Protein AF-A0A846UQ51-F1 (afdb_monomer)

Structure (mmCIF, N/CA/C/O backbone):
data_AF-A0A846UQ51-F1
#
_entry.id   AF-A0A846UQ51-F1
#
loop_
_atom_site.group_PDB
_atom_site.id
_atom_site.type_symbol
_atom_site.label_atom_id
_atom_site.label_alt_id
_atom_site.label_comp_id
_atom_site.label_asym_id
_atom_site.label_entity_id
_atom_site.label_seq_id
_atom_site.pdbx_PDB_ins_code
_atom_site.Cartn_x
_atom_site.Cartn_y
_atom_site.Cartn_z
_atom_site.occupancy
_atom_site.B_iso_or_equiv
_atom_site.auth_seq_id
_atom_site.auth_comp_id
_atom_site.auth_asym_id
_atom_site.auth_atom_id
_atom_site.pdbx_PDB_model_num
ATOM 1 N N . MET A 1 1 ? 7.535 -15.535 29.417 1.00 84.69 1 MET A N 1
ATOM 2 C CA . MET A 1 1 ? 8.795 -14.756 29.363 1.00 84.69 1 MET A CA 1
ATOM 3 C C . MET A 1 1 ? 8.425 -13.334 28.970 1.00 84.69 1 MET A C 1
ATOM 5 O O . MET A 1 1 ? 7.513 -13.199 28.168 1.00 84.69 1 MET A O 1
ATOM 9 N N . VAL A 1 2 ? 9.039 -12.304 29.561 1.00 97.31 2 VAL A N 1
ATOM 10 C CA . VAL A 1 2 ? 8.778 -10.903 29.178 1.00 97.31 2 VAL A CA 1
ATOM 11 C C . VAL A 1 2 ? 9.758 -10.512 28.078 1.00 97.31 2 VAL A C 1
ATOM 13 O O . VAL A 1 2 ? 10.965 -10.608 28.284 1.00 97.31 2 VAL A O 1
ATOM 16 N N . ASP A 1 3 ? 9.242 -10.081 26.935 1.00 98.12 3 ASP A N 1
ATOM 17 C CA . ASP A 1 3 ? 10.026 -9.614 25.798 1.00 98.12 3 ASP A CA 1
ATOM 18 C C . ASP A 1 3 ? 10.544 -8.185 26.066 1.00 98.12 3 ASP A C 1
ATOM 20 O O . ASP A 1 3 ? 9.739 -7.263 26.252 1.00 98.12 3 ASP A O 1
ATOM 24 N N . PRO A 1 4 ? 11.872 -7.969 26.134 1.00 97.38 4 PRO A N 1
ATOM 25 C CA . PRO A 1 4 ? 12.459 -6.656 26.375 1.00 97.38 4 PRO A CA 1
ATOM 26 C C . PRO A 1 4 ? 12.510 -5.784 25.119 1.00 97.38 4 PRO A C 1
ATOM 28 O O . PRO A 1 4 ? 12.994 -4.659 25.217 1.00 97.38 4 PRO A O 1
ATOM 31 N N . GLY A 1 5 ? 12.045 -6.289 23.973 1.00 97.44 5 GLY A N 1
ATOM 32 C CA . GLY A 1 5 ? 12.145 -5.748 22.622 1.00 97.44 5 GLY A CA 1
ATOM 33 C C . GLY A 1 5 ? 13.571 -5.494 22.137 1.00 97.44 5 GLY A C 1
ATOM 34 O O . GLY A 1 5 ? 14.524 -5.408 22.907 1.00 97.44 5 GLY A O 1
ATOM 35 N N . SER A 1 6 ? 13.706 -5.339 20.828 1.00 97.31 6 SER A N 1
ATOM 36 C CA . SER A 1 6 ? 14.970 -5.118 20.138 1.00 97.31 6 SER A CA 1
ATOM 37 C C . SER A 1 6 ? 14.917 -3.833 19.324 1.00 97.31 6 SER A C 1
ATOM 39 O O . SER A 1 6 ? 13.945 -3.574 18.624 1.00 97.31 6 SER A O 1
ATOM 41 N N . THR A 1 7 ? 15.978 -3.035 19.391 1.00 95.38 7 THR A N 1
ATOM 42 C CA . THR A 1 7 ? 16.225 -1.927 18.453 1.00 95.38 7 THR A CA 1
ATOM 43 C C . THR A 1 7 ? 17.111 -2.361 17.281 1.00 95.38 7 THR A C 1
ATOM 45 O O . THR A 1 7 ? 17.457 -1.548 16.429 1.00 95.38 7 THR A O 1
ATOM 48 N N . LEU A 1 8 ? 17.549 -3.624 17.270 1.00 93.06 8 LEU A N 1
ATOM 49 C CA . LEU A 1 8 ? 18.434 -4.164 16.251 1.00 93.06 8 LEU A CA 1
ATOM 50 C C . LEU A 1 8 ? 17.621 -4.666 15.060 1.00 93.06 8 LEU A C 1
ATOM 52 O O . LEU A 1 8 ? 16.877 -5.638 15.191 1.00 93.06 8 LEU A O 1
ATOM 56 N N . THR A 1 9 ? 17.888 -4.074 13.900 1.00 93.44 9 THR A N 1
ATOM 57 C CA . THR A 1 9 ? 17.477 -4.597 12.597 1.00 93.44 9 THR A CA 1
ATOM 58 C C . THR A 1 9 ? 18.715 -4.939 11.791 1.00 93.44 9 THR A C 1
ATOM 60 O O . THR A 1 9 ? 19.608 -4.109 11.604 1.00 93.44 9 THR A O 1
ATOM 63 N N . THR A 1 10 ? 18.799 -6.178 11.314 1.00 93.50 10 THR A N 1
ATOM 64 C CA . THR A 1 10 ? 19.887 -6.584 10.422 1.00 93.50 10 THR A CA 1
ATOM 65 C C . THR A 1 10 ? 19.568 -6.141 9.001 1.00 93.50 10 THR A C 1
ATOM 67 O O . THR A 1 10 ? 18.632 -6.657 8.389 1.00 93.50 10 THR A O 1
ATOM 70 N N . TRP A 1 11 ? 20.368 -5.211 8.490 1.00 95.06 11 TRP A N 1
ATOM 71 C CA . TRP A 1 11 ? 20.303 -4.710 7.120 1.00 95.06 11 TRP A CA 1
ATOM 72 C C . TRP A 1 11 ? 21.407 -5.312 6.250 1.00 95.06 11 TRP A C 1
ATOM 74 O O . TRP A 1 11 ? 22.452 -5.720 6.763 1.00 95.06 11 TRP A O 1
ATOM 84 N N . ALA A 1 12 ? 21.228 -5.284 4.932 1.00 93.44 12 ALA A N 1
ATOM 85 C CA . ALA A 1 12 ? 22.276 -5.642 3.989 1.00 93.44 12 ALA A CA 1
ATOM 86 C C . ALA A 1 12 ? 23.502 -4.730 4.150 1.00 93.44 12 ALA A C 1
ATOM 88 O O . ALA A 1 12 ? 23.389 -3.519 4.389 1.00 93.44 12 ALA A O 1
ATOM 89 N N . ALA A 1 13 ? 24.691 -5.312 3.996 1.00 88.81 13 ALA A N 1
ATOM 90 C CA . ALA A 1 13 ? 25.921 -4.539 3.906 1.00 88.81 13 ALA A CA 1
ATOM 91 C C . ALA A 1 13 ? 25.934 -3.716 2.598 1.00 88.81 13 ALA A C 1
ATOM 93 O O . ALA A 1 13 ? 25.452 -4.203 1.569 1.00 88.81 13 ALA A O 1
ATOM 94 N N . PRO A 1 14 ? 26.485 -2.488 2.602 1.00 80.75 14 PRO A N 1
ATOM 95 C CA . PRO A 1 14 ? 26.701 -1.733 1.370 1.00 80.75 14 PRO A CA 1
ATOM 96 C C . PRO A 1 14 ? 27.515 -2.546 0.354 1.00 80.75 14 PRO A C 1
ATOM 98 O O . PRO A 1 14 ? 28.453 -3.244 0.733 1.00 80.75 14 PRO A O 1
ATOM 101 N N . GLY A 1 15 ? 27.156 -2.469 -0.930 1.00 77.31 15 GLY A N 1
ATOM 102 C CA . GLY A 1 15 ? 27.883 -3.160 -2.004 1.00 77.31 15 GLY A CA 1
ATOM 103 C C . GLY A 1 15 ? 27.768 -4.691 -1.995 1.00 77.31 15 GLY A C 1
ATOM 104 O O . GLY A 1 15 ? 28.526 -5.357 -2.692 1.00 77.31 15 GLY A O 1
ATOM 105 N N . ALA A 1 16 ? 26.831 -5.273 -1.235 1.00 77.38 16 ALA A N 1
ATOM 106 C CA . ALA A 1 16 ? 26.664 -6.728 -1.157 1.00 77.38 16 ALA A CA 1
ATOM 107 C C . ALA A 1 16 ? 26.180 -7.382 -2.468 1.00 77.38 16 ALA A C 1
ATOM 109 O O . ALA A 1 16 ? 26.281 -8.598 -2.615 1.00 77.38 16 ALA A O 1
ATOM 110 N N . THR A 1 17 ? 25.638 -6.606 -3.413 1.00 84.06 17 THR A N 1
ATOM 111 C CA . THR A 1 17 ? 25.234 -7.106 -4.735 1.00 84.06 17 THR A CA 1
ATOM 112 C C . THR A 1 17 ? 26.343 -6.823 -5.755 1.00 84.06 17 THR A C 1
ATOM 114 O O . THR A 1 17 ? 26.602 -5.653 -6.037 1.00 84.06 17 THR A O 1
ATOM 117 N N . PRO A 1 18 ? 27.000 -7.853 -6.321 1.00 86.25 18 PRO A N 1
ATOM 118 C CA . PRO A 1 18 ? 27.978 -7.647 -7.379 1.00 86.25 18 PRO A CA 1
ATOM 119 C C . PRO A 1 18 ? 27.285 -7.210 -8.673 1.00 86.25 18 PRO A C 1
ATOM 121 O O . PRO A 1 18 ? 26.188 -7.675 -8.988 1.00 86.25 18 PRO A O 1
ATOM 124 N N . LYS A 1 19 ? 27.958 -6.357 -9.452 1.00 88.50 19 LYS A N 1
ATOM 125 C CA . LYS A 1 19 ? 27.499 -6.002 -10.796 1.00 88.50 19 LYS A CA 1
ATOM 126 C C . LYS A 1 19 ? 27.454 -7.264 -11.679 1.00 88.50 19 LYS A C 1
ATOM 128 O O . LYS A 1 19 ? 28.434 -8.016 -11.684 1.00 88.50 19 LYS A O 1
ATOM 133 N N . PRO A 1 20 ? 26.370 -7.497 -12.443 1.00 90.38 20 PRO A N 1
ATOM 134 C CA . PRO A 1 20 ? 26.319 -8.573 -13.426 1.00 90.38 20 PRO A CA 1
ATOM 135 C C . PRO A 1 20 ? 27.477 -8.485 -14.428 1.00 90.38 20 PRO A C 1
ATOM 137 O O . PRO A 1 20 ? 27.858 -7.396 -14.861 1.00 90.38 20 PRO A O 1
ATOM 140 N N . ALA A 1 21 ? 28.041 -9.636 -14.798 1.00 92.56 21 ALA A N 1
ATOM 141 C CA . ALA A 1 21 ? 29.045 -9.698 -15.854 1.00 92.56 21 ALA A CA 1
ATOM 142 C C . ALA A 1 21 ? 28.414 -9.293 -17.190 1.00 92.56 21 ALA A C 1
ATOM 144 O O . ALA A 1 21 ? 27.289 -9.687 -17.481 1.00 92.56 21 ALA A O 1
ATOM 145 N N . VAL A 1 22 ? 29.148 -8.532 -17.998 1.00 93.94 22 VAL A N 1
ATOM 146 C CA . VAL A 1 22 ? 28.679 -8.024 -19.288 1.00 93.94 22 VAL A CA 1
ATOM 147 C C . VAL A 1 22 ? 29.649 -8.463 -20.374 1.00 93.94 22 VAL A C 1
ATOM 149 O O . VAL A 1 22 ? 30.853 -8.230 -20.265 1.00 93.94 22 VAL A O 1
ATOM 152 N N . THR A 1 23 ? 29.124 -9.066 -21.435 1.00 95.88 23 THR A N 1
ATOM 153 C CA . THR A 1 23 ? 29.837 -9.299 -22.688 1.00 95.88 23 THR A CA 1
ATOM 154 C C . THR A 1 23 ? 30.048 -7.954 -23.386 1.00 95.88 23 THR A C 1
ATOM 156 O O . THR A 1 23 ? 29.062 -7.286 -23.723 1.00 95.88 23 THR A O 1
ATOM 159 N N . PRO A 1 24 ? 31.308 -7.528 -23.605 1.00 93.38 24 PRO A N 1
ATOM 160 C CA . PRO A 1 24 ? 31.589 -6.334 -24.387 1.00 93.38 24 PRO A CA 1
ATOM 161 C C . PRO A 1 24 ? 30.988 -6.466 -25.785 1.00 93.38 24 PRO A C 1
ATOM 163 O O . PRO A 1 24 ? 31.064 -7.527 -26.408 1.00 93.38 24 PRO A O 1
ATOM 166 N N . GLY A 1 25 ? 30.396 -5.387 -26.278 1.00 92.44 25 GLY A N 1
ATOM 167 C CA . GLY A 1 25 ? 29.662 -5.408 -27.530 1.00 92.44 25 GLY A CA 1
ATOM 168 C C . GLY A 1 25 ? 29.443 -4.021 -28.105 1.00 92.44 25 GLY A C 1
ATOM 169 O O . GLY A 1 25 ? 29.755 -3.011 -27.475 1.00 92.44 25 GLY A O 1
ATOM 170 N N . THR A 1 26 ? 28.906 -3.985 -29.317 1.00 95.44 26 THR A N 1
ATOM 171 C CA . THR A 1 26 ? 28.543 -2.754 -30.013 1.00 95.44 26 THR A CA 1
ATOM 172 C C . THR A 1 26 ? 27.036 -2.565 -29.949 1.00 95.44 26 THR A C 1
ATOM 174 O O . THR A 1 26 ? 26.271 -3.483 -30.236 1.00 95.44 26 THR A O 1
ATOM 177 N N . TRP A 1 27 ? 26.620 -1.354 -29.588 1.00 97.19 27 TRP A N 1
ATOM 178 C CA . TRP A 1 27 ? 25.230 -0.930 -29.642 1.00 97.19 27 TRP A CA 1
ATOM 179 C C . TRP A 1 27 ? 24.940 -0.290 -30.991 1.00 97.19 27 TRP A C 1
ATOM 181 O O . TRP A 1 27 ? 25.613 0.665 -31.383 1.00 97.19 27 TRP A O 1
ATOM 191 N N . ARG A 1 28 ? 23.915 -0.779 -31.685 1.00 96.56 28 ARG A N 1
ATOM 192 C CA . ARG A 1 28 ? 23.434 -0.200 -32.942 1.00 96.56 28 ARG A CA 1
ATOM 193 C C . ARG A 1 28 ? 21.975 0.218 -32.842 1.00 96.56 28 ARG A C 1
ATOM 195 O O . ARG A 1 28 ? 21.175 -0.417 -32.153 1.00 96.56 28 ARG A O 1
ATOM 202 N N . ALA A 1 29 ? 21.630 1.272 -33.568 1.00 96.69 29 ALA A N 1
ATOM 203 C CA . ALA A 1 29 ? 20.253 1.665 -33.814 1.00 96.69 29 ALA A CA 1
ATOM 204 C C . ALA A 1 29 ? 19.473 0.512 -34.487 1.00 96.69 29 ALA A C 1
ATOM 206 O O . ALA A 1 29 ? 19.900 -0.026 -35.511 1.00 96.69 29 ALA A O 1
ATOM 207 N N . GLY A 1 30 ? 18.345 0.111 -33.889 1.00 92.56 30 GLY A N 1
ATOM 208 C CA . GLY A 1 30 ? 17.469 -0.956 -34.400 1.00 92.56 30 GLY A CA 1
ATOM 209 C C . GLY A 1 30 ? 16.467 -0.514 -35.472 1.00 92.56 30 GLY A C 1
ATOM 210 O O . GLY A 1 30 ? 15.832 -1.368 -36.085 1.00 92.56 30 GLY A O 1
ATOM 211 N N . GLY A 1 31 ? 16.356 0.795 -35.719 1.00 93.94 31 GLY A N 1
ATOM 212 C CA . GLY A 1 31 ? 15.249 1.408 -36.454 1.00 93.94 31 GLY A CA 1
ATOM 213 C C . GLY A 1 31 ? 14.047 1.718 -35.550 1.00 93.94 31 GLY A C 1
ATOM 214 O O . GLY A 1 31 ? 14.022 1.276 -34.397 1.00 93.94 31 GLY A O 1
ATOM 215 N N . PRO A 1 32 ? 13.070 2.496 -36.050 1.00 94.62 32 PRO A N 1
ATOM 216 C CA . PRO A 1 32 ? 11.803 2.679 -35.357 1.00 94.62 32 PRO A CA 1
ATOM 217 C C . PRO A 1 32 ? 10.983 1.382 -35.375 1.00 94.62 32 PRO A C 1
ATOM 219 O O . PRO A 1 32 ? 11.230 0.476 -36.181 1.00 94.62 32 PRO A O 1
ATOM 222 N N . ASN A 1 33 ? 9.977 1.289 -34.509 1.00 93.19 33 ASN A N 1
ATOM 223 C CA . ASN A 1 33 ? 9.013 0.198 -34.566 1.00 93.19 33 ASN A CA 1
ATOM 224 C C . ASN A 1 33 ? 8.247 0.203 -35.913 1.00 93.19 33 ASN A C 1
ATOM 226 O O . ASN A 1 33 ? 8.083 1.253 -36.541 1.00 93.19 33 ASN A O 1
ATOM 230 N N . PRO A 1 34 ? 7.751 -0.962 -36.380 1.00 91.88 34 PRO A N 1
ATOM 231 C CA . PRO A 1 34 ? 7.143 -1.084 -37.708 1.00 91.88 34 PRO A CA 1
ATOM 232 C C . PRO A 1 34 ? 5.950 -0.152 -37.962 1.00 91.88 34 PRO A C 1
ATOM 234 O O . PRO A 1 34 ? 5.782 0.324 -39.084 1.00 91.88 34 PRO A O 1
ATOM 237 N N . ASP A 1 35 ? 5.160 0.148 -36.928 1.00 92.00 35 ASP A N 1
ATOM 238 C CA . ASP A 1 35 ? 3.996 1.040 -37.027 1.00 92.00 35 ASP A CA 1
ATOM 239 C C . ASP A 1 35 ? 4.388 2.515 -37.228 1.00 92.00 35 ASP A C 1
ATOM 241 O O . ASP A 1 35 ? 3.543 3.340 -37.575 1.00 92.00 35 ASP A O 1
ATOM 245 N N . GLN A 1 36 ? 5.662 2.858 -37.018 1.00 95.19 36 GLN A N 1
ATOM 246 C CA . GLN A 1 36 ? 6.242 4.175 -37.275 1.00 95.19 36 GLN A CA 1
ATOM 247 C C . GLN A 1 36 ? 7.430 4.085 -38.242 1.00 95.19 36 GLN A C 1
ATOM 249 O O . GLN A 1 36 ? 8.440 4.774 -38.102 1.00 95.19 36 GLN A O 1
ATOM 254 N N . ALA A 1 37 ? 7.310 3.248 -39.276 1.00 93.62 37 ALA A N 1
ATOM 255 C CA . ALA A 1 37 ? 8.355 3.061 -40.285 1.00 93.62 37 ALA A CA 1
ATOM 256 C C . ALA A 1 37 ? 8.770 4.352 -41.029 1.00 93.62 37 ALA A C 1
ATOM 258 O O . ALA A 1 37 ? 9.834 4.383 -41.647 1.00 93.62 37 ALA A O 1
ATOM 259 N N . ASN A 1 38 ? 7.948 5.407 -40.997 1.00 95.69 38 ASN A N 1
ATOM 260 C CA . ASN A 1 38 ? 8.254 6.720 -41.571 1.00 95.69 38 ASN A CA 1
ATOM 261 C C . ASN A 1 38 ? 9.136 7.602 -40.667 1.00 95.69 38 ASN A C 1
ATOM 263 O O . ASN A 1 38 ? 9.636 8.625 -41.138 1.00 95.69 38 ASN A O 1
ATOM 267 N N . PHE A 1 39 ? 9.327 7.242 -39.394 1.00 98.25 39 PHE A N 1
ATOM 268 C CA . PHE A 1 39 ? 10.147 8.023 -38.473 1.00 98.25 39 PHE A CA 1
ATOM 269 C C . PHE A 1 39 ? 11.625 7.910 -38.856 1.00 98.25 39 PHE A C 1
ATOM 271 O O . PHE A 1 39 ? 12.118 6.855 -39.259 1.00 98.25 39 PHE A O 1
ATOM 278 N N . ARG A 1 40 ? 12.366 9.006 -38.692 1.00 97.81 40 ARG A N 1
ATOM 279 C CA . ARG A 1 40 ? 13.809 9.068 -38.962 1.00 97.81 40 ARG A CA 1
ATOM 280 C C . ARG A 1 40 ? 14.593 9.228 -37.670 1.00 97.81 40 ARG A C 1
ATOM 282 O O . ARG A 1 40 ? 14.095 9.809 -36.712 1.00 97.81 40 ARG A O 1
ATOM 289 N N . LEU A 1 41 ? 15.836 8.749 -37.665 1.00 98.44 41 LEU A N 1
ATOM 290 C CA . LEU A 1 41 ? 16.769 8.977 -36.563 1.00 98.44 41 LEU A CA 1
ATOM 291 C C . LEU A 1 41 ? 17.055 10.484 -36.441 1.00 98.44 41 LEU A C 1
ATOM 293 O O . LEU A 1 41 ? 17.514 11.103 -37.402 1.00 98.44 41 LEU A O 1
ATOM 297 N N . VAL A 1 42 ? 16.779 11.062 -35.273 1.00 98.44 42 VAL A N 1
ATOM 298 C CA . VAL A 1 42 ? 16.978 12.494 -34.979 1.00 98.44 42 VAL A CA 1
ATOM 299 C C . VAL A 1 42 ? 18.057 12.749 -33.923 1.00 98.44 42 VAL A C 1
ATOM 301 O O . VAL A 1 42 ? 18.632 13.834 -33.897 1.00 98.44 42 VAL A O 1
ATOM 304 N N . LYS A 1 43 ? 18.374 11.760 -33.076 1.00 98.44 43 LYS A N 1
ATOM 305 C CA . LYS A 1 43 ? 19.463 11.808 -32.083 1.00 98.44 43 LYS A CA 1
ATOM 306 C C . LYS A 1 43 ? 19.922 10.392 -31.741 1.00 98.44 43 LYS A C 1
ATOM 308 O O . LYS A 1 43 ? 19.142 9.447 -31.831 1.00 98.44 43 LYS A O 1
ATOM 313 N N . GLU A 1 44 ? 21.166 10.242 -31.308 1.00 98.00 44 GLU A N 1
ATOM 314 C CA . GLU A 1 44 ? 21.712 8.969 -30.838 1.00 98.00 44 GLU A CA 1
ATOM 315 C C . GLU A 1 44 ? 22.727 9.221 -29.707 1.00 98.00 44 GLU A C 1
ATOM 317 O O . GLU A 1 44 ? 23.495 10.181 -29.775 1.00 98.00 44 GLU A O 1
ATOM 322 N N . SER A 1 45 ? 22.720 8.378 -28.670 1.00 98.06 45 SER A N 1
ATOM 323 C CA . SER A 1 45 ? 23.736 8.324 -27.602 1.00 98.06 45 SER A CA 1
ATOM 324 C C . SER A 1 45 ? 24.508 6.998 -27.672 1.00 98.06 45 SER A C 1
ATOM 326 O O . SER A 1 45 ? 24.366 6.245 -28.639 1.00 98.06 45 SER A O 1
ATOM 328 N N . ALA A 1 46 ? 25.334 6.670 -26.670 1.00 97.12 46 ALA A N 1
ATOM 329 C CA . ALA A 1 46 ? 26.002 5.369 -26.630 1.00 97.12 46 ALA A CA 1
ATOM 330 C C . ALA A 1 46 ? 24.989 4.213 -26.568 1.00 97.12 46 ALA A C 1
ATOM 332 O O . ALA A 1 46 ? 25.136 3.249 -27.322 1.00 97.12 46 ALA A O 1
ATOM 333 N N . HIS A 1 47 ? 23.939 4.344 -25.751 1.00 98.00 47 HIS A N 1
ATOM 334 C CA . HIS A 1 47 ? 22.945 3.289 -25.551 1.00 98.00 47 HIS A CA 1
ATOM 335 C C . HIS A 1 47 ? 21.588 3.555 -26.205 1.00 98.00 47 HIS A C 1
ATOM 337 O O . HIS A 1 47 ? 20.887 2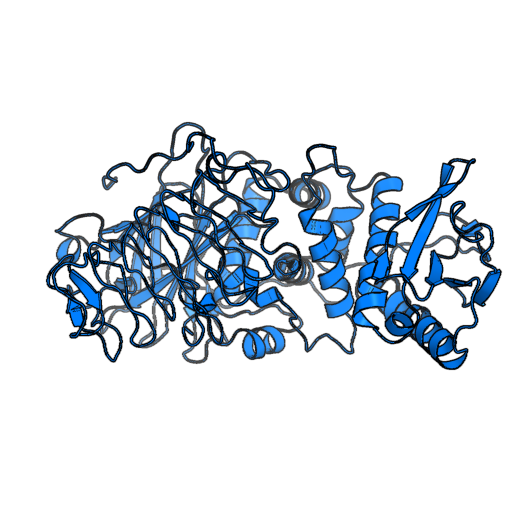.588 -26.458 1.00 98.00 47 HIS A O 1
ATOM 343 N N . PHE A 1 48 ? 21.213 4.794 -26.537 1.00 98.62 48 PHE A N 1
ATOM 344 C CA . PHE A 1 48 ? 19.846 5.140 -26.963 1.00 98.62 48 PHE A CA 1
ATOM 345 C C . PHE A 1 48 ? 19.782 5.693 -28.392 1.00 98.62 48 PHE A C 1
ATOM 347 O O . PHE A 1 48 ? 20.727 6.324 -28.868 1.00 98.62 48 PHE A O 1
ATOM 354 N N . ALA A 1 49 ? 18.654 5.481 -29.073 1.00 98.62 49 ALA A N 1
ATOM 355 C CA . ALA A 1 49 ? 18.373 6.038 -30.398 1.00 98.62 49 ALA A CA 1
ATOM 356 C C . ALA A 1 49 ? 16.996 6.716 -30.412 1.00 98.62 49 ALA A C 1
ATOM 358 O O . ALA A 1 49 ? 16.017 6.128 -29.964 1.00 98.62 49 ALA A O 1
ATOM 359 N N . PHE A 1 50 ? 16.912 7.939 -30.933 1.00 98.75 50 PHE A N 1
ATOM 360 C CA . PHE A 1 50 ? 15.693 8.749 -30.931 1.00 98.75 50 PHE A CA 1
ATOM 361 C C . PHE A 1 50 ? 15.157 8.902 -32.349 1.00 98.75 50 PHE A C 1
ATOM 363 O O . PHE A 1 50 ? 15.904 9.281 -33.254 1.00 98.75 50 PHE A O 1
ATOM 370 N N . TYR A 1 51 ? 13.863 8.663 -32.530 1.00 98.75 51 TYR A N 1
ATOM 371 C CA . TYR A 1 51 ? 13.187 8.683 -33.818 1.00 98.75 51 TYR A CA 1
ATOM 372 C C . TYR A 1 51 ? 11.982 9.615 -33.793 1.00 98.75 51 TYR A C 1
ATOM 374 O O . TYR A 1 51 ? 11.217 9.627 -32.833 1.00 98.75 51 TYR A O 1
ATOM 382 N N . SER A 1 52 ? 11.797 10.375 -34.867 1.00 98.44 52 SER A N 1
ATOM 383 C CA . SER A 1 52 ? 10.628 11.234 -35.058 1.00 98.44 52 SER A CA 1
ATOM 384 C C . SER A 1 52 ? 10.405 11.491 -36.546 1.00 98.44 52 SER A C 1
ATOM 386 O O . SER A 1 52 ? 11.355 11.453 -37.333 1.00 98.44 52 SER A O 1
ATOM 388 N N . ASP A 1 53 ? 9.169 11.744 -36.951 1.00 97.69 53 ASP A N 1
ATOM 389 C CA . ASP A 1 53 ? 8.808 12.263 -38.274 1.00 97.69 53 ASP A CA 1
ATOM 390 C C . ASP A 1 53 ? 8.553 13.783 -38.275 1.00 97.69 53 ASP A C 1
ATOM 392 O O . ASP A 1 53 ? 8.440 14.389 -39.343 1.00 97.69 53 ASP A O 1
ATOM 396 N N . GLU A 1 54 ? 8.572 14.421 -37.105 1.00 97.69 54 GLU A N 1
ATOM 397 C CA . GLU A 1 54 ? 8.433 15.864 -36.931 1.00 97.69 54 GLU A CA 1
ATOM 398 C C . GLU A 1 54 ? 9.760 16.541 -36.537 1.00 97.69 54 GLU A C 1
ATOM 400 O O . GLU A 1 54 ? 10.821 15.921 -36.393 1.00 97.69 54 GLU A O 1
ATOM 405 N N . ALA A 1 55 ? 9.735 17.873 -36.454 1.00 96.94 55 ALA A N 1
ATOM 406 C CA . ALA A 1 55 ? 10.865 18.643 -35.953 1.00 96.94 55 ALA A CA 1
ATOM 407 C C . ALA A 1 55 ? 10.828 18.664 -34.421 1.00 96.94 55 ALA A C 1
ATOM 409 O O . ALA A 1 55 ? 9.882 19.173 -33.826 1.00 96.94 55 ALA A O 1
ATOM 410 N N . VAL A 1 56 ? 11.892 18.167 -33.793 1.00 97.62 56 VAL A N 1
ATOM 411 C CA . VAL A 1 56 ? 12.052 18.143 -32.336 1.00 97.62 56 VAL A CA 1
ATOM 412 C C . VAL A 1 56 ? 13.225 19.043 -31.948 1.00 97.62 56 VAL A C 1
ATOM 414 O O . VAL A 1 56 ? 14.223 19.122 -32.664 1.00 97.62 56 VAL A O 1
ATOM 417 N N . SER A 1 57 ? 13.105 19.748 -30.823 1.00 97.94 57 SER A N 1
ATOM 418 C CA . SER A 1 57 ? 14.168 20.605 -30.287 1.00 97.94 57 SER A CA 1
ATOM 419 C C . SER A 1 57 ? 15.447 19.800 -30.026 1.00 97.94 57 SER A C 1
ATOM 421 O O . SER A 1 57 ? 15.437 18.872 -29.219 1.00 97.94 57 SER A O 1
ATOM 423 N N . ASP A 1 58 ? 16.569 20.176 -30.653 1.00 98.19 58 ASP A N 1
ATOM 424 C CA . ASP A 1 58 ? 17.867 19.527 -30.397 1.00 98.19 58 ASP A CA 1
ATOM 425 C C . ASP A 1 58 ? 18.335 19.723 -28.946 1.00 98.19 58 ASP A C 1
ATOM 427 O O . ASP A 1 58 ? 18.986 18.845 -28.382 1.00 98.19 58 ASP A O 1
ATOM 431 N N . ALA A 1 59 ? 17.950 20.830 -28.304 1.00 98.44 59 ALA A N 1
ATOM 432 C CA . ALA A 1 59 ? 18.234 21.051 -26.889 1.00 98.44 59 ALA A CA 1
ATOM 433 C C . ALA A 1 59 ? 17.485 20.045 -25.999 1.00 98.44 59 ALA A C 1
ATOM 435 O O . ALA A 1 59 ? 18.093 19.455 -25.109 1.00 98.44 59 ALA A O 1
ATOM 436 N N . ASP A 1 60 ? 16.200 19.794 -26.280 1.00 98.50 60 ASP A N 1
ATOM 437 C CA . ASP A 1 60 ? 15.402 18.814 -25.528 1.00 98.50 60 ASP A CA 1
ATOM 438 C C . ASP A 1 60 ? 15.884 17.377 -25.812 1.00 98.50 60 ASP A C 1
ATOM 440 O O . ASP A 1 60 ? 15.986 16.568 -24.894 1.00 98.50 60 ASP A O 1
ATOM 444 N N . LEU A 1 61 ? 16.256 17.063 -27.062 1.00 98.69 61 LEU A N 1
ATOM 445 C CA . LEU A 1 61 ? 16.861 15.773 -27.429 1.00 98.69 61 LEU A CA 1
ATOM 446 C C . LEU A 1 61 ? 18.206 15.541 -26.732 1.00 98.69 61 LEU A C 1
ATOM 448 O O . LEU A 1 61 ? 18.485 14.431 -26.286 1.00 98.69 61 LEU A O 1
ATOM 452 N N . THR A 1 62 ? 19.051 16.572 -26.656 1.00 98.62 62 THR A N 1
ATOM 453 C CA . THR A 1 62 ? 20.346 16.503 -25.962 1.00 98.62 62 THR A CA 1
ATOM 454 C C . THR A 1 62 ? 20.140 16.273 -24.473 1.00 98.62 62 THR A C 1
ATOM 456 O O . THR A 1 62 ? 20.745 15.359 -23.925 1.00 98.62 62 THR A O 1
ATOM 459 N N . LEU A 1 63 ? 19.228 17.022 -23.849 1.00 98.44 63 LEU A N 1
ATOM 460 C CA . LEU A 1 63 ? 18.880 16.835 -22.444 1.00 98.44 63 LEU A CA 1
ATOM 461 C C . LEU A 1 63 ? 18.391 15.408 -22.167 1.00 98.44 63 LEU A C 1
ATOM 463 O O . LEU A 1 63 ? 18.921 14.750 -21.279 1.00 98.44 63 LEU A O 1
ATOM 467 N N . ALA A 1 64 ? 17.432 14.901 -22.946 1.00 98.50 64 ALA A N 1
ATOM 468 C CA . ALA A 1 64 ? 16.905 13.551 -22.757 1.00 98.50 64 ALA A CA 1
ATOM 469 C C . ALA A 1 64 ? 17.982 12.470 -22.946 1.00 98.50 64 ALA A C 1
ATOM 471 O O . ALA A 1 64 ? 18.047 11.521 -22.164 1.00 98.50 64 ALA A O 1
ATOM 472 N N . ALA A 1 65 ? 18.839 12.613 -23.965 1.00 98.62 65 ALA A N 1
ATOM 473 C CA . ALA A 1 65 ? 19.953 11.699 -24.207 1.00 98.62 65 ALA A CA 1
ATOM 474 C C . ALA A 1 65 ? 20.952 11.707 -23.043 1.00 98.62 65 ALA A C 1
ATOM 476 O O . ALA A 1 65 ? 21.345 10.638 -22.576 1.00 98.62 65 ALA A O 1
ATOM 477 N N . ASP A 1 66 ? 21.313 12.887 -22.538 1.00 98.38 66 ASP A N 1
ATOM 478 C CA . ASP A 1 66 ? 22.224 13.026 -21.404 1.00 98.38 66 ASP A CA 1
ATOM 479 C C . ASP A 1 66 ? 21.620 12.457 -20.116 1.00 98.38 66 ASP A C 1
ATOM 481 O O . ASP A 1 66 ? 22.309 11.745 -19.384 1.00 98.38 66 ASP A O 1
ATOM 485 N N . THR A 1 67 ? 20.334 12.701 -19.852 1.00 98.06 67 THR A N 1
ATOM 486 C CA . THR A 1 67 ? 19.619 12.136 -18.700 1.00 98.06 67 THR A CA 1
ATOM 487 C C . THR A 1 67 ? 19.592 10.610 -18.768 1.00 98.06 67 THR A C 1
ATOM 489 O O . THR A 1 67 ? 19.989 9.939 -17.809 1.00 98.06 67 THR A O 1
ATOM 492 N N . LEU A 1 68 ? 19.187 10.039 -19.906 1.00 98.44 68 LEU A N 1
ATOM 493 C CA . LEU A 1 68 ? 19.116 8.589 -20.084 1.00 98.44 68 LEU A CA 1
ATOM 494 C C . LEU A 1 68 ? 20.497 7.920 -19.973 1.00 98.44 68 LEU A C 1
ATOM 496 O O . LEU A 1 68 ? 20.631 6.887 -19.319 1.00 98.44 68 LEU A O 1
ATOM 500 N N . GLU A 1 69 ? 21.537 8.516 -20.555 1.00 97.81 69 GLU A N 1
ATOM 501 C CA . GLU A 1 69 ? 22.890 7.950 -20.611 1.00 97.81 69 GLU A CA 1
ATOM 502 C C . GLU A 1 69 ? 23.674 8.128 -19.302 1.00 97.81 69 GLU A C 1
ATOM 504 O O . GLU A 1 69 ? 24.275 7.190 -18.770 1.00 97.81 69 GLU A O 1
ATOM 509 N N . ASN A 1 70 ? 23.684 9.347 -18.768 1.00 97.38 70 ASN A N 1
ATOM 510 C CA . ASN A 1 70 ? 24.606 9.726 -17.702 1.00 97.38 70 ASN A CA 1
ATOM 511 C C . ASN A 1 70 ? 23.973 9.642 -16.312 1.00 97.38 70 ASN A C 1
ATOM 513 O O . ASN A 1 70 ? 24.697 9.620 -15.320 1.00 97.38 70 ASN A O 1
ATOM 517 N N . THR A 1 71 ? 22.642 9.571 -16.223 1.00 97.25 71 THR A N 1
ATOM 518 C CA . THR A 1 71 ? 21.921 9.460 -14.947 1.00 97.25 71 THR A CA 1
ATOM 519 C C . THR A 1 71 ? 21.171 8.138 -14.851 1.00 97.25 71 THR A C 1
ATOM 521 O O . THR A 1 71 ? 21.488 7.323 -13.982 1.00 97.25 71 THR A O 1
ATOM 524 N N . VAL A 1 72 ? 20.239 7.869 -15.769 1.00 97.94 72 VAL A N 1
ATOM 525 C CA . VAL A 1 72 ? 19.383 6.675 -15.703 1.00 97.94 72 VAL A CA 1
ATOM 526 C C . VAL A 1 72 ? 20.196 5.397 -15.888 1.00 97.94 72 VAL A C 1
ATOM 528 O O . VAL A 1 72 ? 20.207 4.547 -14.999 1.00 97.94 72 VAL A O 1
ATOM 531 N N . TRP A 1 73 ? 20.938 5.267 -16.990 1.00 97.88 73 TRP A N 1
ATOM 532 C CA . TRP A 1 73 ? 21.743 4.076 -17.271 1.00 97.88 73 TRP A CA 1
ATOM 533 C C . TRP A 1 73 ? 22.763 3.795 -16.160 1.00 97.88 73 TRP A C 1
ATOM 535 O O . TRP A 1 73 ? 22.906 2.657 -15.703 1.00 97.88 73 TRP A O 1
ATOM 545 N N . GLN A 1 74 ? 23.433 4.842 -15.667 1.00 96.50 74 GLN A N 1
ATOM 546 C CA . GLN A 1 74 ? 24.403 4.723 -14.577 1.00 96.50 74 GLN A CA 1
ATOM 547 C C . GLN A 1 74 ? 23.753 4.220 -13.284 1.00 96.50 74 GLN A C 1
ATOM 549 O O . GLN A 1 74 ? 24.240 3.259 -12.685 1.00 96.50 74 GLN A O 1
ATOM 554 N N . ASN A 1 75 ? 22.634 4.823 -12.875 1.00 95.62 75 ASN A N 1
ATOM 555 C CA . ASN A 1 75 ? 21.927 4.444 -11.657 1.00 95.62 75 ASN A CA 1
ATOM 556 C C . ASN A 1 75 ? 21.384 3.009 -11.732 1.00 95.62 75 ASN A C 1
ATOM 558 O O . ASN A 1 75 ? 21.556 2.224 -10.797 1.00 95.62 75 ASN A O 1
ATOM 562 N N . LEU A 1 76 ? 20.755 2.658 -12.854 1.00 96.62 76 LEU A N 1
ATOM 563 C CA . LEU A 1 76 ? 20.079 1.377 -13.015 1.00 96.62 76 LEU A CA 1
ATOM 564 C C . LEU A 1 76 ? 21.056 0.205 -13.168 1.00 96.62 76 LEU A C 1
ATOM 566 O O . LEU A 1 76 ? 20.835 -0.841 -12.561 1.00 96.62 76 LEU A O 1
ATOM 570 N N . PHE A 1 77 ? 22.149 0.366 -13.918 1.00 96.19 77 PHE A N 1
ATOM 571 C CA . PHE A 1 77 ? 23.001 -0.768 -14.308 1.00 96.19 77 PHE A CA 1
ATOM 572 C C . PHE A 1 77 ? 24.416 -0.740 -13.719 1.00 96.19 77 PHE A C 1
ATOM 574 O O . PHE A 1 77 ? 25.047 -1.792 -13.599 1.00 96.19 77 PHE A O 1
ATOM 581 N N . ASN A 1 78 ? 24.939 0.430 -13.332 1.00 92.31 78 ASN A N 1
ATOM 582 C CA . ASN A 1 78 ? 26.349 0.560 -12.952 1.00 92.31 78 ASN A CA 1
ATOM 583 C C . ASN A 1 78 ? 26.579 0.742 -11.454 1.00 92.31 78 ASN A C 1
ATOM 585 O O . ASN A 1 78 ? 27.455 0.070 -10.911 1.00 92.31 78 ASN A O 1
ATOM 589 N N . THR A 1 79 ? 25.851 1.646 -10.796 1.00 89.56 79 THR A N 1
ATOM 590 C CA . THR A 1 79 ? 26.261 2.137 -9.468 1.00 89.56 79 THR A CA 1
ATOM 591 C C . THR A 1 79 ? 25.278 1.846 -8.341 1.00 89.56 79 THR A C 1
ATOM 593 O O . THR A 1 79 ? 25.734 1.536 -7.242 1.00 89.56 79 THR A O 1
ATOM 596 N N . ASN A 1 80 ? 23.964 1.929 -8.576 1.00 91.69 80 ASN A N 1
ATOM 597 C CA . ASN A 1 80 ? 22.970 1.850 -7.501 1.00 91.69 80 ASN A CA 1
ATOM 598 C C . ASN A 1 80 ? 22.183 0.534 -7.521 1.00 91.69 80 ASN A C 1
ATOM 600 O O . ASN A 1 80 ? 22.371 -0.313 -6.649 1.00 91.69 80 ASN A O 1
ATOM 604 N N . LEU A 1 81 ? 21.336 0.325 -8.535 1.00 94.00 81 LEU A N 1
ATOM 605 C CA . LEU A 1 81 ? 20.498 -0.877 -8.606 1.00 94.00 81 LEU A CA 1
ATOM 606 C C . LEU A 1 81 ? 21.208 -2.090 -9.203 1.00 94.00 81 LEU A C 1
ATOM 608 O O . LEU A 1 81 ? 20.773 -3.218 -8.967 1.00 94.00 81 LEU A O 1
ATOM 612 N N . VAL A 1 82 ? 22.297 -1.866 -9.948 1.00 93.44 82 VAL A N 1
ATOM 613 C CA . VAL A 1 82 ? 23.130 -2.915 -10.564 1.00 93.44 82 VAL A CA 1
ATOM 614 C C . VAL A 1 82 ? 22.302 -4.009 -11.255 1.00 93.44 82 VAL A C 1
ATOM 616 O O . VAL A 1 82 ? 22.614 -5.199 -11.186 1.00 93.44 82 VAL A O 1
ATOM 619 N N . MET A 1 83 ? 21.211 -3.608 -11.911 1.00 95.69 83 MET A N 1
ATOM 620 C CA . MET A 1 83 ? 20.401 -4.505 -12.727 1.00 95.69 83 MET A CA 1
ATOM 621 C C . MET A 1 83 ? 21.252 -5.014 -13.907 1.00 95.69 83 MET A C 1
ATOM 623 O O . MET A 1 83 ? 22.192 -4.333 -14.326 1.00 95.69 83 MET A O 1
ATOM 627 N N . PRO A 1 84 ? 20.966 -6.197 -14.477 1.00 95.19 84 PRO A N 1
ATOM 628 C CA . PRO A 1 84 ? 21.587 -6.597 -15.731 1.00 95.19 84 PRO A CA 1
ATOM 629 C C . PRO A 1 84 ? 21.162 -5.623 -16.827 1.00 95.19 84 PRO A C 1
ATOM 631 O O . PRO A 1 84 ? 19.967 -5.405 -17.037 1.00 95.19 84 PRO A O 1
ATOM 634 N N . GLU A 1 85 ? 22.133 -5.043 -17.526 1.00 95.38 85 GLU A N 1
ATOM 635 C CA . GLU A 1 85 ? 21.835 -4.240 -18.709 1.00 95.38 85 GLU A CA 1
ATOM 636 C C . GLU A 1 85 ? 21.127 -5.097 -19.779 1.00 95.38 85 GLU A C 1
ATOM 638 O O . GLU A 1 85 ? 21.389 -6.305 -19.883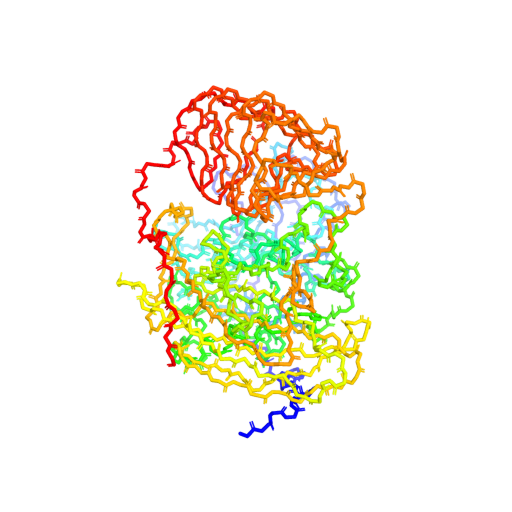 1.00 95.38 85 GLU A O 1
ATOM 643 N N . PRO A 1 86 ? 20.231 -4.512 -20.594 1.00 94.44 86 PRO A N 1
ATOM 644 C CA . PRO A 1 86 ? 19.641 -5.227 -21.715 1.00 94.44 86 PRO A CA 1
ATOM 645 C C . PRO A 1 86 ? 20.730 -5.810 -22.617 1.00 94.44 86 PRO A C 1
ATOM 647 O O . PRO A 1 86 ? 21.722 -5.152 -22.928 1.00 94.44 86 PRO A O 1
ATOM 650 N N . PHE A 1 87 ? 20.547 -7.060 -23.043 1.00 94.50 87 PHE A N 1
ATOM 651 C CA . PHE A 1 87 ? 21.508 -7.767 -23.898 1.00 94.50 87 PHE A CA 1
ATOM 652 C C . PHE A 1 87 ? 22.917 -7.884 -23.279 1.00 94.50 87 PHE A C 1
ATOM 654 O O . PHE A 1 87 ? 23.915 -7.893 -24.005 1.00 94.50 87 PHE A O 1
ATOM 661 N N . PHE A 1 88 ? 23.030 -7.958 -21.943 1.00 94.06 88 PHE A N 1
ATOM 662 C CA . PHE A 1 88 ? 24.322 -8.092 -21.252 1.00 94.06 88 PHE A CA 1
ATOM 663 C C . PHE A 1 88 ? 25.159 -9.283 -21.741 1.00 94.06 88 PHE A C 1
ATOM 665 O O . PHE A 1 88 ? 26.378 -9.231 -21.645 1.00 94.06 88 PHE A O 1
ATOM 672 N N . ASP A 1 89 ? 24.530 -10.330 -22.273 1.00 93.12 89 ASP A N 1
ATOM 673 C CA . ASP A 1 89 ? 25.134 -11.585 -22.723 1.00 93.12 89 ASP A CA 1
ATOM 674 C C . ASP A 1 89 ? 25.441 -11.630 -24.233 1.00 93.12 89 ASP A C 1
ATOM 676 O O . ASP A 1 89 ? 25.858 -12.666 -24.756 1.00 93.12 89 ASP A O 1
ATOM 680 N N . LYS A 1 90 ? 25.251 -10.517 -24.955 1.00 94.06 90 LYS A N 1
ATOM 681 C CA . LYS A 1 90 ? 25.444 -10.434 -26.412 1.00 94.06 90 LYS A CA 1
ATOM 682 C C . LYS A 1 90 ? 26.542 -9.446 -26.791 1.00 94.06 90 LYS A C 1
ATOM 684 O O . LYS A 1 90 ? 26.761 -8.454 -26.110 1.00 94.06 90 LYS A O 1
ATOM 689 N N . ALA A 1 91 ? 27.203 -9.696 -27.920 1.00 95.44 91 ALA A N 1
ATOM 690 C CA . ALA A 1 91 ? 28.147 -8.746 -28.515 1.00 95.44 91 ALA A CA 1
ATOM 691 C C . ALA A 1 91 ? 27.472 -7.764 -29.498 1.00 95.44 91 ALA A C 1
ATOM 693 O O . ALA A 1 91 ? 27.943 -6.641 -29.645 1.00 95.44 91 ALA A O 1
ATOM 694 N N . ASP A 1 92 ? 26.373 -8.163 -30.151 1.00 94.19 92 ASP A N 1
ATOM 695 C CA . ASP A 1 92 ? 25.518 -7.269 -30.950 1.00 94.19 92 ASP A CA 1
ATOM 696 C C . ASP A 1 92 ? 24.314 -6.851 -30.102 1.00 94.19 92 ASP A C 1
ATOM 698 O O . ASP A 1 92 ? 23.512 -7.701 -29.696 1.00 94.19 92 ASP A O 1
ATOM 702 N N . LYS A 1 93 ? 24.221 -5.556 -29.794 1.00 95.50 93 LYS A N 1
ATOM 703 C CA . LYS A 1 93 ? 23.207 -4.990 -28.901 1.00 95.50 93 LYS A CA 1
ATOM 704 C C . LYS A 1 93 ? 22.372 -3.957 -29.642 1.00 95.50 93 LYS A C 1
ATOM 706 O O . LYS A 1 93 ? 22.876 -3.203 -30.474 1.00 95.50 93 LYS A O 1
ATOM 711 N N . ILE A 1 94 ? 21.085 -3.905 -29.321 1.00 96.25 94 ILE A N 1
ATOM 712 C CA . ILE A 1 94 ? 20.136 -3.002 -29.971 1.00 96.25 94 ILE A CA 1
ATOM 713 C C . ILE A 1 94 ? 19.807 -1.869 -29.013 1.00 96.25 94 ILE A C 1
ATOM 715 O O . ILE A 1 94 ? 19.321 -2.119 -27.912 1.00 96.25 94 ILE A O 1
ATOM 719 N N . LYS A 1 95 ? 20.060 -0.630 -29.439 1.00 98.06 95 LYS A N 1
ATOM 720 C CA . LYS A 1 95 ? 19.735 0.569 -28.656 1.00 98.06 95 LYS A CA 1
ATOM 721 C C . LYS A 1 95 ? 18.232 0.627 -28.374 1.00 98.06 95 LYS A C 1
ATOM 723 O O . LYS A 1 95 ? 17.469 0.486 -29.334 1.00 98.06 95 LYS A O 1
ATOM 728 N N . PRO A 1 96 ? 17.784 0.862 -27.125 1.00 97.88 96 PRO A N 1
ATOM 729 C CA . PRO A 1 96 ? 16.396 1.207 -26.865 1.00 97.88 96 PRO A CA 1
ATOM 730 C C . PRO A 1 96 ? 15.991 2.416 -27.715 1.00 97.88 96 PRO A C 1
ATOM 732 O O . PRO A 1 96 ? 16.736 3.399 -27.810 1.00 97.88 96 PRO A O 1
ATOM 735 N N . ALA A 1 97 ? 14.834 2.312 -28.365 1.00 98.06 97 ALA A N 1
ATOM 736 C CA . ALA A 1 97 ? 14.335 3.332 -29.273 1.00 98.06 97 ALA A CA 1
ATOM 737 C C . ALA A 1 97 ? 13.346 4.262 -28.575 1.00 98.06 97 ALA A C 1
ATOM 739 O O . ALA A 1 97 ? 12.373 3.817 -27.968 1.00 98.06 97 ALA A O 1
ATOM 740 N N . ILE A 1 98 ? 13.568 5.562 -28.713 1.00 98.44 98 ILE A N 1
ATOM 741 C CA . ILE A 1 98 ? 12.695 6.609 -28.193 1.00 98.44 98 ILE A CA 1
ATOM 742 C C . ILE A 1 98 ? 11.952 7.222 -29.378 1.00 98.44 98 ILE A C 1
ATOM 744 O O . ILE A 1 98 ? 12.551 7.932 -30.182 1.00 98.44 98 ILE A O 1
ATOM 748 N N . HIS A 1 99 ? 10.665 6.929 -29.513 1.00 98.56 99 HIS A N 1
ATOM 749 C CA . HIS A 1 99 ? 9.809 7.458 -30.571 1.00 98.56 99 HIS A CA 1
ATOM 750 C C . HIS A 1 99 ? 9.114 8.722 -30.073 1.00 98.56 99 HIS A C 1
ATOM 752 O O . HIS A 1 99 ? 8.541 8.719 -28.983 1.00 98.56 99 HIS A O 1
ATOM 758 N N . ILE A 1 100 ? 9.163 9.792 -30.866 1.00 98.56 100 ILE A N 1
ATOM 759 C CA . ILE A 1 100 ? 8.686 11.117 -30.465 1.00 98.56 100 ILE A CA 1
ATOM 760 C C . ILE A 1 100 ? 7.656 11.632 -31.464 1.00 98.56 100 ILE A C 1
ATOM 762 O O . ILE A 1 100 ? 7.973 11.764 -32.649 1.00 98.56 100 ILE A O 1
ATOM 766 N N . HIS A 1 101 ? 6.463 11.962 -30.967 1.00 98.06 101 HIS A N 1
ATOM 767 C CA . HIS A 1 101 ? 5.389 12.572 -31.750 1.00 98.06 101 HIS A CA 1
ATOM 768 C C . HIS A 1 101 ? 4.479 13.439 -30.868 1.00 98.06 101 HIS A C 1
ATOM 770 O O . HIS A 1 101 ? 4.153 13.065 -29.740 1.00 98.06 101 HIS A O 1
ATOM 776 N N . SER A 1 102 ? 4.045 14.591 -31.376 1.00 97.00 102 SER A N 1
ATOM 777 C CA . SER A 1 102 ? 3.289 15.602 -30.626 1.00 97.00 102 SER A CA 1
ATOM 778 C C . SER A 1 102 ? 1.903 15.159 -30.137 1.00 97.00 102 SER A C 1
ATOM 780 O O . SER A 1 102 ? 1.447 15.655 -29.108 1.00 97.00 102 SER A O 1
ATOM 782 N N . ASP A 1 103 ? 1.273 14.185 -30.800 1.00 96.12 103 ASP A N 1
ATOM 783 C CA . ASP A 1 103 ? -0.034 13.621 -30.404 1.00 96.12 103 ASP A CA 1
ATOM 784 C C . ASP A 1 103 ? 0.029 12.554 -29.293 1.00 96.12 103 ASP A C 1
ATOM 786 O O . ASP A 1 103 ? -0.993 11.961 -28.937 1.00 96.12 103 ASP A O 1
ATOM 790 N N . TRP A 1 104 ? 1.213 12.237 -28.769 1.00 96.00 104 TRP A N 1
ATOM 791 C CA . TRP A 1 104 ? 1.374 11.155 -27.796 1.00 96.00 104 TRP A CA 1
ATOM 792 C C . TRP A 1 104 ? 1.478 11.647 -26.357 1.00 96.00 104 TRP A C 1
ATOM 794 O O . TRP A 1 104 ? 1.725 12.818 -26.086 1.00 96.00 104 TRP A O 1
ATOM 804 N N . GLY A 1 105 ? 1.260 10.721 -25.423 1.00 94.06 105 GLY A N 1
ATOM 805 C CA . GLY A 1 105 ? 1.523 10.913 -24.001 1.00 94.06 105 GLY A CA 1
ATOM 806 C C . GLY A 1 105 ? 2.945 10.486 -23.647 1.00 94.06 105 GLY A C 1
ATOM 807 O O . GLY A 1 105 ? 3.912 10.913 -24.269 1.00 94.06 105 GLY A O 1
ATOM 808 N N . LEU A 1 106 ? 3.070 9.632 -22.642 1.00 95.00 106 LEU A N 1
ATOM 809 C CA . LEU A 1 106 ? 4.331 9.048 -22.208 1.00 95.00 106 LEU A CA 1
ATOM 810 C C . LEU A 1 106 ? 4.071 7.562 -21.941 1.00 95.00 106 LEU A C 1
ATOM 812 O O . LEU A 1 106 ? 3.176 7.224 -21.170 1.00 95.00 106 LEU A O 1
ATOM 816 N N . THR A 1 107 ? 4.752 6.679 -22.671 1.00 96.94 107 THR A N 1
ATOM 817 C CA . THR A 1 107 ? 4.572 5.224 -22.552 1.00 96.94 107 THR A CA 1
ATOM 818 C C . THR A 1 107 ? 5.857 4.489 -22.922 1.00 96.94 107 THR A C 1
ATOM 820 O O . THR A 1 107 ? 6.548 4.865 -23.868 1.00 96.94 107 THR A O 1
ATOM 823 N N . GLY A 1 108 ? 6.165 3.416 -22.207 1.00 96.69 108 GLY A N 1
ATOM 824 C CA . GLY A 1 108 ? 7.317 2.549 -22.400 1.00 96.69 108 GLY A CA 1
ATOM 825 C C . GLY A 1 108 ? 6.927 1.086 -22.558 1.00 96.69 108 GLY A C 1
ATOM 826 O O . GLY A 1 108 ? 5.834 0.655 -22.198 1.00 96.69 108 GLY A O 1
ATOM 827 N N . GLY A 1 109 ? 7.835 0.295 -23.119 1.00 95.94 109 GLY A N 1
ATOM 828 C CA . GLY A 1 109 ? 7.607 -1.123 -23.356 1.00 95.94 109 GLY A CA 1
ATOM 829 C C . GLY A 1 109 ? 8.589 -1.704 -24.360 1.00 95.94 109 GLY A C 1
ATOM 830 O O . GLY A 1 109 ? 9.764 -1.338 -24.403 1.00 95.94 109 GLY A O 1
ATOM 831 N N . ALA A 1 110 ? 8.118 -2.641 -25.173 1.00 95.44 110 ALA A N 1
ATOM 832 C CA . ALA A 1 110 ? 8.927 -3.284 -26.197 1.00 95.44 110 ALA A CA 1
ATOM 833 C C . ALA A 1 110 ? 8.069 -3.719 -27.386 1.00 95.44 110 ALA A C 1
ATOM 835 O O . ALA A 1 110 ? 6.853 -3.869 -27.270 1.00 95.44 110 ALA A O 1
ATOM 836 N N . TRP A 1 111 ? 8.720 -3.980 -28.514 1.00 94.81 111 TRP A N 1
ATOM 837 C CA . TRP A 1 111 ? 8.117 -4.671 -29.650 1.00 94.81 111 TRP A CA 1
ATOM 838 C C . TRP A 1 111 ? 9.038 -5.789 -30.143 1.00 94.81 111 TRP A C 1
ATOM 840 O O . TRP A 1 111 ? 10.212 -5.866 -29.772 1.00 94.81 111 TRP A O 1
ATOM 850 N N . VAL A 1 112 ? 8.497 -6.677 -30.976 1.00 91.50 112 VAL A N 1
ATOM 851 C CA . VAL A 1 112 ? 9.270 -7.715 -31.664 1.00 91.50 112 VAL A CA 1
ATOM 852 C C . VAL A 1 112 ? 9.286 -7.440 -33.159 1.00 91.50 112 VAL A C 1
ATOM 854 O O . VAL A 1 112 ? 8.264 -7.071 -33.737 1.00 91.50 112 VAL A O 1
ATOM 857 N N . ASP A 1 113 ? 10.443 -7.599 -33.791 1.00 88.38 113 ASP A N 1
ATOM 858 C CA . ASP A 1 113 ? 10.554 -7.504 -35.245 1.00 88.38 113 ASP A CA 1
ATOM 859 C C . ASP A 1 113 ? 10.113 -8.805 -35.947 1.00 88.38 113 ASP A C 1
ATOM 861 O O . ASP A 1 113 ? 9.807 -9.826 -35.322 1.00 88.38 113 ASP A O 1
ATOM 865 N N . ASN A 1 114 ? 10.113 -8.789 -37.283 1.00 85.31 114 ASN A N 1
ATOM 866 C CA . ASN A 1 114 ? 9.744 -9.945 -38.111 1.00 85.31 114 ASN A CA 1
ATOM 867 C C . ASN A 1 114 ? 10.658 -11.170 -37.909 1.00 85.31 114 ASN A C 1
ATOM 869 O O . ASN A 1 114 ? 10.290 -12.284 -38.279 1.00 85.31 114 ASN A O 1
ATOM 873 N N . GLN A 1 115 ? 11.847 -10.981 -37.333 1.00 85.00 115 GLN A N 1
ATOM 874 C CA . GLN A 1 115 ? 12.815 -12.028 -37.005 1.00 85.00 115 GLN A CA 1
ATOM 875 C C . GLN A 1 115 ? 12.690 -12.477 -35.538 1.00 85.00 115 GLN A C 1
ATOM 877 O O . GLN A 1 115 ? 13.483 -13.301 -35.080 1.00 85.00 115 GLN A O 1
ATOM 882 N N . ARG A 1 116 ? 11.672 -11.985 -34.814 1.00 82.81 116 ARG A N 1
ATOM 883 C CA . ARG A 1 116 ? 11.444 -12.190 -33.374 1.00 82.81 116 ARG A CA 1
ATOM 884 C C . ARG A 1 116 ? 12.562 -11.624 -32.493 1.00 82.81 116 ARG A C 1
ATOM 886 O O . ARG A 1 116 ? 12.732 -12.063 -31.355 1.00 82.81 116 ARG A O 1
ATOM 893 N N . GLY A 1 117 ? 13.319 -10.652 -32.998 1.00 87.62 117 GLY A N 1
ATOM 894 C CA . GLY A 1 117 ? 14.212 -9.832 -32.193 1.00 87.62 117 GLY A CA 1
ATOM 895 C C . GLY A 1 117 ? 13.397 -8.882 -31.322 1.00 87.62 117 GLY A C 1
ATOM 896 O O . GLY A 1 117 ? 12.516 -8.195 -31.829 1.00 87.62 117 GLY A O 1
ATOM 897 N N . LEU A 1 118 ? 13.663 -8.861 -30.015 1.00 92.88 118 LEU A N 1
ATOM 898 C CA . LEU A 1 118 ? 13.050 -7.906 -29.092 1.00 92.88 118 LEU A CA 1
ATOM 899 C C . LEU A 1 118 ? 13.764 -6.554 -29.184 1.00 92.88 118 LEU A C 1
ATOM 901 O O . LEU A 1 118 ? 14.991 -6.499 -29.094 1.00 92.88 118 LEU A O 1
ATOM 905 N N . HIS A 1 119 ? 12.987 -5.481 -29.257 1.00 96.06 119 HIS A N 1
ATOM 906 C CA . HIS A 1 119 ? 13.453 -4.100 -29.201 1.00 96.06 119 HIS A CA 1
ATOM 907 C C . HIS A 1 119 ? 12.773 -3.382 -28.038 1.00 96.06 119 HIS A C 1
ATOM 909 O O . HIS A 1 119 ? 11.551 -3.437 -27.902 1.00 96.06 119 HIS A O 1
ATOM 915 N N . LEU A 1 120 ? 13.558 -2.715 -27.193 1.00 97.12 120 LEU A N 1
ATOM 916 C CA . LEU A 1 120 ? 13.030 -1.877 -26.114 1.00 97.12 120 LEU A CA 1
ATOM 917 C C . LEU A 1 120 ? 12.589 -0.537 -26.705 1.00 97.12 120 LEU A C 1
ATOM 919 O O . LEU A 1 120 ? 13.289 0.013 -27.557 1.00 97.12 120 LEU A O 1
ATOM 923 N N . GLY A 1 121 ? 11.461 -0.010 -26.239 1.00 96.25 121 GLY A N 1
ATOM 924 C CA . GLY A 1 121 ? 10.823 1.160 -26.824 1.00 96.25 121 GLY A CA 1
ATOM 925 C C . GLY A 1 121 ? 10.206 2.110 -25.810 1.00 96.25 121 GLY A C 1
ATOM 926 O O . GLY A 1 121 ? 9.749 1.699 -24.744 1.00 96.25 121 GLY A O 1
ATOM 927 N N . MET A 1 122 ? 10.164 3.380 -26.190 1.00 97.94 122 MET A N 1
ATOM 928 C CA . MET A 1 122 ? 9.326 4.410 -25.588 1.00 97.94 122 MET A CA 1
ATOM 929 C C . MET A 1 122 ? 8.595 5.179 -26.692 1.00 97.94 122 MET A C 1
ATOM 931 O O . MET A 1 122 ? 9.137 5.343 -27.786 1.00 97.94 122 MET A O 1
ATOM 935 N N . TRP A 1 123 ? 7.385 5.643 -26.398 1.00 97.94 123 TRP A N 1
ATOM 936 C CA . TRP A 1 123 ? 6.514 6.441 -27.260 1.00 97.94 123 TRP A CA 1
ATOM 937 C C . TRP A 1 123 ? 6.079 7.667 -26.471 1.00 97.94 123 TRP A C 1
ATOM 939 O O . TRP A 1 123 ? 5.309 7.557 -25.515 1.00 97.94 123 TRP A O 1
ATOM 949 N N . ILE A 1 124 ? 6.653 8.819 -26.813 1.00 98.06 124 ILE A N 1
ATOM 950 C CA . ILE A 1 124 ? 6.600 10.004 -25.961 1.00 98.06 124 ILE A CA 1
ATOM 951 C C . ILE A 1 124 ? 6.253 11.275 -26.738 1.00 98.06 124 ILE A C 1
ATOM 953 O O . ILE A 1 124 ? 6.617 11.437 -27.902 1.00 98.06 124 ILE A O 1
ATOM 957 N N . ALA A 1 125 ? 5.603 12.216 -26.063 1.00 97.75 125 ALA A N 1
ATOM 958 C CA . ALA A 1 125 ? 5.454 13.586 -26.533 1.00 97.75 125 ALA A CA 1
ATOM 959 C C . ALA A 1 125 ? 6.792 14.343 -26.440 1.00 97.75 125 ALA A C 1
ATOM 961 O O . ALA A 1 125 ? 7.574 14.085 -25.518 1.00 97.75 125 ALA A O 1
ATOM 962 N N . PRO A 1 126 ? 7.026 15.384 -27.262 1.00 97.44 126 PRO A N 1
ATOM 963 C CA . PRO A 1 126 ? 8.193 16.258 -27.121 1.00 97.44 126 PRO A CA 1
ATOM 964 C C . PRO A 1 126 ? 8.350 16.864 -25.716 1.00 97.44 126 PRO A C 1
ATOM 966 O O . PRO A 1 126 ? 9.466 17.050 -25.238 1.00 97.44 126 PRO A O 1
ATOM 969 N N . ALA A 1 127 ? 7.243 17.144 -25.018 1.00 95.69 127 ALA A N 1
ATOM 970 C CA . ALA A 1 127 ? 7.281 17.680 -23.656 1.00 95.69 127 ALA A CA 1
ATOM 971 C C . ALA A 1 127 ? 7.914 16.708 -22.641 1.00 95.69 127 ALA A C 1
ATOM 973 O O . ALA A 1 127 ? 8.570 17.161 -21.702 1.00 95.69 127 ALA A O 1
ATOM 974 N N . ALA A 1 128 ? 7.773 15.396 -22.851 1.00 96.69 128 ALA A N 1
ATOM 975 C CA . ALA A 1 128 ? 8.287 14.370 -21.947 1.00 96.69 128 ALA A CA 1
ATOM 976 C C . ALA A 1 128 ? 9.814 14.200 -22.018 1.00 96.69 128 ALA A C 1
ATOM 978 O O . ALA A 1 128 ? 10.406 13.628 -21.110 1.00 96.69 128 ALA A O 1
ATOM 979 N N . LEU A 1 129 ? 10.487 14.764 -23.030 1.00 97.88 129 LEU A N 1
ATOM 980 C CA . LEU A 1 129 ? 11.957 14.794 -23.106 1.00 97.88 129 LEU A CA 1
ATOM 981 C C . LEU A 1 129 ? 12.608 15.525 -21.916 1.00 97.88 129 LEU A C 1
ATOM 983 O O . LEU A 1 129 ? 13.787 15.329 -21.639 1.00 97.88 129 LEU A O 1
ATOM 987 N N . LYS A 1 130 ? 11.840 16.364 -21.211 1.00 97.31 130 LYS A N 1
ATOM 988 C CA . LYS A 1 130 ? 12.265 17.100 -20.012 1.00 97.31 130 LYS A CA 1
ATOM 989 C C . LYS A 1 130 ? 11.836 16.435 -18.701 1.00 97.31 130 LYS A C 1
ATOM 991 O O . LYS A 1 130 ? 12.214 16.911 -17.635 1.00 97.31 130 LYS A O 1
ATOM 996 N N . ASP A 1 131 ? 11.038 15.372 -18.760 1.00 96.81 131 ASP A N 1
ATOM 997 C CA . ASP A 1 131 ? 10.520 14.684 -17.580 1.00 96.81 131 ASP A CA 1
ATOM 998 C C . ASP A 1 131 ? 11.457 13.538 -17.181 1.00 96.81 131 ASP A C 1
ATOM 1000 O O . ASP A 1 131 ? 11.327 12.416 -17.660 1.00 96.81 131 ASP A O 1
ATOM 1004 N N . HIS A 1 132 ? 12.436 13.807 -16.316 1.00 96.62 132 HIS A N 1
ATOM 1005 C CA . HIS A 1 132 ? 13.420 12.794 -15.920 1.00 96.62 132 HIS A CA 1
ATOM 1006 C C . HIS A 1 132 ? 12.795 11.611 -15.162 1.00 96.62 132 HIS A C 1
ATOM 1008 O O . HIS A 1 132 ? 13.206 10.462 -15.369 1.00 96.62 132 HIS A O 1
ATOM 1014 N N . TRP A 1 133 ? 11.790 11.870 -14.312 1.00 96.69 133 TRP A N 1
ATOM 1015 C CA . TRP A 1 133 ? 11.038 10.817 -13.623 1.00 96.69 133 TRP A CA 1
ATOM 1016 C C . TRP A 1 133 ? 10.339 9.933 -14.650 1.00 96.69 133 TRP A C 1
ATOM 1018 O O . TRP A 1 133 ? 10.536 8.718 -14.652 1.00 96.69 133 TRP A O 1
ATOM 1028 N N . GLY A 1 134 ? 9.593 10.558 -15.562 1.00 96.81 134 GLY A N 1
ATOM 1029 C CA . GLY A 1 134 ? 8.877 9.889 -16.638 1.00 96.81 134 GLY A CA 1
ATOM 1030 C C . GLY A 1 134 ? 9.786 9.087 -17.570 1.00 96.81 134 GLY A C 1
ATOM 1031 O O . GLY A 1 134 ? 9.528 7.915 -17.827 1.00 96.81 134 GLY A O 1
ATOM 1032 N N . LEU A 1 135 ? 10.908 9.661 -18.014 1.00 98.06 135 LEU A N 1
ATOM 1033 C CA . LEU A 1 135 ? 11.881 8.960 -18.859 1.00 98.06 135 LEU A CA 1
ATOM 1034 C C . LEU A 1 135 ? 12.412 7.687 -18.185 1.00 98.06 135 LEU A C 1
ATOM 1036 O O . LEU A 1 135 ? 12.527 6.640 -18.821 1.00 98.06 135 LEU A O 1
ATOM 1040 N N . THR A 1 136 ? 12.709 7.764 -16.889 1.00 98.06 136 THR A N 1
ATOM 1041 C CA . THR A 1 136 ? 13.198 6.621 -16.103 1.00 98.06 136 THR A CA 1
ATOM 1042 C C . THR A 1 136 ? 12.116 5.569 -15.895 1.00 98.06 136 THR A C 1
ATOM 1044 O O . THR A 1 136 ? 12.386 4.369 -16.018 1.00 98.06 136 THR A O 1
ATOM 1047 N N . HIS A 1 137 ? 10.899 6.019 -15.593 1.00 97.88 137 HIS A N 1
ATOM 1048 C CA . HIS A 1 137 ? 9.722 5.182 -15.409 1.00 97.88 137 HIS A CA 1
ATOM 1049 C C . HIS A 1 137 ? 9.439 4.360 -16.671 1.00 97.88 137 HIS A C 1
ATOM 1051 O O . HIS A 1 137 ? 9.475 3.130 -16.639 1.00 97.88 137 HIS A O 1
ATOM 1057 N N . GLU A 1 138 ? 9.295 5.016 -17.820 1.00 97.94 138 GLU A N 1
ATOM 1058 C CA . GLU A 1 138 ? 8.978 4.327 -19.071 1.00 97.94 138 GLU A CA 1
ATOM 1059 C C . GLU A 1 138 ? 10.131 3.462 -19.589 1.00 97.94 138 GLU A C 1
ATOM 1061 O O . GLU A 1 138 ? 9.910 2.354 -20.088 1.00 97.94 138 GLU A O 1
ATOM 1066 N N . PHE A 1 139 ? 11.386 3.897 -19.424 1.00 98.44 139 PHE A N 1
ATOM 1067 C CA . PHE A 1 139 ? 12.528 3.048 -19.768 1.00 98.44 139 PHE A CA 1
ATOM 1068 C C . PHE A 1 139 ? 12.538 1.752 -18.940 1.00 98.44 139 PHE A C 1
ATOM 1070 O O . PHE A 1 139 ? 12.896 0.680 -19.442 1.00 98.44 139 PHE A O 1
ATOM 1077 N N . THR A 1 140 ? 12.081 1.824 -17.687 1.00 98.25 140 THR A N 1
ATOM 1078 C CA . THR A 1 140 ? 11.952 0.650 -16.822 1.00 98.25 140 THR A CA 1
ATOM 1079 C C . THR A 1 140 ? 10.964 -0.366 -17.396 1.00 98.25 140 THR A C 1
ATOM 1081 O O . THR A 1 140 ? 11.260 -1.559 -17.348 1.00 98.25 140 THR A O 1
ATOM 1084 N N . HIS A 1 141 ? 9.860 0.054 -18.020 1.00 97.88 141 HIS A N 1
ATOM 1085 C CA . HIS A 1 141 ? 8.944 -0.869 -18.709 1.00 97.88 141 HIS A CA 1
ATOM 1086 C C . HIS A 1 141 ? 9.591 -1.593 -19.895 1.00 97.88 141 HIS A C 1
ATOM 1088 O O . HIS A 1 141 ? 9.350 -2.789 -20.108 1.00 97.88 141 HIS A O 1
ATOM 1094 N N . GLY A 1 142 ? 10.480 -0.918 -20.628 1.00 96.62 142 GLY A N 1
ATOM 1095 C CA . GLY A 1 142 ? 11.299 -1.569 -21.651 1.00 96.62 142 GLY A CA 1
ATOM 1096 C C . GLY A 1 142 ? 12.215 -2.639 -21.061 1.00 96.62 142 GLY A C 1
ATOM 1097 O O . GLY A 1 142 ? 12.244 -3.776 -21.542 1.00 96.62 142 GLY A O 1
ATOM 1098 N N . TRP A 1 143 ? 12.905 -2.327 -19.963 1.00 97.56 143 TRP A N 1
ATOM 1099 C CA . TRP A 1 143 ? 13.746 -3.302 -19.266 1.00 97.56 143 TRP A CA 1
ATOM 1100 C C . TRP A 1 143 ? 12.945 -4.490 -18.705 1.00 97.56 143 TRP A C 1
ATOM 1102 O O . TRP A 1 143 ? 13.366 -5.638 -18.848 1.00 97.56 143 TRP A O 1
ATOM 1112 N N . GLN A 1 144 ? 11.769 -4.243 -18.123 1.00 96.69 144 GLN A N 1
ATOM 1113 C CA . GLN A 1 144 ? 10.863 -5.286 -17.625 1.00 96.69 144 GLN A CA 1
ATOM 1114 C C . GLN A 1 144 ? 10.431 -6.236 -18.747 1.00 96.69 144 GLN A C 1
ATOM 1116 O O . GLN A 1 144 ? 10.465 -7.458 -18.580 1.00 96.69 144 GLN A O 1
ATOM 1121 N N . SER A 1 145 ? 10.092 -5.681 -19.914 1.00 95.00 145 SER A N 1
ATOM 1122 C CA . SER A 1 145 ? 9.747 -6.458 -21.109 1.00 95.00 145 SER A CA 1
ATOM 1123 C C . SER A 1 145 ? 10.916 -7.335 -21.564 1.00 95.00 145 SER A C 1
ATOM 1125 O O . SER A 1 145 ? 10.730 -8.508 -21.893 1.00 95.00 145 SER A O 1
ATOM 1127 N N . TRP A 1 146 ? 12.140 -6.799 -21.521 1.00 94.88 146 TRP A N 1
ATOM 1128 C CA . TRP A 1 146 ? 13.352 -7.565 -21.804 1.00 94.88 146 TRP A CA 1
ATOM 1129 C C . TRP A 1 146 ? 13.585 -8.696 -20.802 1.00 94.88 146 TRP A C 1
ATOM 1131 O O . TRP A 1 146 ? 13.842 -9.825 -21.222 1.00 94.88 146 TRP A O 1
ATOM 1141 N N . ALA A 1 147 ? 13.433 -8.437 -19.502 1.00 94.69 147 ALA A N 1
ATOM 1142 C CA . ALA A 1 147 ? 13.600 -9.454 -18.467 1.00 94.69 147 ALA A CA 1
ATOM 1143 C C . ALA A 1 147 ? 12.605 -10.615 -18.645 1.00 94.69 147 ALA A C 1
ATOM 1145 O O . ALA A 1 147 ? 13.006 -11.781 -18.611 1.00 94.69 147 ALA A O 1
ATOM 1146 N N . GLY A 1 148 ? 11.331 -10.309 -18.915 1.00 93.75 148 GLY A N 1
ATOM 1147 C CA . GLY A 1 148 ? 10.308 -11.318 -19.199 1.00 93.75 148 GLY A CA 1
ATOM 1148 C C . GLY A 1 148 ? 10.605 -12.126 -20.466 1.00 93.75 148 GLY A C 1
ATOM 1149 O O . GLY A 1 148 ? 10.556 -13.356 -20.446 1.00 93.75 148 GLY A O 1
ATOM 1150 N N . ASN A 1 149 ? 11.004 -11.459 -21.555 1.00 91.94 149 ASN A N 1
ATOM 1151 C CA . ASN A 1 149 ? 11.386 -12.126 -22.804 1.00 91.94 149 ASN A CA 1
ATOM 1152 C C . ASN A 1 149 ? 12.644 -13.004 -22.654 1.00 91.94 149 ASN A C 1
ATOM 1154 O O . ASN A 1 149 ? 12.823 -13.959 -23.406 1.00 91.94 149 ASN A O 1
ATOM 1158 N N . ASN A 1 150 ? 13.507 -12.709 -21.679 1.00 91.50 150 ASN A N 1
ATOM 1159 C CA . ASN A 1 150 ? 14.729 -13.463 -21.405 1.00 91.50 150 ASN A CA 1
ATOM 1160 C C . ASN A 1 150 ? 14.551 -14.544 -20.320 1.00 91.50 150 ASN A C 1
ATOM 1162 O O . ASN A 1 150 ? 15.500 -14.892 -19.618 1.00 91.50 150 ASN A O 1
ATOM 1166 N N . GLY A 1 151 ? 13.333 -15.081 -20.176 1.00 92.62 151 GLY A N 1
ATOM 1167 C CA . GLY A 1 151 ? 13.026 -16.214 -19.294 1.00 92.62 151 GLY A CA 1
ATOM 1168 C C . GLY A 1 151 ? 12.714 -15.847 -17.839 1.00 92.62 151 GLY A C 1
ATOM 1169 O O . GLY A 1 151 ? 12.594 -16.748 -17.005 1.00 92.62 151 GLY A O 1
ATOM 1170 N N . GLY A 1 152 ? 12.585 -14.553 -17.537 1.00 95.75 152 GLY A N 1
ATOM 1171 C CA . GLY A 1 152 ? 12.244 -14.028 -16.219 1.00 95.75 152 GLY A CA 1
ATOM 1172 C C . GLY A 1 152 ? 10.746 -14.067 -15.892 1.00 95.75 152 GLY A C 1
ATOM 1173 O O . GLY A 1 152 ? 10.032 -15.015 -16.230 1.00 95.75 152 GLY A O 1
ATOM 1174 N N . LEU A 1 153 ? 10.271 -13.034 -15.194 1.00 96.12 153 LEU A N 1
ATOM 1175 C CA . LEU A 1 153 ? 8.870 -12.859 -14.820 1.00 96.12 153 LEU A CA 1
ATOM 1176 C C . LEU A 1 153 ? 8.011 -12.665 -16.076 1.00 96.12 153 LEU A C 1
ATOM 1178 O O . LEU A 1 153 ? 8.147 -11.673 -16.789 1.00 96.12 153 LEU A O 1
ATOM 1182 N N . ALA A 1 154 ? 7.099 -13.601 -16.320 1.00 89.94 154 ALA A N 1
ATOM 1183 C CA . ALA A 1 154 ? 6.177 -13.584 -17.445 1.00 89.94 154 ALA A CA 1
ATOM 1184 C C . ALA A 1 154 ? 4.737 -13.471 -16.935 1.00 89.94 154 ALA A C 1
ATOM 1186 O O . ALA A 1 154 ? 4.194 -14.424 -16.368 1.00 89.94 154 ALA A O 1
ATOM 1187 N N . CYS A 1 155 ? 4.097 -12.317 -17.150 1.00 85.25 155 CYS A N 1
ATOM 1188 C CA . CYS A 1 155 ? 2.690 -12.161 -16.791 1.00 85.25 155 CYS A CA 1
ATOM 1189 C C . CYS A 1 155 ? 1.803 -13.051 -17.650 1.00 85.25 155 CYS A C 1
ATOM 1191 O O . CYS A 1 155 ? 1.755 -12.941 -18.872 1.00 85.25 155 CYS A O 1
ATOM 1193 N N . ASN A 1 156 ? 1.092 -13.949 -16.972 1.00 80.25 156 ASN A N 1
ATOM 1194 C CA . ASN A 1 156 ? 0.065 -14.780 -17.577 1.00 80.25 156 ASN A CA 1
ATOM 1195 C C . ASN A 1 156 ? -1.174 -13.941 -17.940 1.00 80.25 156 ASN A C 1
ATOM 1197 O O . ASN A 1 156 ? -1.322 -12.798 -17.509 1.00 80.25 156 ASN A O 1
ATOM 1201 N N . GLN A 1 157 ? -2.098 -14.530 -18.705 1.00 83.12 157 GLN A N 1
ATOM 1202 C CA . GLN A 1 157 ? -3.366 -13.879 -19.068 1.00 83.12 157 GLN A CA 1
ATOM 1203 C C . GLN A 1 157 ? -4.216 -13.507 -17.846 1.00 83.12 157 GLN A C 1
ATOM 1205 O O . GLN A 1 157 ? -4.914 -12.501 -17.868 1.00 83.12 157 GLN A O 1
ATOM 1210 N N . SER A 1 158 ? -4.131 -14.292 -16.769 1.00 82.81 158 SER A N 1
ATOM 1211 C CA . SER A 1 158 ? -4.774 -13.987 -15.488 1.00 82.81 158 SER A CA 1
ATOM 1212 C C . SER A 1 158 ? -4.157 -12.775 -14.777 1.00 82.81 158 SER A C 1
ATOM 1214 O O . SER A 1 158 ? -4.704 -12.322 -13.784 1.00 82.81 158 SER A O 1
ATOM 1216 N N . ASN A 1 159 ? -3.038 -12.246 -15.269 1.00 90.94 159 ASN A N 1
ATOM 1217 C CA . ASN A 1 159 ? -2.357 -11.053 -14.796 1.00 90.94 159 ASN A CA 1
ATOM 1218 C C . ASN A 1 159 ? -2.077 -11.045 -13.278 1.00 90.94 159 ASN A C 1
ATOM 1220 O O . ASN A 1 159 ? -2.591 -10.226 -12.518 1.00 90.94 159 ASN A O 1
ATOM 1224 N N . THR A 1 160 ? -1.222 -11.965 -12.831 1.00 91.31 160 THR A N 1
ATOM 1225 C CA . THR A 1 160 ? -0.764 -12.065 -11.429 1.00 91.31 160 THR A CA 1
ATOM 1226 C C . THR A 1 160 ? 0.392 -11.123 -11.072 1.00 91.31 160 THR A C 1
ATOM 1228 O O . THR A 1 160 ? 0.750 -11.004 -9.901 1.00 91.31 160 THR A O 1
ATOM 1231 N N . CYS A 1 161 ? 1.000 -10.454 -12.057 1.00 92.19 161 CYS A N 1
ATOM 1232 C CA . CYS A 1 161 ? 2.158 -9.578 -11.845 1.00 92.19 161 CYS A CA 1
ATOM 1233 C C . CYS A 1 161 ? 1.996 -8.134 -12.315 1.00 92.19 161 CYS A C 1
ATOM 1235 O O . CYS A 1 161 ? 2.889 -7.336 -12.042 1.00 92.19 161 CYS A O 1
ATOM 1237 N N . GLY A 1 162 ? 0.888 -7.763 -12.960 1.00 91.44 162 GLY A N 1
ATOM 1238 C CA . GLY A 1 162 ? 0.720 -6.421 -13.523 1.00 91.44 162 GLY A CA 1
ATOM 1239 C C . GLY A 1 162 ? 0.873 -5.303 -12.496 1.00 91.44 162 GLY A C 1
ATOM 1240 O O . GLY A 1 162 ? 1.385 -4.242 -12.828 1.00 91.44 162 GLY A O 1
ATOM 1241 N N . TRP A 1 163 ? 0.502 -5.539 -11.232 1.00 91.50 163 TRP A N 1
ATOM 1242 C CA . TRP A 1 163 ? 0.686 -4.548 -10.167 1.00 91.50 163 TRP A CA 1
ATOM 1243 C C . TRP A 1 163 ? 2.158 -4.146 -9.982 1.00 91.50 163 TRP A C 1
ATOM 1245 O O . TRP A 1 163 ? 2.445 -2.999 -9.650 1.00 91.50 163 TRP A O 1
ATOM 1255 N N . LEU A 1 164 ? 3.095 -5.075 -10.213 1.00 95.69 164 LEU A N 1
ATOM 1256 C CA . LEU A 1 164 ? 4.520 -4.835 -10.008 1.00 95.69 164 LEU A CA 1
ATOM 1257 C C . LEU A 1 164 ? 5.117 -3.966 -11.119 1.00 95.69 164 LEU A C 1
ATOM 1259 O O . LEU A 1 164 ? 6.089 -3.267 -10.854 1.00 95.69 164 LEU A O 1
ATOM 1263 N N . PHE A 1 165 ? 4.566 -3.989 -12.339 1.00 95.25 165 PHE A N 1
ATOM 1264 C CA . PHE A 1 165 ? 5.102 -3.214 -13.467 1.00 95.25 165 PHE A CA 1
ATOM 1265 C C . PHE A 1 165 ? 5.186 -1.730 -13.110 1.00 95.25 165 PHE A C 1
ATOM 1267 O O . PHE A 1 165 ? 6.276 -1.157 -13.122 1.00 95.25 165 PHE A O 1
ATOM 1274 N N . GLU A 1 166 ? 4.057 -1.163 -12.692 1.00 95.06 166 GLU A N 1
ATOM 1275 C CA . GLU A 1 166 ? 3.921 0.248 -12.316 1.00 95.06 166 GLU A CA 1
ATOM 1276 C C . GLU A 1 166 ? 4.625 0.586 -11.001 1.00 95.06 166 GLU A C 1
ATOM 1278 O O . GLU A 1 166 ? 5.229 1.652 -10.849 1.00 95.06 166 GLU A O 1
ATOM 1283 N N . SER A 1 167 ? 4.583 -0.344 -10.046 1.00 96.50 167 SER A N 1
ATOM 1284 C CA . SER A 1 167 ? 5.261 -0.195 -8.759 1.00 96.50 167 SER A CA 1
ATOM 1285 C C . SER A 1 167 ? 6.769 -0.086 -8.962 1.00 96.50 167 SER A C 1
ATOM 1287 O O . SER A 1 167 ? 7.412 0.849 -8.492 1.00 96.50 167 SER A O 1
ATOM 1289 N N . HIS A 1 168 ? 7.349 -1.008 -9.733 1.00 97.62 168 HIS A N 1
ATOM 1290 C CA . HIS A 1 168 ? 8.781 -1.037 -10.006 1.00 97.62 168 HIS A CA 1
ATOM 1291 C C . HIS A 1 168 ? 9.219 0.122 -10.907 1.00 97.62 168 HIS A C 1
ATOM 1293 O O . HIS A 1 168 ? 10.300 0.666 -10.707 1.00 97.62 168 HIS A O 1
ATOM 1299 N N . ALA A 1 169 ? 8.380 0.546 -11.852 1.00 97.12 169 ALA A N 1
ATOM 1300 C CA . ALA A 1 169 ? 8.655 1.724 -12.665 1.00 97.12 169 ALA A CA 1
ATOM 1301 C C . ALA A 1 169 ? 8.579 3.041 -11.865 1.00 97.12 169 ALA A C 1
ATOM 1303 O O . ALA A 1 169 ? 9.218 4.009 -12.252 1.00 97.12 169 ALA A O 1
ATOM 1304 N N . ASN A 1 170 ? 7.866 3.110 -10.731 1.00 96.00 170 ASN A N 1
ATOM 1305 C CA . ASN A 1 170 ? 7.972 4.237 -9.781 1.00 96.00 170 ASN A CA 1
ATOM 1306 C C . ASN A 1 170 ? 9.112 4.076 -8.771 1.00 96.00 170 ASN A C 1
ATOM 1308 O O . ASN A 1 170 ? 9.678 5.064 -8.305 1.00 96.00 170 ASN A O 1
ATOM 1312 N N . PHE A 1 171 ? 9.472 2.837 -8.446 1.00 96.56 171 PHE A N 1
ATOM 1313 C CA . PHE A 1 171 ? 10.630 2.544 -7.615 1.00 96.56 171 PHE A CA 1
ATOM 1314 C C . PHE A 1 171 ? 11.916 3.064 -8.261 1.00 96.56 171 PHE A C 1
ATOM 1316 O O . PHE A 1 171 ? 12.682 3.753 -7.599 1.00 96.56 171 PHE A O 1
ATOM 1323 N N . THR A 1 172 ? 12.161 2.765 -9.540 1.00 97.25 172 THR A N 1
ATOM 1324 C CA . THR A 1 172 ? 13.409 3.114 -10.238 1.00 97.25 172 THR A CA 1
ATOM 1325 C C . THR A 1 172 ? 13.732 4.616 -10.293 1.00 97.25 172 THR A C 1
ATOM 1327 O O . THR A 1 172 ? 14.883 4.946 -9.990 1.00 97.25 172 THR A O 1
ATOM 1330 N N . PRO A 1 173 ? 12.803 5.550 -10.595 1.00 96.12 173 PRO A N 1
ATOM 1331 C CA . PRO A 1 173 ? 13.079 6.979 -10.514 1.00 96.12 173 PRO A CA 1
ATOM 1332 C C . PRO A 1 173 ? 13.319 7.446 -9.077 1.00 96.12 173 PRO A C 1
ATOM 1334 O O . PRO A 1 173 ? 14.222 8.251 -8.882 1.00 96.12 173 PRO A O 1
ATOM 1337 N N . HIS A 1 174 ? 12.636 6.899 -8.059 1.00 95.06 174 HIS A N 1
ATOM 1338 C CA . HIS A 1 174 ? 12.941 7.214 -6.650 1.00 95.06 174 HIS A CA 1
ATOM 1339 C C . HIS A 1 174 ? 14.407 6.910 -6.282 1.00 95.06 174 HIS A C 1
ATOM 1341 O O . HIS A 1 174 ? 14.990 7.558 -5.413 1.00 95.06 174 HIS A O 1
ATOM 1347 N N . GLN A 1 175 ? 15.039 5.955 -6.972 1.00 94.75 175 GLN A N 1
ATOM 1348 C CA . GLN A 1 175 ? 16.446 5.620 -6.754 1.00 94.75 175 GLN A CA 1
ATOM 1349 C C . GLN A 1 175 ? 17.424 6.634 -7.365 1.00 94.75 175 GLN A C 1
ATOM 1351 O O . GLN A 1 175 ? 18.609 6.590 -7.026 1.00 94.75 175 GLN A O 1
ATOM 1356 N N . LEU A 1 176 ? 16.976 7.524 -8.257 1.00 95.00 176 LEU A N 1
ATOM 1357 C CA . LEU A 1 176 ? 17.839 8.545 -8.846 1.00 95.00 176 LEU A CA 1
ATOM 1358 C C . LEU A 1 176 ? 18.279 9.566 -7.792 1.00 95.00 176 LEU A C 1
ATOM 1360 O O . LEU A 1 176 ? 17.458 9.970 -6.967 1.00 95.00 176 LEU A O 1
ATOM 1364 N N . PRO A 1 177 ? 19.530 10.066 -7.845 1.00 91.62 177 PRO A N 1
ATOM 1365 C CA . PRO A 1 177 ? 20.028 11.049 -6.881 1.00 91.62 177 PRO A CA 1
ATOM 1366 C C . PRO A 1 177 ? 19.134 12.287 -6.716 1.00 91.62 177 PRO A C 1
ATOM 1368 O O . PRO A 1 177 ? 18.998 12.798 -5.609 1.00 91.62 177 PRO A O 1
ATOM 1371 N N . GLU A 1 178 ? 18.494 12.748 -7.794 1.00 93.88 178 GLU A N 1
ATOM 1372 C CA . GLU A 1 178 ? 17.603 13.917 -7.773 1.00 93.88 178 GLU A CA 1
ATOM 1373 C C . GLU A 1 178 ? 16.255 13.663 -7.065 1.00 93.88 178 GLU A C 1
ATOM 1375 O O . GLU A 1 178 ? 15.606 14.612 -6.627 1.00 93.88 178 GLU A O 1
ATOM 1380 N N . TYR A 1 179 ? 15.848 12.398 -6.899 1.00 93.88 179 TYR A N 1
ATOM 1381 C CA . TYR A 1 179 ? 14.523 12.010 -6.401 1.00 93.88 179 TYR A CA 1
ATOM 1382 C C . TYR A 1 179 ? 14.531 11.174 -5.116 1.00 93.88 179 TYR A C 1
ATOM 1384 O O . TYR A 1 179 ? 13.461 10.835 -4.610 1.00 93.88 179 TYR A O 1
ATOM 1392 N N . GLN A 1 180 ? 15.694 10.921 -4.509 1.00 88.25 180 GLN A N 1
ATOM 1393 C CA . GLN A 1 180 ? 15.783 10.232 -3.207 1.00 88.25 180 GLN A CA 1
ATOM 1394 C C . GLN A 1 180 ? 14.991 10.946 -2.091 1.00 88.25 180 GLN A C 1
ATOM 1396 O O . GLN A 1 180 ? 14.555 10.322 -1.121 1.00 88.25 180 GLN A O 1
ATOM 1401 N N . GLY A 1 181 ? 14.772 12.257 -2.235 1.00 90.88 181 GLY A N 1
ATOM 1402 C CA . GLY A 1 181 ? 13.936 13.078 -1.354 1.00 90.88 181 GLY A CA 1
ATOM 1403 C C . GLY A 1 181 ? 12.434 13.067 -1.672 1.00 90.88 181 GLY A C 1
ATOM 1404 O O . GLY A 1 181 ? 11.683 13.788 -1.023 1.00 90.88 181 GLY A O 1
ATOM 1405 N N . ASN A 1 182 ? 11.981 12.303 -2.669 1.00 92.31 182 ASN A N 1
ATOM 1406 C CA . ASN A 1 182 ? 10.603 12.314 -3.155 1.00 92.31 182 ASN A CA 1
ATOM 1407 C C . ASN A 1 182 ? 9.949 10.934 -2.992 1.00 92.31 182 ASN A C 1
ATOM 1409 O O . ASN A 1 182 ? 10.288 9.995 -3.708 1.00 92.31 182 ASN A O 1
ATOM 1413 N N . ALA A 1 183 ? 8.983 10.816 -2.077 1.00 91.94 183 ALA A N 1
ATOM 1414 C CA . ALA A 1 183 ? 8.203 9.591 -1.882 1.00 91.94 183 ALA A CA 1
ATOM 1415 C C . ALA A 1 183 ? 7.047 9.435 -2.89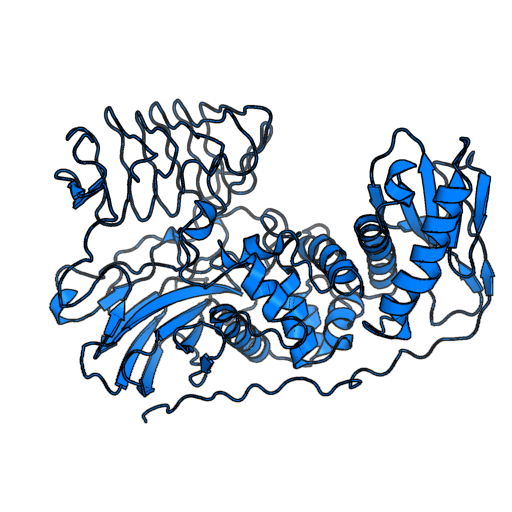3 1.00 91.94 183 ALA A C 1
ATOM 1417 O O . ALA A 1 183 ? 6.336 8.431 -2.866 1.00 91.94 183 ALA A O 1
ATOM 1418 N N . HIS A 1 184 ? 6.833 10.386 -3.804 1.00 92.69 184 HIS A N 1
ATOM 1419 C CA . HIS A 1 184 ? 5.756 10.339 -4.794 1.00 92.69 184 HIS A CA 1
ATOM 1420 C C . HIS A 1 184 ? 4.401 9.984 -4.135 1.00 92.69 184 HIS A C 1
ATOM 1422 O O . HIS A 1 184 ? 4.097 10.432 -3.029 1.00 92.69 184 HIS A O 1
ATOM 1428 N N . CYS A 1 185 ? 3.582 9.151 -4.773 1.00 93.31 185 CYS A N 1
ATOM 1429 C CA . CYS A 1 185 ? 2.300 8.702 -4.235 1.00 93.31 185 CYS A CA 1
ATOM 1430 C C . CYS A 1 185 ? 2.397 7.602 -3.161 1.00 93.31 185 CYS A C 1
ATOM 1432 O O . CYS A 1 185 ? 1.358 7.104 -2.732 1.00 93.31 185 CYS A O 1
ATOM 1434 N N . SER A 1 186 ? 3.594 7.197 -2.711 1.00 94.94 186 SER A N 1
ATOM 1435 C CA . SER A 1 186 ? 3.748 5.971 -1.905 1.00 94.94 186 SER A CA 1
ATOM 1436 C C . SER A 1 186 ? 3.077 5.978 -0.531 1.00 94.94 186 SER A C 1
ATOM 1438 O O . SER A 1 186 ? 2.879 4.921 0.071 1.00 94.94 186 SER A O 1
ATOM 1440 N N . GLU A 1 187 ? 2.601 7.142 -0.084 1.00 95.31 187 GLU A N 1
ATOM 1441 C CA . GLU A 1 187 ? 1.729 7.286 1.083 1.00 95.31 187 GLU A CA 1
ATOM 1442 C C . GLU A 1 187 ? 0.379 6.548 0.934 1.00 95.31 187 GLU A C 1
ATOM 1444 O O . GLU A 1 187 ? -0.282 6.274 1.936 1.00 95.31 187 GLU A O 1
ATOM 1449 N N . MET A 1 188 ? -0.032 6.177 -0.285 1.00 95.12 188 MET A N 1
ATOM 1450 C CA . MET A 1 188 ? -1.288 5.447 -0.504 1.00 95.12 188 MET A CA 1
ATOM 1451 C C . MET A 1 188 ? -1.356 4.103 0.214 1.00 95.12 188 MET A C 1
ATOM 1453 O O . MET A 1 188 ? -2.331 3.839 0.921 1.00 95.12 188 MET A O 1
ATOM 1457 N N . LEU A 1 189 ? -0.307 3.292 0.118 1.00 95.06 189 LEU A N 1
ATOM 1458 C CA . LEU A 1 189 ? -0.266 1.986 0.774 1.00 95.06 189 LEU A CA 1
ATOM 1459 C C . LEU A 1 189 ? -0.432 2.080 2.308 1.00 95.06 189 LEU A C 1
ATOM 1461 O O . LEU A 1 189 ? -1.320 1.416 2.841 1.00 95.06 189 LEU A O 1
ATOM 1465 N N . PRO A 1 190 ? 0.336 2.900 3.061 1.00 95.31 190 PRO A N 1
ATOM 1466 C CA . PRO A 1 190 ? 0.185 2.974 4.513 1.00 95.31 190 PRO A CA 1
ATOM 1467 C C . PRO A 1 190 ? -1.128 3.616 4.977 1.00 95.31 190 PRO A C 1
ATOM 1469 O O . PRO A 1 190 ? -1.444 3.529 6.161 1.00 95.31 190 PRO A O 1
ATOM 1472 N N . ASN A 1 191 ? -1.899 4.242 4.086 1.00 96.19 191 ASN A N 1
ATOM 1473 C CA . ASN A 1 191 ? -3.233 4.769 4.382 1.00 96.19 191 ASN A CA 1
ATOM 1474 C C . ASN A 1 191 ? -4.354 3.734 4.194 1.00 96.19 191 ASN A C 1
ATOM 1476 O O . ASN A 1 191 ? -5.406 3.861 4.820 1.00 96.19 191 ASN A O 1
ATOM 1480 N N . ALA A 1 192 ? -4.118 2.685 3.403 1.00 95.31 192 ALA A N 1
ATOM 1481 C CA . ALA A 1 192 ? -5.013 1.538 3.258 1.00 95.31 192 ALA A CA 1
ATOM 1482 C C . ALA A 1 192 ? -4.267 0.196 3.446 1.00 95.31 192 ALA A C 1
ATOM 1484 O O . ALA A 1 192 ? -4.418 -0.716 2.633 1.00 95.31 192 ALA A O 1
ATOM 1485 N N . PRO A 1 193 ? -3.488 0.014 4.533 1.00 96.19 193 PRO A N 1
ATOM 1486 C CA . PRO A 1 193 ? -2.522 -1.081 4.626 1.00 96.19 193 PRO A CA 1
ATOM 1487 C C . PRO A 1 193 ? -3.175 -2.454 4.798 1.00 96.19 193 PRO A C 1
ATOM 1489 O O . PRO A 1 193 ? -2.520 -3.477 4.630 1.00 96.19 193 PRO A O 1
ATOM 1492 N N . HIS A 1 194 ? -4.461 -2.488 5.150 1.00 97.12 194 HIS A N 1
ATOM 1493 C CA . HIS A 1 194 ? -5.235 -3.711 5.326 1.00 97.12 194 HIS A CA 1
ATOM 1494 C C . HIS A 1 194 ? -5.514 -4.425 3.996 1.00 97.12 194 HIS A C 1
ATOM 1496 O O . HIS A 1 194 ? -5.852 -5.610 4.013 1.00 97.12 194 HIS A O 1
ATOM 1502 N N . LEU A 1 195 ? -5.351 -3.739 2.863 1.00 95.75 195 LEU A N 1
ATOM 1503 C CA . LEU A 1 195 ? -5.468 -4.344 1.544 1.00 95.75 195 LEU A CA 1
ATOM 1504 C C . LEU A 1 195 ? -4.278 -5.234 1.219 1.00 95.75 195 LEU A C 1
ATOM 1506 O O . LEU A 1 195 ? -3.179 -5.058 1.745 1.00 95.75 195 LEU A O 1
ATOM 1510 N N . TYR A 1 196 ? -4.499 -6.219 0.351 1.00 95.88 196 TYR A N 1
ATOM 1511 C CA . TYR A 1 196 ? -3.428 -7.115 -0.060 1.00 95.88 196 TYR A CA 1
ATOM 1512 C C . TYR A 1 196 ? -2.299 -6.328 -0.740 1.00 95.88 196 TYR A C 1
ATOM 1514 O O . TYR A 1 196 ? -2.537 -5.494 -1.614 1.00 95.88 196 TYR A O 1
ATOM 1522 N N . LEU A 1 197 ? -1.049 -6.641 -0.387 1.00 95.31 197 LEU A N 1
ATOM 1523 C CA . LEU A 1 197 ? 0.112 -6.108 -1.101 1.00 95.31 197 LEU A CA 1
ATOM 1524 C C . LEU A 1 197 ? 0.014 -6.462 -2.592 1.00 95.31 197 LEU A C 1
ATOM 1526 O O . LEU A 1 197 ? -0.183 -7.631 -2.940 1.00 95.31 197 LEU A O 1
ATOM 1530 N N . GLY A 1 198 ? 0.189 -5.466 -3.457 1.00 90.88 198 GLY A N 1
ATOM 1531 C CA . GLY A 1 198 ? -0.003 -5.613 -4.898 1.00 90.88 198 GLY A CA 1
ATOM 1532 C C . GLY A 1 198 ? -1.431 -5.348 -5.370 1.00 90.88 198 GLY A C 1
ATOM 1533 O O . GLY A 1 198 ? -1.814 -5.812 -6.445 1.00 90.88 198 GLY A O 1
ATOM 1534 N N . SER A 1 199 ? -2.225 -4.624 -4.579 1.00 91.94 199 SER A N 1
ATOM 1535 C CA . SER A 1 199 ? -3.538 -4.147 -5.004 1.00 91.94 199 SER A CA 1
ATOM 1536 C C . SER A 1 199 ? -3.449 -3.306 -6.274 1.00 91.94 199 SER A C 1
ATOM 1538 O O . SER A 1 199 ? -2.534 -2.505 -6.466 1.00 91.94 199 SER A O 1
ATOM 1540 N N . THR A 1 200 ? -4.426 -3.460 -7.169 1.00 89.12 200 THR A N 1
ATOM 1541 C CA . THR A 1 200 ? -4.522 -2.601 -8.358 1.00 89.12 200 THR A CA 1
ATOM 1542 C C . THR A 1 200 ? -4.860 -1.156 -8.000 1.00 89.12 200 THR A C 1
ATOM 1544 O O . THR A 1 200 ? -4.670 -0.279 -8.849 1.00 89.12 200 THR A O 1
ATOM 1547 N N . ARG A 1 201 ? -5.330 -0.915 -6.766 1.00 89.81 201 ARG A N 1
ATOM 1548 C CA . ARG A 1 201 ? -5.670 0.400 -6.214 1.00 89.81 201 ARG A CA 1
ATOM 1549 C C . ARG A 1 201 ? -4.446 1.259 -5.925 1.00 89.81 201 ARG A C 1
ATOM 1551 O O . ARG A 1 201 ? -4.437 2.432 -6.264 1.00 89.81 201 ARG A O 1
ATOM 1558 N N . ASP A 1 202 ? -3.378 0.669 -5.401 1.00 91.69 202 ASP A N 1
ATOM 1559 C CA . ASP A 1 202 ? -2.159 1.393 -5.030 1.00 91.69 202 ASP A CA 1
ATOM 1560 C C . ASP A 1 202 ? -0.926 0.945 -5.825 1.00 91.69 202 ASP A C 1
ATOM 1562 O O . ASP A 1 202 ? 0.208 1.175 -5.407 1.00 91.69 202 ASP A O 1
ATOM 1566 N N . ARG A 1 203 ? -1.126 0.323 -6.993 1.00 91.00 203 ARG A N 1
ATOM 1567 C CA . ARG A 1 203 ? -0.049 -0.284 -7.795 1.00 91.00 203 ARG A CA 1
ATOM 1568 C C . ARG A 1 203 ? 1.104 0.659 -8.148 1.00 91.00 203 ARG A C 1
ATOM 1570 O O . ARG A 1 203 ? 2.228 0.199 -8.253 1.00 91.00 203 ARG A O 1
ATOM 1577 N N . TYR A 1 204 ? 0.861 1.962 -8.293 1.00 91.94 204 TYR A N 1
ATOM 1578 C CA . TYR A 1 204 ? 1.918 2.958 -8.545 1.00 91.94 204 TYR A CA 1
ATOM 1579 C C . TYR A 1 204 ? 2.699 3.337 -7.273 1.00 91.94 204 TYR A C 1
ATOM 1581 O O . TYR A 1 204 ? 3.741 3.985 -7.334 1.00 91.94 204 TYR A O 1
ATOM 1589 N N . CYS A 1 205 ? 2.179 2.965 -6.108 1.00 94.50 205 CYS A N 1
ATOM 1590 C CA . CYS A 1 205 ? 2.478 3.580 -4.823 1.00 94.50 205 CYS A CA 1
ATOM 1591 C C . CYS A 1 205 ? 2.942 2.572 -3.764 1.00 94.50 205 CYS A C 1
ATOM 1593 O O . CYS A 1 205 ? 3.327 2.980 -2.677 1.00 94.50 205 CYS A O 1
ATOM 1595 N N . ASN A 1 206 ? 2.928 1.269 -4.051 1.00 94.44 206 ASN A N 1
ATOM 1596 C CA . ASN A 1 206 ? 3.298 0.229 -3.084 1.00 94.44 206 ASN A CA 1
ATOM 1597 C C . ASN A 1 206 ? 4.781 -0.204 -3.146 1.00 94.44 206 ASN A C 1
ATOM 1599 O O . ASN A 1 206 ? 5.170 -1.258 -2.631 1.00 94.44 206 ASN A O 1
ATOM 1603 N N . TRP A 1 207 ? 5.635 0.616 -3.763 1.00 95.12 207 TRP A N 1
ATOM 1604 C CA . TRP A 1 207 ? 7.039 0.301 -4.024 1.00 95.12 207 TRP A CA 1
ATOM 1605 C C . TRP A 1 207 ? 7.956 0.331 -2.796 1.00 95.12 207 TRP A C 1
ATOM 1607 O O . TRP A 1 207 ? 9.056 -0.218 -2.845 1.00 95.12 207 TRP A O 1
ATOM 1617 N N . GLN A 1 208 ? 7.524 0.892 -1.667 1.00 94.62 208 GLN A N 1
ATOM 1618 C CA . GLN A 1 208 ? 8.267 0.846 -0.402 1.00 94.62 208 GLN A CA 1
ATOM 1619 C C . GLN A 1 208 ? 8.508 -0.591 0.085 1.00 94.62 208 GLN A C 1
ATOM 1621 O O . GLN A 1 208 ? 9.472 -0.851 0.799 1.00 94.62 208 GLN A O 1
ATOM 1626 N N . PHE A 1 209 ? 7.690 -1.558 -0.345 1.00 96.56 209 PHE A N 1
ATOM 1627 C CA . PHE A 1 209 ? 7.982 -2.973 -0.122 1.00 96.56 209 PHE A CA 1
ATOM 1628 C C . PHE A 1 209 ? 9.319 -3.392 -0.764 1.00 96.56 209 PHE A C 1
ATOM 1630 O O . PHE A 1 209 ? 10.114 -4.105 -0.148 1.00 96.56 209 PHE A O 1
ATOM 1637 N N . MET A 1 210 ? 9.604 -2.912 -1.980 1.00 96.75 210 MET A N 1
ATOM 1638 C CA . MET A 1 210 ? 10.887 -3.146 -2.651 1.00 96.75 210 MET A CA 1
ATOM 1639 C C . MET A 1 210 ? 12.025 -2.361 -1.999 1.00 96.75 210 MET A C 1
ATOM 1641 O O . MET A 1 210 ? 13.138 -2.877 -1.943 1.00 96.75 210 MET A O 1
ATOM 1645 N N . GLU A 1 211 ? 11.754 -1.175 -1.447 1.00 95.88 211 GLU A N 1
ATOM 1646 C CA . GLU A 1 211 ? 12.741 -0.435 -0.649 1.00 95.88 211 GLU A CA 1
ATOM 1647 C C . GLU A 1 211 ? 13.166 -1.252 0.583 1.00 95.88 211 GLU A C 1
ATOM 1649 O O . GLU A 1 211 ? 14.358 -1.465 0.797 1.00 95.88 211 GLU A O 1
ATOM 1654 N N . PHE A 1 212 ? 12.213 -1.844 1.315 1.00 97.12 212 PHE A N 1
ATOM 1655 C CA . PHE A 1 212 ? 12.530 -2.740 2.434 1.00 97.12 212 PHE A CA 1
ATOM 1656 C C . PHE A 1 212 ? 13.277 -4.006 1.988 1.00 97.12 212 PHE A C 1
ATOM 1658 O O . PHE A 1 212 ? 14.245 -4.422 2.628 1.00 97.12 212 PHE A O 1
ATOM 1665 N N . LEU A 1 213 ? 12.872 -4.619 0.869 1.00 97.31 213 LEU A N 1
ATOM 1666 C CA . LEU A 1 213 ? 13.561 -5.787 0.308 1.00 97.31 213 LEU A CA 1
ATOM 1667 C C . LEU A 1 213 ? 15.014 -5.460 -0.063 1.00 97.31 213 LEU A C 1
ATOM 1669 O O . LEU A 1 213 ? 15.919 -6.2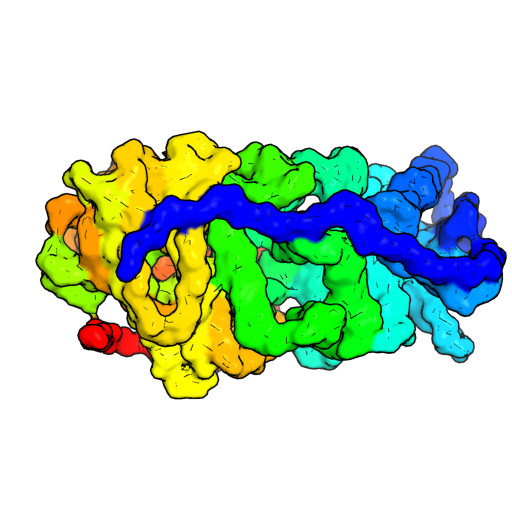33 0.270 1.00 97.31 213 LEU A O 1
ATOM 1673 N N . LYS A 1 214 ? 15.242 -4.303 -0.695 1.00 96.12 214 LYS A N 1
ATOM 1674 C CA . LYS A 1 214 ? 16.573 -3.776 -1.010 1.00 96.12 214 LYS A CA 1
ATOM 1675 C C . LYS A 1 214 ? 17.380 -3.531 0.264 1.00 96.12 214 LYS A C 1
ATOM 1677 O O . LYS A 1 214 ? 18.528 -3.959 0.341 1.00 96.12 214 LYS A O 1
ATOM 1682 N N . ASP A 1 215 ? 16.802 -2.904 1.281 1.00 95.62 215 ASP A N 1
ATOM 1683 C CA . ASP A 1 215 ? 17.511 -2.610 2.529 1.00 95.62 215 ASP A CA 1
ATOM 1684 C C . ASP A 1 215 ? 17.925 -3.876 3.287 1.00 95.62 215 ASP A C 1
ATOM 1686 O O . ASP A 1 215 ? 18.989 -3.916 3.914 1.00 95.62 215 ASP A O 1
ATOM 1690 N N . LYS A 1 216 ? 17.113 -4.937 3.214 1.00 95.81 216 LYS A N 1
ATOM 1691 C CA . LYS A 1 216 ? 17.374 -6.219 3.882 1.00 95.81 216 LYS A CA 1
ATOM 1692 C C . LYS A 1 216 ? 18.327 -7.126 3.108 1.00 95.81 216 LYS A C 1
ATOM 1694 O O . LYS A 1 216 ? 19.118 -7.829 3.737 1.00 95.81 216 LYS A O 1
ATOM 1699 N N . TYR A 1 217 ? 18.280 -7.119 1.773 1.00 95.56 217 TYR A N 1
ATOM 1700 C CA . TYR A 1 217 ? 18.978 -8.117 0.947 1.00 95.56 217 TYR A CA 1
ATOM 1701 C C . TYR A 1 217 ? 19.802 -7.552 -0.217 1.00 95.56 217 TYR A C 1
ATOM 1703 O O . TYR A 1 217 ? 20.397 -8.321 -0.973 1.00 95.56 217 TYR A O 1
ATOM 1711 N N . GLY A 1 218 ? 19.903 -6.231 -0.325 1.00 94.62 218 GLY A N 1
ATOM 1712 C CA . GLY A 1 218 ? 20.589 -5.532 -1.405 1.00 94.62 218 GLY A CA 1
ATOM 1713 C C . GLY A 1 218 ? 19.727 -5.380 -2.664 1.00 94.62 218 GLY A C 1
ATOM 1714 O O . GLY A 1 218 ? 18.704 -6.054 -2.815 1.00 94.62 218 GLY A O 1
ATOM 1715 N N . PRO A 1 219 ? 20.142 -4.512 -3.602 1.00 94.56 219 PRO A N 1
ATOM 1716 C CA . PRO A 1 219 ? 19.379 -4.218 -4.818 1.00 94.56 219 PRO A CA 1
ATOM 1717 C C . PRO A 1 219 ? 19.157 -5.446 -5.708 1.00 94.56 219 PRO A C 1
ATOM 1719 O O . PRO A 1 219 ? 18.111 -5.563 -6.346 1.00 94.56 219 PRO A O 1
ATOM 1722 N N . GLY A 1 220 ? 20.069 -6.426 -5.674 1.00 94.62 220 GLY A N 1
ATOM 1723 C CA . GLY A 1 220 ? 19.914 -7.678 -6.415 1.00 94.62 220 GLY A CA 1
ATOM 1724 C C . GLY A 1 220 ? 18.639 -8.448 -6.060 1.00 94.62 220 GLY A C 1
ATOM 1725 O O . GLY A 1 220 ? 18.090 -9.123 -6.926 1.00 94.62 220 GLY A O 1
ATOM 1726 N N . ALA A 1 221 ? 18.126 -8.315 -4.832 1.00 96.19 221 ALA A N 1
ATOM 1727 C CA . ALA A 1 221 ? 16.890 -8.976 -4.424 1.00 96.19 221 ALA A CA 1
ATOM 1728 C C . ALA A 1 221 ? 15.653 -8.425 -5.156 1.00 96.19 221 ALA A C 1
ATOM 1730 O O . ALA A 1 221 ? 14.758 -9.200 -5.486 1.00 96.19 221 ALA A O 1
ATOM 1731 N N . VAL A 1 222 ? 15.623 -7.121 -5.458 1.00 96.88 222 VAL A N 1
ATOM 1732 C CA . VAL A 1 222 ? 14.548 -6.493 -6.247 1.00 96.88 222 VAL A CA 1
ATOM 1733 C C . VAL A 1 222 ? 14.665 -6.908 -7.714 1.00 96.88 222 VAL A C 1
ATOM 1735 O O . VAL A 1 222 ? 13.696 -7.369 -8.314 1.00 96.88 222 VAL A O 1
ATOM 1738 N N . THR A 1 223 ? 15.876 -6.857 -8.272 1.00 95.69 223 THR A N 1
ATOM 1739 C CA . THR A 1 223 ? 16.158 -7.297 -9.647 1.00 95.69 223 THR A CA 1
ATOM 1740 C C . THR A 1 223 ? 15.759 -8.756 -9.882 1.00 95.69 223 THR A C 1
ATOM 1742 O O . THR A 1 223 ? 15.194 -9.102 -10.920 1.00 95.69 223 THR A O 1
ATOM 1745 N N . GLN A 1 224 ? 16.007 -9.627 -8.902 1.00 96.75 224 GLN A N 1
ATOM 1746 C CA . GLN A 1 224 ? 15.676 -11.049 -8.976 1.00 96.75 224 GLN A CA 1
ATOM 1747 C C . GLN A 1 224 ? 14.173 -11.340 -9.009 1.00 96.75 224 GLN A C 1
ATOM 1749 O O . GLN A 1 224 ? 13.799 -12.436 -9.423 1.00 96.75 224 GLN A O 1
ATOM 1754 N N . ILE A 1 225 ? 13.305 -10.391 -8.642 1.00 97.44 225 ILE A N 1
ATOM 1755 C CA . ILE A 1 225 ? 11.858 -10.536 -8.859 1.00 97.44 225 ILE A CA 1
ATOM 1756 C C . ILE A 1 225 ? 11.567 -10.698 -10.358 1.00 97.44 225 ILE A C 1
ATOM 1758 O O . ILE A 1 225 ? 10.758 -11.542 -10.744 1.00 97.44 225 ILE A O 1
ATOM 1762 N N . TRP A 1 226 ? 12.278 -9.933 -11.189 1.00 97.12 226 TRP A N 1
ATOM 1763 C CA . TRP A 1 226 ? 12.099 -9.865 -12.638 1.00 97.12 226 TRP A CA 1
ATOM 1764 C C . TRP A 1 226 ? 12.901 -10.903 -13.408 1.00 97.12 226 TRP A C 1
ATOM 1766 O O . TRP A 1 226 ? 12.425 -11.395 -14.423 1.00 97.12 226 TRP A O 1
ATOM 1776 N N . THR A 1 227 ? 14.105 -11.251 -12.955 1.00 96.00 227 THR A N 1
ATOM 1777 C CA . THR A 1 227 ? 14.975 -12.196 -13.680 1.00 96.00 227 THR A CA 1
ATOM 1778 C C . THR A 1 227 ? 14.740 -13.657 -13.303 1.00 96.00 227 THR A C 1
ATOM 1780 O O . THR A 1 227 ? 15.232 -14.558 -13.979 1.00 96.00 227 THR A O 1
ATOM 1783 N N . THR A 1 228 ? 13.969 -13.919 -12.247 1.00 97.19 228 THR A N 1
ATOM 1784 C CA . THR A 1 228 ? 13.568 -15.279 -11.873 1.00 97.19 228 THR A CA 1
ATOM 1785 C C . THR A 1 228 ? 12.377 -15.733 -12.706 1.00 97.19 228 THR A C 1
ATOM 1787 O O . THR A 1 228 ? 11.394 -15.011 -12.853 1.00 97.19 228 THR A O 1
ATOM 1790 N N . SER A 1 229 ? 12.429 -16.961 -13.219 1.00 96.25 229 SER A N 1
ATOM 1791 C CA . SER A 1 229 ? 11.335 -17.521 -14.012 1.00 96.25 229 SER A CA 1
ATOM 1792 C C . SER A 1 229 ? 10.080 -17.789 -13.170 1.00 96.25 229 SER A C 1
ATOM 1794 O O . SER A 1 229 ? 10.111 -18.524 -12.171 1.00 96.25 229 SER A O 1
ATOM 1796 N N . GLY A 1 230 ? 8.946 -17.238 -13.599 1.00 94.38 230 GLY A N 1
ATOM 1797 C CA . GLY A 1 230 ? 7.642 -17.430 -12.966 1.00 94.38 230 GLY A CA 1
ATOM 1798 C C . GLY A 1 230 ? 6.609 -16.416 -13.444 1.00 94.38 230 GLY A C 1
ATOM 1799 O O . GLY A 1 230 ? 6.907 -15.593 -14.299 1.00 94.38 230 GLY A O 1
ATOM 1800 N N . ALA A 1 231 ? 5.395 -16.486 -12.894 1.00 92.88 231 ALA A N 1
ATOM 1801 C CA . ALA A 1 231 ? 4.296 -15.577 -13.241 1.00 92.88 231 ALA A CA 1
ATOM 1802 C C . ALA A 1 231 ? 3.831 -14.692 -12.071 1.00 92.88 231 ALA A C 1
ATOM 1804 O O . ALA A 1 231 ? 3.066 -13.753 -12.275 1.00 92.88 231 ALA A O 1
ATOM 1805 N N . ASP A 1 232 ? 4.271 -14.979 -10.843 1.00 94.12 232 ASP A N 1
ATOM 1806 C CA . ASP A 1 232 ? 3.878 -14.245 -9.637 1.00 94.12 232 ASP A CA 1
ATOM 1807 C C . ASP A 1 232 ? 5.136 -13.713 -8.930 1.00 94.12 232 ASP A C 1
ATOM 1809 O O . ASP A 1 232 ? 6.036 -14.504 -8.609 1.00 94.12 232 ASP A O 1
ATOM 1813 N N . PRO A 1 233 ? 5.212 -12.397 -8.669 1.00 95.69 233 PRO A N 1
ATOM 1814 C CA . PRO A 1 233 ? 6.422 -11.766 -8.164 1.00 95.69 233 PRO A CA 1
ATOM 1815 C C . PRO A 1 233 ? 6.782 -12.218 -6.746 1.00 95.69 233 PRO A C 1
ATOM 1817 O O . PRO A 1 233 ? 7.961 -12.333 -6.419 1.00 95.69 233 PRO A O 1
ATOM 1820 N N . LEU A 1 234 ? 5.797 -12.559 -5.913 1.00 96.12 234 LEU A N 1
ATOM 1821 C CA . LEU A 1 234 ? 6.044 -13.025 -4.550 1.00 96.12 234 LEU A CA 1
ATOM 1822 C C . LEU A 1 234 ? 6.600 -14.450 -4.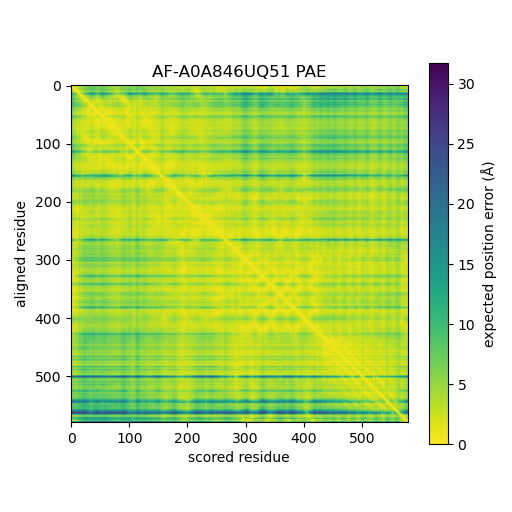557 1.00 96.12 234 LEU A C 1
ATOM 1824 O O . LEU A 1 234 ? 7.535 -14.758 -3.816 1.00 96.12 234 LEU A O 1
ATOM 1828 N N . THR A 1 235 ? 6.107 -15.305 -5.458 1.00 95.94 235 THR A N 1
ATOM 1829 C CA . THR A 1 235 ? 6.706 -16.637 -5.650 1.00 95.94 235 THR A CA 1
ATOM 1830 C C . THR A 1 235 ? 8.102 -16.559 -6.272 1.00 95.94 235 THR A C 1
ATOM 1832 O O . THR A 1 235 ? 8.952 -17.398 -5.975 1.00 95.94 235 THR A O 1
ATOM 1835 N N . ASN A 1 236 ? 8.389 -15.537 -7.084 1.00 97.56 236 ASN A N 1
ATOM 1836 C CA . ASN A 1 236 ? 9.736 -15.285 -7.593 1.00 97.56 236 ASN A CA 1
ATOM 1837 C C . ASN A 1 236 ? 10.701 -14.860 -6.483 1.00 97.56 236 ASN A C 1
ATOM 1839 O O . ASN A 1 236 ? 11.826 -15.355 -6.465 1.00 97.56 236 ASN A O 1
ATOM 1843 N N . ILE A 1 237 ? 10.260 -14.040 -5.521 1.00 98.00 237 ILE A N 1
ATOM 1844 C CA . ILE A 1 237 ? 11.033 -13.757 -4.299 1.00 98.00 237 ILE A CA 1
ATOM 1845 C C . ILE A 1 237 ? 11.313 -15.061 -3.547 1.00 98.00 237 ILE A C 1
ATOM 1847 O O . ILE A 1 237 ? 12.453 -15.319 -3.167 1.00 98.00 237 ILE A O 1
ATOM 1851 N N . GLN A 1 238 ? 10.311 -15.929 -3.374 1.00 98.31 238 GLN A N 1
ATOM 1852 C CA . GLN A 1 238 ? 10.531 -17.220 -2.717 1.00 98.31 238 GLN A CA 1
ATOM 1853 C C . GLN A 1 238 ? 11.600 -18.055 -3.425 1.00 98.31 238 GLN A C 1
ATOM 1855 O O . GLN A 1 238 ? 12.533 -18.535 -2.785 1.00 98.31 238 GLN A O 1
ATOM 1860 N N . LYS A 1 239 ? 11.497 -18.196 -4.749 1.00 98.25 239 LYS A N 1
ATOM 1861 C CA . LYS A 1 239 ? 12.456 -18.961 -5.555 1.00 98.25 239 LYS A CA 1
ATOM 1862 C C . LYS A 1 239 ? 13.864 -18.371 -5.488 1.00 98.25 239 LYS A C 1
ATOM 1864 O O . LYS A 1 239 ? 14.806 -19.106 -5.208 1.00 98.25 239 LYS A O 1
ATOM 1869 N N . SER A 1 240 ? 14.015 -17.066 -5.714 1.00 97.62 240 SER A N 1
ATOM 1870 C CA . SER A 1 240 ? 15.328 -16.411 -5.774 1.00 97.62 240 SER A CA 1
ATOM 1871 C C . SER A 1 240 ? 16.044 -16.385 -4.426 1.00 97.62 240 SER A C 1
ATOM 1873 O O . SER A 1 240 ? 17.273 -16.436 -4.365 1.00 97.62 240 SER A O 1
ATOM 1875 N N . ARG A 1 241 ? 15.280 -16.342 -3.331 1.00 96.69 241 ARG A N 1
ATOM 1876 C CA . ARG A 1 241 ? 15.806 -16.340 -1.963 1.00 96.69 241 ARG A CA 1
ATOM 1877 C C . ARG A 1 241 ? 15.888 -17.731 -1.333 1.00 96.69 241 ARG A C 1
ATOM 1879 O O . ARG A 1 241 ? 16.410 -17.853 -0.226 1.00 96.69 241 ARG A O 1
ATOM 1886 N N . GLY A 1 242 ? 15.375 -18.766 -2.001 1.00 97.94 242 GLY A N 1
ATOM 1887 C CA . GLY A 1 242 ? 15.243 -20.108 -1.428 1.00 97.94 242 GLY A CA 1
ATOM 1888 C C . GLY A 1 242 ? 14.308 -20.147 -0.214 1.00 97.94 242 GLY A C 1
ATOM 1889 O O . GLY A 1 242 ? 14.523 -20.932 0.707 1.00 97.94 242 GLY A O 1
ATOM 1890 N N . TRP A 1 243 ? 13.307 -19.267 -0.173 1.00 98.50 243 TRP A N 1
ATOM 1891 C CA . TRP A 1 243 ? 12.374 -19.163 0.942 1.00 98.50 243 TRP A CA 1
ATOM 1892 C C . TRP A 1 243 ? 11.186 -20.104 0.797 1.00 98.50 243 TRP A C 1
ATOM 1894 O O . TRP A 1 243 ? 10.495 -20.160 -0.222 1.00 98.50 243 TRP A O 1
ATOM 1904 N N . THR A 1 244 ? 10.870 -20.764 1.900 1.00 98.50 244 THR A N 1
ATOM 1905 C CA . THR A 1 244 ? 9.555 -21.354 2.140 1.00 98.50 244 THR A CA 1
ATOM 1906 C C . THR A 1 244 ? 8.498 -20.257 2.320 1.00 98.50 244 THR A C 1
ATOM 1908 O O . THR A 1 244 ? 8.822 -19.104 2.615 1.00 98.50 244 THR A O 1
ATOM 1911 N N . LEU A 1 245 ? 7.214 -20.600 2.178 1.00 98.50 245 LEU A N 1
ATOM 1912 C CA . LEU A 1 245 ? 6.128 -19.642 2.421 1.00 98.50 245 LEU A CA 1
ATOM 1913 C C . LEU A 1 245 ? 6.176 -19.042 3.842 1.00 98.50 245 LEU A C 1
ATOM 1915 O O . LEU A 1 245 ? 6.089 -17.824 3.952 1.00 98.50 245 LEU A O 1
ATOM 1919 N N . PRO A 1 246 ? 6.415 -19.812 4.925 1.00 98.69 246 PRO A N 1
ATOM 1920 C CA . PRO A 1 246 ? 6.592 -19.230 6.253 1.00 98.69 246 PRO A CA 1
ATOM 1921 C C . PRO A 1 246 ? 7.699 -18.173 6.354 1.00 98.69 246 PRO A C 1
ATOM 1923 O O . PRO A 1 246 ? 7.542 -17.239 7.133 1.00 98.69 246 PRO A O 1
ATOM 1926 N N . GLN A 1 247 ? 8.782 -18.287 5.578 1.00 98.69 247 GLN A N 1
ATOM 1927 C CA . GLN A 1 247 ? 9.862 -17.290 5.556 1.00 98.69 247 GLN A CA 1
ATOM 1928 C C . GLN A 1 247 ? 9.468 -16.025 4.785 1.00 98.69 247 GLN A C 1
ATOM 1930 O O . GLN A 1 247 ? 9.790 -14.928 5.231 1.00 98.69 247 GLN A O 1
ATOM 1935 N N . LEU A 1 248 ? 8.723 -16.156 3.679 1.00 98.75 248 LEU A N 1
ATOM 1936 C CA . LEU A 1 248 ? 8.087 -14.998 3.040 1.00 98.75 248 LEU A CA 1
ATOM 1937 C C . LEU A 1 248 ? 7.117 -14.314 4.016 1.00 98.75 248 LEU A C 1
ATOM 1939 O O . LEU A 1 248 ? 7.145 -13.097 4.159 1.00 98.75 248 LEU A O 1
ATOM 1943 N N . ASN A 1 249 ? 6.303 -15.096 4.727 1.00 98.81 249 ASN A N 1
ATOM 1944 C CA . ASN A 1 249 ? 5.366 -14.590 5.726 1.00 98.81 249 ASN A CA 1
ATOM 1945 C C . ASN A 1 249 ? 6.105 -13.825 6.835 1.00 98.81 249 ASN A C 1
ATOM 1947 O O . ASN A 1 249 ? 5.687 -12.726 7.188 1.00 98.81 249 ASN A O 1
ATOM 1951 N N . ASP A 1 250 ? 7.220 -14.363 7.345 1.00 98.81 250 ASP A N 1
ATOM 1952 C CA . ASP A 1 250 ? 8.067 -13.685 8.335 1.00 98.81 250 ASP A CA 1
ATOM 1953 C C . ASP A 1 250 ? 8.577 -12.331 7.817 1.00 98.81 250 ASP A C 1
ATOM 1955 O O . ASP A 1 250 ? 8.487 -11.337 8.535 1.00 98.81 250 ASP A O 1
ATOM 1959 N N . PHE A 1 251 ? 9.039 -12.272 6.563 1.00 98.81 251 PHE A N 1
ATOM 1960 C CA . PHE A 1 251 ? 9.482 -11.029 5.928 1.00 98.81 251 PHE A CA 1
ATOM 1961 C C . PHE A 1 251 ? 8.353 -9.992 5.810 1.00 98.81 251 PHE A C 1
ATOM 1963 O O . PHE A 1 251 ? 8.568 -8.818 6.106 1.00 98.81 251 PHE A O 1
ATOM 1970 N N . ILE A 1 252 ? 7.137 -10.418 5.443 1.00 98.75 252 ILE A N 1
ATOM 1971 C CA . ILE A 1 252 ? 5.951 -9.546 5.393 1.00 98.75 252 ILE A CA 1
ATOM 1972 C C . ILE A 1 252 ? 5.606 -8.998 6.783 1.00 98.75 252 ILE A C 1
ATOM 1974 O O . ILE A 1 252 ? 5.327 -7.809 6.924 1.00 98.75 252 ILE A O 1
ATOM 1978 N N . GLY A 1 253 ? 5.646 -9.848 7.813 1.00 98.75 253 GLY A N 1
ATOM 1979 C CA . GLY A 1 253 ? 5.395 -9.438 9.194 1.00 98.75 253 GLY A CA 1
ATOM 1980 C C . GLY A 1 253 ? 6.423 -8.430 9.709 1.00 98.75 253 GLY A C 1
ATOM 1981 O O . GLY A 1 253 ? 6.046 -7.434 10.321 1.00 98.75 253 GLY A O 1
ATOM 1982 N N . GLU A 1 254 ? 7.707 -8.662 9.424 1.00 98.56 254 GLU A N 1
ATOM 1983 C CA . GLU A 1 254 ? 8.789 -7.733 9.765 1.00 98.56 254 GLU A CA 1
ATOM 1984 C C . GLU A 1 254 ? 8.584 -6.382 9.060 1.00 98.56 254 GLU A C 1
ATOM 1986 O O . GLU A 1 254 ? 8.516 -5.349 9.724 1.00 98.56 254 GLU A O 1
ATOM 1991 N N . TRP A 1 255 ? 8.384 -6.383 7.738 1.00 98.56 255 TRP A N 1
ATOM 1992 C CA . TRP A 1 255 ? 8.118 -5.171 6.954 1.00 98.56 255 TRP A CA 1
ATOM 1993 C C . TRP A 1 255 ? 6.934 -4.360 7.504 1.00 98.56 255 TRP A C 1
ATOM 1995 O O . TRP A 1 255 ? 7.035 -3.144 7.680 1.00 98.56 255 TRP A O 1
ATOM 2005 N N . ALA A 1 256 ? 5.829 -5.028 7.843 1.00 98.75 256 ALA A N 1
ATOM 2006 C CA . ALA A 1 256 ? 4.664 -4.375 8.427 1.00 98.75 256 ALA A CA 1
ATOM 2007 C C . ALA A 1 256 ? 4.986 -3.684 9.767 1.00 98.75 256 ALA A C 1
ATOM 2009 O O . ALA A 1 256 ? 4.465 -2.601 10.034 1.00 98.75 256 ALA A O 1
ATOM 2010 N N . MET A 1 257 ? 5.851 -4.268 10.608 1.00 98.81 257 MET A N 1
ATOM 2011 C CA . MET A 1 257 ? 6.276 -3.649 11.873 1.00 98.81 257 MET A CA 1
ATOM 2012 C C . MET A 1 257 ? 7.121 -2.386 11.644 1.00 98.81 257 MET A C 1
ATOM 2014 O O . MET A 1 257 ? 6.930 -1.393 12.349 1.00 98.81 257 MET A O 1
ATOM 2018 N N . HIS A 1 258 ? 7.990 -2.386 10.631 1.00 98.25 258 HIS A N 1
ATOM 2019 C CA . HIS A 1 258 ? 8.821 -1.231 10.253 1.00 98.25 258 HIS A CA 1
ATOM 2020 C C . HIS A 1 258 ? 8.006 -0.036 9.726 1.00 98.25 258 HIS A C 1
ATOM 2022 O O . HIS A 1 258 ? 8.380 1.129 9.896 1.00 98.25 258 HIS A O 1
ATOM 2028 N N . ASN A 1 259 ? 6.806 -0.290 9.197 1.00 97.81 259 ASN A N 1
ATOM 2029 C CA . ASN A 1 259 ? 5.873 0.766 8.803 1.00 97.81 259 ASN A CA 1
ATOM 2030 C C . ASN A 1 259 ? 5.311 1.589 9.979 1.00 97.81 259 ASN A C 1
ATOM 2032 O O . ASN A 1 259 ? 4.617 2.567 9.750 1.00 97.81 259 ASN A O 1
ATOM 2036 N N . VAL A 1 260 ? 5.607 1.273 11.245 1.00 98.31 260 VAL A N 1
ATOM 2037 C CA . VAL A 1 260 ? 5.188 2.126 12.377 1.00 98.31 260 VAL A CA 1
ATOM 2038 C C . VAL A 1 260 ? 6.011 3.423 12.465 1.00 98.31 260 VAL A C 1
ATOM 2040 O O . VAL A 1 260 ? 5.490 4.447 12.908 1.00 98.31 260 VAL A O 1
ATOM 2043 N N . VAL A 1 261 ? 7.284 3.397 12.049 1.00 96.94 261 VAL A N 1
ATOM 2044 C CA . VAL A 1 261 ? 8.224 4.542 12.146 1.00 96.94 261 VAL A CA 1
ATOM 2045 C C . VAL A 1 261 ? 8.909 4.902 10.822 1.00 96.94 261 VAL A C 1
ATOM 2047 O O . VAL A 1 261 ? 9.774 5.789 10.795 1.00 96.94 261 VAL A O 1
ATOM 2050 N N . TRP A 1 262 ? 8.533 4.220 9.736 1.00 96.00 262 TRP A N 1
ATOM 2051 C CA . TRP A 1 262 ? 9.075 4.413 8.387 1.00 96.00 262 TRP A CA 1
ATOM 2052 C C . TRP A 1 262 ? 10.607 4.298 8.337 1.00 96.00 262 TRP A C 1
ATOM 2054 O O . TRP A 1 262 ? 11.272 5.051 7.629 1.00 96.00 262 TRP A O 1
ATOM 2064 N N . ASP A 1 263 ? 11.193 3.401 9.130 1.00 94.38 263 ASP A N 1
ATOM 2065 C CA . ASP A 1 263 ? 12.645 3.272 9.312 1.00 94.38 263 ASP A CA 1
ATOM 2066 C C . ASP A 1 263 ? 13.329 2.454 8.204 1.00 94.38 263 ASP A C 1
ATOM 2068 O O . ASP A 1 263 ? 14.232 1.657 8.461 1.00 94.38 263 ASP A O 1
ATOM 2072 N N . TYR A 1 264 ? 12.930 2.712 6.956 1.00 93.25 264 TYR A N 1
ATOM 2073 C CA . TYR A 1 264 ? 13.679 2.327 5.762 1.00 93.25 264 TYR A CA 1
ATOM 2074 C C . TYR A 1 264 ? 15.099 2.890 5.860 1.00 93.25 264 TYR A C 1
ATOM 2076 O O . TYR A 1 264 ? 15.290 4.052 6.215 1.00 93.25 264 TYR A O 1
ATOM 2084 N N . LYS A 1 265 ? 16.114 2.074 5.592 1.00 89.06 265 LYS A N 1
ATOM 2085 C CA . LYS A 1 265 ? 17.514 2.397 5.884 1.00 89.06 265 LYS A CA 1
ATOM 2086 C C . LYS A 1 265 ? 18.039 3.539 5.022 1.00 89.06 265 LYS A C 1
ATOM 2088 O O . LYS A 1 265 ? 18.793 4.366 5.532 1.00 89.06 265 LYS A O 1
ATOM 2093 N N . ALA A 1 266 ? 17.715 3.551 3.730 1.00 77.56 266 ALA A N 1
ATOM 2094 C CA . ALA A 1 266 ? 18.316 4.499 2.796 1.00 77.56 266 ALA A CA 1
ATOM 2095 C C . ALA A 1 266 ? 17.769 5.927 2.961 1.00 77.56 266 ALA A C 1
ATOM 2097 O O . ALA A 1 266 ? 18.542 6.882 2.929 1.00 77.56 266 ALA A O 1
ATOM 2098 N N . THR A 1 267 ? 16.454 6.077 3.147 1.00 81.38 267 THR A N 1
ATOM 2099 C CA . THR A 1 267 ? 15.757 7.376 3.066 1.00 81.38 267 THR A CA 1
ATOM 2100 C C . THR A 1 267 ? 14.646 7.549 4.125 1.00 81.38 267 THR A C 1
ATOM 2102 O O . THR A 1 267 ? 13.547 8.008 3.800 1.00 81.38 267 THR A O 1
ATOM 2105 N N . PRO A 1 268 ? 14.886 7.249 5.421 1.00 86.25 268 PRO A N 1
ATOM 2106 C CA . PRO A 1 268 ? 13.820 7.267 6.435 1.00 86.25 268 PRO A CA 1
ATOM 2107 C C . PRO A 1 268 ? 13.177 8.655 6.596 1.00 86.25 268 PRO A C 1
ATOM 2109 O O . PRO A 1 268 ? 11.971 8.778 6.816 1.00 86.25 268 PRO A O 1
ATOM 2112 N N . ASP A 1 269 ? 13.968 9.720 6.447 1.00 90.81 269 ASP A N 1
ATOM 2113 C CA . ASP A 1 269 ? 13.496 11.101 6.585 1.00 90.81 269 ASP A CA 1
ATOM 2114 C C . ASP A 1 269 ? 12.585 11.535 5.423 1.00 90.81 269 ASP A C 1
ATOM 2116 O O . ASP A 1 269 ? 11.651 12.313 5.633 1.00 90.81 269 ASP A O 1
ATOM 2120 N N . THR A 1 270 ? 12.776 10.984 4.219 1.00 91.75 270 THR A N 1
ATOM 2121 C CA . THR A 1 270 ? 11.886 11.214 3.067 1.00 91.75 270 THR A CA 1
ATOM 2122 C C . THR A 1 270 ? 10.475 10.708 3.365 1.00 91.75 270 THR A C 1
ATOM 2124 O O . THR A 1 270 ? 9.490 11.432 3.188 1.00 91.75 270 THR A O 1
ATOM 2127 N N . PHE A 1 271 ? 10.362 9.490 3.896 1.00 94.19 271 PHE A N 1
ATOM 2128 C CA . PHE A 1 271 ? 9.067 8.919 4.260 1.00 94.19 271 PHE A CA 1
ATOM 2129 C C . PHE A 1 271 ? 8.426 9.659 5.433 1.00 94.19 271 PHE A C 1
ATOM 2131 O O . PHE A 1 271 ? 7.251 10.008 5.368 1.00 94.19 271 PHE A O 1
ATOM 2138 N N . ARG A 1 272 ? 9.188 9.981 6.484 1.00 94.56 272 ARG A N 1
ATOM 2139 C CA . ARG A 1 272 ? 8.659 10.721 7.644 1.00 94.56 272 ARG A CA 1
ATOM 2140 C C . ARG A 1 272 ? 8.198 12.128 7.293 1.00 94.56 272 ARG A C 1
ATOM 2142 O O . ARG A 1 272 ? 7.161 12.551 7.791 1.00 94.56 272 ARG A O 1
ATOM 2149 N N . SER A 1 273 ? 8.936 12.851 6.454 1.00 93.25 273 SER A N 1
ATOM 2150 C CA . SER A 1 273 ? 8.540 14.202 6.036 1.00 93.25 273 SER A CA 1
ATOM 2151 C C . SER A 1 273 ? 7.287 14.193 5.159 1.00 93.25 273 SER A C 1
ATOM 2153 O O . SER A 1 273 ? 6.441 15.073 5.307 1.00 93.25 273 SER A O 1
ATOM 2155 N N . THR A 1 274 ? 7.123 13.174 4.309 1.00 93.31 274 THR A N 1
ATOM 2156 C CA . THR A 1 274 ? 5.949 13.044 3.434 1.00 93.31 274 THR A CA 1
ATOM 2157 C C . THR A 1 274 ? 4.726 12.522 4.196 1.00 93.31 274 THR A C 1
ATOM 2159 O O . THR A 1 274 ? 3.648 13.120 4.164 1.00 93.31 274 THR A O 1
ATOM 2162 N N . TYR A 1 275 ? 4.882 11.408 4.913 1.00 95.44 275 TYR A N 1
ATOM 2163 C CA . TYR A 1 275 ? 3.769 10.691 5.542 1.00 95.44 275 TYR A CA 1
ATOM 2164 C C . TYR A 1 275 ? 3.384 11.289 6.895 1.00 95.44 275 TYR A C 1
ATOM 2166 O O . TYR A 1 275 ? 2.240 11.155 7.344 1.00 95.44 275 TYR A O 1
ATOM 2174 N N . GLY A 1 276 ? 4.348 11.931 7.560 1.00 95.50 276 GLY A N 1
ATOM 2175 C CA . GLY A 1 276 ? 4.277 12.310 8.962 1.00 95.50 276 GLY A CA 1
ATOM 2176 C C . GLY A 1 276 ? 4.179 11.101 9.896 1.00 95.50 276 GLY A C 1
ATOM 2177 O O . GLY A 1 276 ? 4.412 9.953 9.511 1.00 95.50 276 GLY A O 1
ATOM 2178 N N . ASN A 1 277 ? 3.836 11.349 11.158 1.00 94.56 277 ASN A N 1
ATOM 2179 C CA . ASN A 1 277 ? 3.747 10.282 12.156 1.00 94.56 277 ASN A CA 1
ATOM 2180 C C . ASN A 1 277 ? 2.588 9.324 11.832 1.00 94.56 277 ASN A C 1
ATOM 2182 O O . ASN A 1 277 ? 1.533 9.741 11.343 1.00 94.56 277 ASN A O 1
ATOM 2186 N N . ILE A 1 278 ? 2.740 8.044 12.185 1.00 96.12 278 ILE A N 1
ATOM 2187 C CA . ILE A 1 278 ? 1.722 7.002 11.951 1.00 96.12 278 ILE A CA 1
ATOM 2188 C C . ILE A 1 278 ? 0.352 7.342 12.566 1.00 96.12 278 ILE A C 1
ATOM 2190 O O . ILE A 1 278 ? -0.677 6.870 12.099 1.00 96.12 278 ILE A O 1
ATOM 2194 N N . THR A 1 279 ? 0.314 8.194 13.594 1.00 96.12 279 THR A N 1
ATOM 2195 C CA . THR A 1 279 ? -0.919 8.588 14.289 1.00 96.12 279 THR A CA 1
ATOM 2196 C C . THR A 1 279 ? -1.600 9.830 13.712 1.00 96.12 279 THR A C 1
ATOM 2198 O O . THR A 1 279 ? -2.560 10.306 14.315 1.00 96.12 279 THR A O 1
ATOM 2201 N N . LEU A 1 280 ? -1.071 10.435 12.645 1.00 95.56 280 LEU A N 1
ATOM 2202 C CA . LEU A 1 280 ? -1.673 11.632 12.057 1.00 95.56 280 LEU A CA 1
ATOM 2203 C C . LEU A 1 280 ? -3.012 11.309 11.391 1.00 95.56 280 LEU A C 1
ATOM 2205 O O . LEU A 1 280 ? -3.131 10.339 10.652 1.00 95.56 280 LEU A O 1
ATOM 2209 N N . THR A 1 281 ? -3.995 12.173 11.633 1.00 93.56 281 THR A N 1
ATOM 2210 C CA . THR A 1 281 ? -5.373 12.086 11.118 1.00 93.56 281 THR A CA 1
ATOM 2211 C C . THR A 1 281 ? -5.831 13.438 10.555 1.00 93.56 281 THR A C 1
ATOM 2213 O O . THR A 1 281 ? -6.992 13.819 10.669 1.00 93.56 281 THR A O 1
ATOM 2216 N N . ASP A 1 282 ? -4.892 14.218 10.024 1.00 93.38 282 ASP A N 1
ATOM 2217 C CA . ASP A 1 282 ? -5.078 15.587 9.524 1.00 93.38 282 ASP A CA 1
ATOM 2218 C C . ASP A 1 282 ? -5.675 15.649 8.108 1.00 93.38 282 ASP A C 1
ATOM 2220 O O . ASP A 1 282 ? -6.148 16.702 7.682 1.00 93.38 282 ASP A O 1
ATOM 2224 N N . LYS A 1 283 ? -5.695 14.518 7.396 1.00 93.81 283 LYS A N 1
ATOM 2225 C CA . LYS A 1 283 ? -6.308 14.362 6.073 1.00 93.81 283 LYS A CA 1
ATOM 2226 C C . LYS A 1 283 ? -7.272 13.178 6.059 1.00 93.81 283 LYS A C 1
ATOM 2228 O O . LYS A 1 283 ? -7.112 12.239 6.839 1.00 93.81 283 LYS A O 1
ATOM 2233 N N . ALA A 1 284 ? -8.261 13.213 5.166 1.00 94.75 284 ALA A N 1
ATOM 2234 C CA . ALA A 1 284 ? -9.324 12.207 5.104 1.00 94.75 284 ALA A CA 1
ATOM 2235 C C . ALA A 1 284 ? -8.777 10.797 4.825 1.00 94.75 284 ALA A C 1
ATOM 2237 O O . ALA A 1 284 ? -9.182 9.832 5.464 1.00 94.75 284 ALA A O 1
ATOM 2238 N N . GLU A 1 285 ? -7.800 10.693 3.931 1.00 94.31 285 GLU A N 1
ATOM 2239 C CA . GLU A 1 285 ? -7.116 9.454 3.572 1.00 94.31 285 GLU A CA 1
ATOM 2240 C C . GLU A 1 285 ? -6.279 8.863 4.715 1.00 94.31 285 GLU A C 1
ATOM 2242 O O . GLU A 1 285 ? -5.968 7.680 4.693 1.00 94.31 285 GLU A O 1
ATOM 2247 N N . ARG A 1 286 ? -5.958 9.642 5.756 1.00 95.81 286 ARG A N 1
ATOM 2248 C CA . ARG A 1 286 ? -5.191 9.167 6.920 1.00 95.81 286 ARG A CA 1
ATOM 2249 C C . ARG A 1 286 ? -6.076 8.641 8.055 1.00 95.81 286 ARG A C 1
ATOM 2251 O O . ARG A 1 286 ? -5.562 8.071 9.013 1.00 95.81 286 ARG A O 1
ATOM 2258 N N . LEU A 1 287 ? -7.399 8.811 7.975 1.00 95.31 287 LEU A N 1
ATOM 2259 C CA . LEU A 1 287 ? -8.316 8.521 9.088 1.00 95.31 287 LEU A CA 1
ATOM 2260 C C . LEU A 1 287 ? -8.375 7.033 9.482 1.00 95.31 287 LEU A C 1
ATOM 2262 O O . LEU A 1 287 ? -8.634 6.735 10.645 1.00 95.31 287 LEU A O 1
ATOM 2266 N N . HIS A 1 288 ? -8.084 6.120 8.548 1.00 95.12 288 HIS A N 1
ATOM 2267 C CA . HIS A 1 288 ? -8.006 4.670 8.787 1.00 95.12 288 HIS A CA 1
ATOM 2268 C C . HIS A 1 288 ? -6.583 4.097 8.682 1.00 95.12 288 HIS A C 1
ATOM 2270 O O . HIS A 1 288 ? -6.407 2.880 8.631 1.00 95.12 288 HIS A O 1
ATOM 2276 N N . ARG A 1 289 ? -5.554 4.957 8.705 1.00 95.50 289 ARG A N 1
ATOM 2277 C CA . ARG A 1 289 ? -4.144 4.534 8.765 1.00 95.50 289 ARG A CA 1
ATOM 2278 C C . ARG A 1 289 ? -3.880 3.627 9.969 1.00 95.50 289 ARG A C 1
ATOM 2280 O O . ARG A 1 289 ? -3.156 2.639 9.871 1.00 95.50 289 ARG A O 1
ATOM 2287 N N . LEU A 1 290 ? -4.489 3.965 11.105 1.00 97.56 290 LEU A N 1
ATOM 2288 C CA . LEU A 1 290 ? -4.603 3.071 12.250 1.00 97.56 290 LEU A CA 1
ATOM 2289 C C . LEU A 1 290 ? -5.942 2.342 12.187 1.00 97.56 290 LEU A C 1
ATOM 2291 O O . LEU A 1 290 ? -6.977 2.960 11.939 1.00 97.56 290 LEU A O 1
ATOM 2295 N N . MET A 1 291 ? -5.918 1.040 12.463 1.00 97.12 291 MET A N 1
ATOM 2296 C CA . MET A 1 291 ? -7.124 0.231 12.544 1.00 97.12 291 MET A CA 1
ATOM 2297 C C . MET A 1 291 ? -7.663 0.257 13.980 1.00 97.12 291 MET A C 1
ATOM 2299 O O . MET A 1 291 ? -7.003 -0.275 14.881 1.00 97.12 291 MET A O 1
ATOM 2303 N N . PRO A 1 292 ? -8.838 0.859 14.235 1.00 94.06 292 PRO A N 1
ATOM 2304 C CA . PRO A 1 292 ? -9.499 0.727 15.527 1.00 94.06 292 PRO A CA 1
ATOM 2305 C C . PRO A 1 292 ? -9.977 -0.715 15.732 1.00 94.06 292 PRO A C 1
ATOM 2307 O O . PRO A 1 292 ? -10.297 -1.416 14.774 1.00 94.06 292 PRO A O 1
ATOM 2310 N N . LEU A 1 293 ? -10.045 -1.155 16.990 1.00 97.88 293 LEU A N 1
ATOM 2311 C CA . LEU A 1 293 ? -10.681 -2.425 17.343 1.00 97.88 293 LEU A CA 1
ATOM 2312 C C . LEU A 1 293 ? -12.110 -2.196 17.832 1.00 97.88 293 LEU A C 1
ATOM 2314 O O . LEU A 1 293 ? -12.453 -1.122 18.318 1.00 97.88 293 LEU A O 1
ATOM 2318 N N . GLU A 1 294 ? -12.928 -3.237 17.755 1.00 97.62 294 GLU A N 1
ATOM 2319 C CA . GLU A 1 294 ? -14.298 -3.254 18.258 1.00 97.62 294 GLU A CA 1
ATOM 2320 C C . GLU A 1 294 ? -14.367 -4.088 19.536 1.00 97.62 294 GLU A C 1
ATOM 2322 O O . GLU A 1 294 ? -13.685 -5.104 19.663 1.00 97.62 294 GLU A O 1
ATOM 2327 N N . ALA A 1 295 ? -15.187 -3.670 20.501 1.00 97.38 295 ALA A N 1
ATOM 2328 C CA . ALA A 1 295 ? -15.474 -4.479 21.679 1.00 97.38 295 ALA A CA 1
ATOM 2329 C C . ALA A 1 295 ? -16.083 -5.823 21.255 1.00 97.38 295 ALA A C 1
ATOM 2331 O O . ALA A 1 295 ? -17.048 -5.847 20.491 1.00 97.38 295 ALA A O 1
ATOM 2332 N N . LEU A 1 296 ? -15.534 -6.930 21.765 1.00 96.81 296 LEU A N 1
ATOM 2333 C CA . LEU A 1 296 ? -16.014 -8.272 21.417 1.00 96.81 296 LEU A CA 1
ATOM 2334 C C . LEU A 1 296 ? -17.414 -8.544 21.989 1.00 96.81 296 LEU A C 1
ATOM 2336 O O . LEU A 1 296 ? -18.231 -9.226 21.376 1.00 96.81 296 LEU A O 1
ATOM 2340 N N . ASP A 1 297 ? -17.675 -8.012 23.178 1.00 95.38 297 ASP A N 1
ATOM 2341 C CA . ASP A 1 297 ? -18.916 -8.166 23.925 1.00 95.38 297 ASP A CA 1
ATOM 2342 C C . ASP A 1 297 ? -19.123 -6.962 24.855 1.00 95.38 297 ASP A C 1
ATOM 2344 O O . ASP A 1 297 ? -18.267 -6.088 24.961 1.00 95.38 297 ASP A O 1
ATOM 2348 N N . THR A 1 298 ? -20.253 -6.901 25.560 1.00 94.94 298 THR A N 1
ATOM 2349 C CA . THR A 1 298 ? -20.575 -5.806 26.494 1.00 94.94 298 THR A CA 1
ATOM 2350 C C . THR A 1 298 ? -19.720 -5.795 27.766 1.00 94.94 298 THR A C 1
ATOM 2352 O O . THR A 1 298 ? -19.732 -4.805 28.495 1.00 94.94 298 THR A O 1
ATOM 2355 N N . SER A 1 299 ? -18.964 -6.862 28.037 1.00 96.44 299 SER A N 1
ATOM 2356 C CA . SER A 1 299 ? -18.052 -6.995 29.180 1.00 96.44 299 SER A CA 1
ATOM 2357 C C . SER A 1 299 ? -16.618 -6.562 28.851 1.00 96.44 299 SER A C 1
ATOM 2359 O O . SER A 1 299 ? -15.723 -6.754 29.675 1.00 96.44 299 SER A O 1
ATOM 2361 N N . TRP A 1 300 ? -16.388 -5.926 27.696 1.00 96.38 300 TRP A N 1
ATOM 2362 C CA . TRP A 1 300 ? -15.076 -5.435 27.250 1.00 96.38 300 TRP A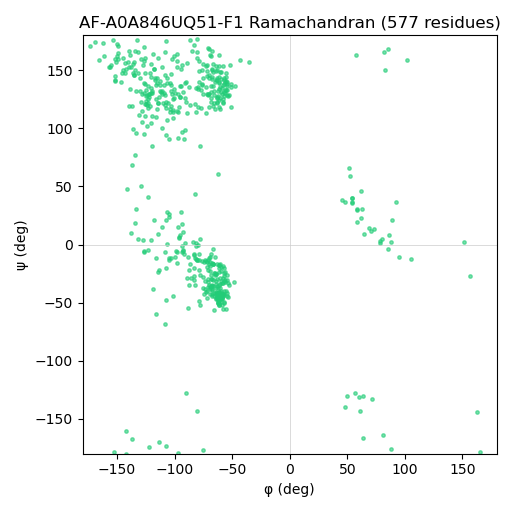 CA 1
ATOM 2363 C C . TRP A 1 300 ? -14.321 -4.619 28.315 1.00 96.38 300 TRP A C 1
ATOM 2365 O O . TRP A 1 300 ? -13.094 -4.679 28.391 1.00 96.38 300 TRP A O 1
ATOM 2375 N N . ALA A 1 301 ? -15.032 -3.888 29.182 1.00 96.50 301 ALA A N 1
ATOM 2376 C CA . ALA A 1 301 ? -14.419 -3.088 30.240 1.00 96.50 301 ALA A CA 1
ATOM 2377 C C . ALA A 1 301 ? -13.759 -3.937 31.348 1.00 96.50 301 ALA A C 1
ATOM 2379 O O . ALA A 1 301 ? -12.830 -3.473 32.010 1.00 96.50 301 ALA A O 1
ATOM 2380 N N . SER A 1 302 ? -14.214 -5.176 31.560 1.00 95.81 302 SER A N 1
ATOM 2381 C CA . SER A 1 302 ? -13.652 -6.094 32.557 1.00 95.81 302 SER A CA 1
ATOM 2382 C C . SER A 1 302 ? -12.734 -7.138 31.926 1.00 95.81 302 SER A C 1
ATOM 2384 O O . SER A 1 302 ? -11.641 -7.372 32.437 1.00 95.81 302 SER A O 1
ATOM 2386 N N . ASN A 1 303 ? -13.148 -7.737 30.806 1.00 96.69 303 ASN A N 1
ATOM 2387 C CA . ASN A 1 303 ? -12.401 -8.812 30.152 1.00 96.69 303 ASN A CA 1
ATOM 2388 C C . ASN A 1 303 ? -11.330 -8.309 29.167 1.00 96.69 303 ASN A C 1
ATOM 2390 O O . ASN A 1 303 ? -10.438 -9.077 28.827 1.00 96.69 303 ASN A O 1
ATOM 2394 N N . ARG A 1 304 ? -11.393 -7.038 28.735 1.00 97.88 304 ARG A N 1
ATOM 2395 C CA . ARG A 1 304 ? -10.479 -6.409 27.763 1.00 97.88 304 ARG A CA 1
ATOM 2396 C C . ARG A 1 304 ? -10.357 -7.179 26.446 1.00 97.88 304 ARG A C 1
ATOM 2398 O O . ARG A 1 304 ? -9.261 -7.286 25.890 1.00 97.88 304 ARG A O 1
ATOM 2405 N N . ARG A 1 305 ? -11.480 -7.708 25.957 1.00 98.38 305 ARG A N 1
ATOM 2406 C CA . ARG A 1 305 ? -11.559 -8.452 24.698 1.00 98.38 305 ARG A CA 1
ATOM 2407 C C . ARG A 1 305 ? -12.090 -7.595 23.564 1.00 98.38 305 ARG A C 1
ATOM 2409 O O . ARG A 1 305 ? -13.144 -6.968 23.673 1.00 98.38 305 ARG A O 1
ATOM 2416 N N . PHE A 1 306 ? -11.361 -7.627 22.459 1.00 98.50 306 PHE A N 1
ATOM 2417 C CA . PHE A 1 306 ? -11.634 -6.833 21.271 1.00 98.50 306 PHE A CA 1
ATOM 2418 C C . PHE A 1 306 ? -11.414 -7.658 20.005 1.00 98.50 306 PHE A C 1
ATOM 2420 O O . PHE A 1 306 ? -10.754 -8.697 20.045 1.00 98.50 306 PHE A O 1
ATOM 2427 N N . ALA A 1 307 ? -11.940 -7.190 18.879 1.00 98.25 307 ALA A N 1
ATOM 2428 C CA . ALA A 1 307 ? -11.766 -7.807 17.573 1.00 98.25 307 ALA A CA 1
ATOM 2429 C C . ALA A 1 307 ? -11.460 -6.774 16.488 1.00 98.25 307 ALA A C 1
ATOM 2431 O O . ALA A 1 307 ? -11.822 -5.603 16.606 1.00 98.25 307 ALA A O 1
ATOM 2432 N N . SER A 1 308 ? -10.803 -7.216 15.417 1.00 97.94 308 SER A N 1
ATOM 2433 C CA . SER A 1 308 ? -10.696 -6.433 14.186 1.00 97.94 308 SER A CA 1
ATOM 2434 C C . SER A 1 308 ? -12.091 -6.179 13.594 1.00 97.94 308 SER A C 1
ATOM 2436 O O . SER A 1 308 ? -12.877 -7.133 13.532 1.00 97.94 308 SER A O 1
ATOM 2438 N N . PRO A 1 309 ? -12.386 -4.977 13.070 1.00 96.44 309 PRO A N 1
ATOM 2439 C CA . PRO A 1 309 ? -13.599 -4.738 12.292 1.00 96.44 309 PRO A CA 1
ATOM 2440 C C . PRO A 1 309 ? -13.680 -5.704 11.107 1.00 96.44 309 PRO A C 1
ATOM 2442 O O . PRO A 1 309 ? -12.678 -5.942 10.436 1.00 96.44 309 PRO A O 1
ATOM 2445 N N . PHE A 1 310 ? -14.867 -6.229 10.794 1.00 95.56 310 PHE A N 1
ATOM 2446 C CA . PHE A 1 310 ? -15.035 -7.201 9.698 1.00 95.56 310 PHE A CA 1
ATOM 2447 C C . PHE A 1 310 ? -14.487 -6.689 8.353 1.00 95.56 310 PHE A C 1
ATOM 2449 O O . PHE A 1 310 ? -13.773 -7.404 7.655 1.00 95.56 310 PHE A O 1
ATOM 2456 N N . TYR A 1 311 ? -14.779 -5.429 8.020 1.00 95.00 311 TYR A N 1
ATOM 2457 C CA . TYR A 1 311 ? -14.340 -4.789 6.777 1.00 95.00 311 TYR A CA 1
ATOM 2458 C C . TYR A 1 311 ? -12.896 -4.272 6.817 1.00 95.00 311 TYR A C 1
ATOM 2460 O O . TYR A 1 311 ? -12.354 -3.955 5.767 1.00 95.00 311 TYR A O 1
ATOM 2468 N N . GLY A 1 312 ? -12.281 -4.199 8.003 1.00 95.81 312 GLY A N 1
ATOM 2469 C CA . GLY A 1 312 ? -10.889 -3.772 8.184 1.00 95.81 312 GLY A CA 1
ATOM 2470 C C . GLY A 1 312 ? -9.914 -4.890 8.527 1.00 95.81 312 GLY A C 1
ATOM 2471 O O . GLY A 1 312 ? -8.717 -4.636 8.674 1.00 95.81 312 GLY A O 1
ATOM 2472 N N . ALA A 1 313 ? -10.408 -6.125 8.626 1.00 97.62 313 ALA A N 1
ATOM 2473 C CA . ALA A 1 313 ? -9.576 -7.305 8.743 1.00 97.62 313 ALA A CA 1
ATOM 2474 C C . ALA A 1 313 ? -8.617 -7.386 7.537 1.00 97.62 313 ALA A C 1
ATOM 2476 O O . ALA A 1 313 ? -9.068 -7.248 6.396 1.00 97.62 313 ALA A O 1
ATOM 2477 N N . PRO A 1 314 ? -7.310 -7.606 7.767 1.00 98.25 314 PRO A N 1
ATOM 2478 C CA . PRO A 1 314 ? -6.323 -7.571 6.700 1.00 98.25 314 PRO A CA 1
ATOM 2479 C C . PRO A 1 314 ? -6.589 -8.675 5.674 1.00 98.25 314 PRO A C 1
ATOM 2481 O O . PRO A 1 314 ? -6.964 -9.794 6.027 1.00 98.25 314 PRO A O 1
ATOM 2484 N N . GLN A 1 315 ? -6.384 -8.361 4.402 1.00 98.00 315 GLN A N 1
ATOM 2485 C CA . GLN A 1 315 ? -6.310 -9.325 3.308 1.00 98.00 315 GLN A CA 1
ATOM 2486 C C . GLN A 1 315 ? -4.893 -9.908 3.223 1.00 98.00 315 GLN A C 1
ATOM 2488 O O . GLN A 1 315 ? -3.973 -9.436 3.887 1.00 98.00 315 GLN A O 1
ATOM 2493 N N . ARG A 1 316 ? -4.686 -10.935 2.392 1.00 97.44 316 ARG A N 1
ATOM 2494 C CA . ARG A 1 316 ? -3.383 -11.608 2.241 1.00 97.44 316 ARG A CA 1
ATOM 2495 C C . ARG A 1 316 ? -2.239 -10.611 1.991 1.00 97.44 316 ARG A C 1
ATOM 2497 O O . ARG A 1 316 ? -2.187 -9.972 0.944 1.00 97.44 316 ARG A O 1
ATOM 2504 N N . PHE A 1 317 ? -1.277 -10.579 2.910 1.00 98.25 317 PHE A N 1
ATOM 2505 C CA . PHE A 1 317 ? -0.113 -9.683 2.947 1.00 98.25 317 PHE A CA 1
ATOM 2506 C C . PHE A 1 317 ? -0.427 -8.193 3.129 1.00 98.25 317 PHE A C 1
ATOM 2508 O O . PHE A 1 317 ? 0.479 -7.369 3.044 1.00 98.25 317 PHE A O 1
ATOM 2515 N N . GLY A 1 318 ? -1.680 -7.862 3.428 1.00 98.31 318 GLY A N 1
ATOM 2516 C CA . GLY A 1 318 ? -2.044 -6.622 4.095 1.00 98.31 318 GLY A CA 1
ATOM 2517 C C . GLY A 1 318 ? -1.825 -6.726 5.603 1.00 98.31 318 GLY A C 1
ATOM 2518 O O . GLY A 1 318 ? -1.657 -7.816 6.167 1.00 98.31 318 GLY A O 1
ATOM 2519 N N . TYR A 1 319 ? -1.838 -5.580 6.273 1.00 98.81 319 TYR A N 1
ATOM 2520 C CA . TYR A 1 319 ? -1.629 -5.465 7.705 1.00 98.81 319 TYR A CA 1
ATOM 2521 C C . TYR A 1 319 ? -2.504 -4.390 8.358 1.00 98.81 319 TYR A C 1
ATOM 2523 O O . TYR A 1 319 ? -2.972 -3.434 7.746 1.00 98.81 319 TYR A O 1
ATOM 2531 N N . ASN A 1 320 ? -2.734 -4.550 9.655 1.00 98.81 320 ASN A N 1
ATOM 2532 C CA . ASN A 1 320 ? -3.311 -3.532 10.519 1.00 98.81 320 ASN A CA 1
ATOM 2533 C C . ASN A 1 320 ? -2.243 -2.990 11.464 1.00 98.81 320 ASN A C 1
ATOM 2535 O O . ASN A 1 320 ? -1.410 -3.751 11.956 1.00 98.81 320 ASN A O 1
ATOM 2539 N N . VAL A 1 321 ? -2.340 -1.701 11.786 1.00 98.81 321 VAL A N 1
ATOM 2540 C CA . VAL A 1 321 ? -1.615 -1.081 12.899 1.00 98.81 321 VAL A CA 1
ATOM 2541 C C . VAL A 1 321 ? -2.641 -0.607 13.921 1.00 98.81 321 VAL A C 1
ATOM 2543 O O . VAL A 1 321 ? -3.461 0.257 13.629 1.00 98.81 321 VAL A O 1
ATOM 2546 N N . VAL A 1 322 ? -2.601 -1.175 15.120 1.00 98.81 322 VAL A N 1
ATOM 2547 C CA . VAL A 1 322 ? -3.508 -0.860 16.227 1.00 98.81 322 VAL A CA 1
ATOM 2548 C C . VAL A 1 322 ? -2.715 -0.129 17.296 1.00 98.81 322 VAL A C 1
ATOM 2550 O O . VAL A 1 322 ? -1.748 -0.666 17.835 1.00 98.81 322 VAL A O 1
ATOM 2553 N N . ARG A 1 323 ? -3.120 1.088 17.652 1.00 98.44 323 ARG A N 1
ATOM 2554 C CA . ARG A 1 323 ? -2.491 1.798 18.770 1.00 98.44 323 ARG A CA 1
ATOM 2555 C C . ARG A 1 323 ? -2.985 1.240 20.101 1.00 98.44 323 ARG A C 1
ATOM 2557 O O . ARG A 1 323 ? -4.188 1.092 20.308 1.00 98.44 323 ARG A O 1
ATOM 2564 N N . LEU A 1 324 ? -2.048 0.975 21.006 1.00 98.56 324 LEU A N 1
ATOM 2565 C CA . LEU A 1 324 ? -2.309 0.538 22.371 1.00 98.56 324 LEU A CA 1
ATOM 2566 C C . LEU A 1 324 ? -1.887 1.631 23.360 1.00 98.56 324 LEU A C 1
ATOM 2568 O O . LEU A 1 324 ? -0.847 2.270 23.213 1.00 98.56 324 LEU A O 1
ATOM 2572 N N . TYR A 1 325 ? -2.692 1.815 24.397 1.00 97.75 325 TYR A N 1
ATOM 2573 C CA . TYR A 1 325 ? -2.462 2.738 25.498 1.00 97.75 325 TYR A CA 1
ATOM 2574 C C . TYR A 1 325 ? -2.183 1.928 26.765 1.00 97.75 325 TYR A C 1
ATOM 2576 O O . TYR A 1 325 ? -3.131 1.414 27.372 1.00 97.75 325 TYR A O 1
ATOM 2584 N N . PRO A 1 326 ? -0.907 1.769 27.169 1.00 97.38 326 PRO A N 1
ATOM 2585 C CA . PRO A 1 326 ? -0.575 1.168 28.453 1.00 97.38 326 PRO A CA 1
ATOM 2586 C C . PRO A 1 326 ? -1.295 1.892 29.597 1.00 97.38 326 PRO A C 1
ATOM 2588 O O . PRO A 1 326 ? -1.380 3.120 29.619 1.00 97.38 326 PRO A O 1
ATOM 2591 N N . THR A 1 327 ? -1.828 1.140 30.558 1.00 95.31 327 THR A N 1
ATOM 2592 C CA . THR A 1 327 ? -2.445 1.726 31.754 1.00 95.31 327 THR A CA 1
ATOM 2593 C C . THR A 1 327 ? -1.395 2.470 32.574 1.00 95.31 327 THR A C 1
ATOM 2595 O O . THR A 1 327 ? -0.232 2.070 32.597 1.00 95.31 327 THR A O 1
ATOM 2598 N N . ASN A 1 328 ? -1.795 3.526 33.286 1.00 93.31 328 ASN A N 1
ATOM 2599 C CA . ASN A 1 328 ? -0.863 4.306 34.100 1.00 93.31 328 ASN A CA 1
ATOM 2600 C C . ASN A 1 328 ? -0.057 3.407 35.062 1.00 93.31 328 ASN A C 1
ATOM 2602 O O . ASN A 1 328 ? -0.636 2.598 35.786 1.00 93.31 328 ASN A O 1
ATOM 2606 N N . GLY A 1 329 ? 1.272 3.540 35.049 1.00 94.00 329 GLY A N 1
ATO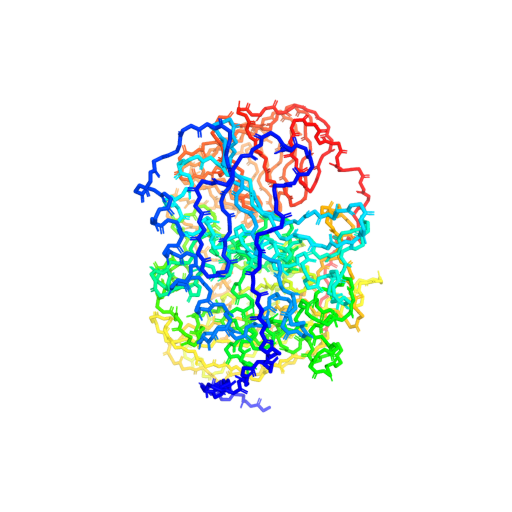M 2607 C CA . GLY A 1 329 ? 2.188 2.721 35.852 1.00 94.00 329 GLY A CA 1
ATOM 2608 C C . GLY A 1 329 ? 2.471 1.309 35.318 1.00 94.00 329 GLY A C 1
ATOM 2609 O O . GLY A 1 329 ? 3.199 0.561 35.970 1.00 94.00 329 GLY A O 1
ATOM 2610 N N . ALA A 1 330 ? 1.938 0.922 34.154 1.00 96.25 330 ALA A N 1
ATOM 2611 C CA . ALA A 1 330 ? 2.264 -0.361 33.538 1.00 96.25 330 ALA A CA 1
ATOM 2612 C C . ALA A 1 330 ? 3.760 -0.450 33.195 1.00 96.25 330 ALA A C 1
ATOM 2614 O O . ALA A 1 330 ? 4.321 0.444 32.568 1.00 96.25 330 ALA A O 1
ATOM 2615 N N . SER A 1 331 ? 4.390 -1.562 33.575 1.00 97.19 331 SER A N 1
ATOM 2616 C CA . SER A 1 331 ? 5.756 -1.936 33.173 1.00 97.19 331 SER A CA 1
ATOM 2617 C C . SER A 1 331 ? 5.777 -3.043 32.116 1.00 97.19 331 SER A C 1
ATOM 2619 O O . SER A 1 331 ? 6.814 -3.333 31.515 1.00 97.19 331 SER A O 1
ATOM 2621 N N . THR A 1 332 ? 4.626 -3.677 31.887 1.00 98.44 332 THR A N 1
ATOM 2622 C CA . THR A 1 332 ? 4.416 -4.689 30.852 1.00 98.44 332 THR A CA 1
ATOM 2623 C C . THR A 1 332 ? 3.015 -4.574 30.276 1.00 98.44 332 THR A C 1
ATOM 2625 O O . THR A 1 332 ? 2.083 -4.202 30.989 1.00 98.44 332 THR A O 1
ATOM 2628 N N . VAL A 1 333 ? 2.873 -4.946 29.009 1.00 98.69 333 VAL A N 1
ATOM 2629 C CA . VAL A 1 333 ? 1.592 -5.157 28.330 1.00 98.69 333 VAL A CA 1
ATOM 2630 C C . VAL A 1 333 ? 1.558 -6.596 27.838 1.00 98.69 333 VAL A C 1
ATOM 2632 O O . VAL A 1 333 ? 2.544 -7.068 27.275 1.00 98.69 333 VAL A O 1
ATOM 2635 N N . THR A 1 334 ? 0.438 -7.289 28.045 1.00 98.75 334 THR A N 1
ATOM 2636 C CA . THR A 1 334 ? 0.228 -8.632 27.488 1.00 98.75 334 THR A CA 1
ATOM 2637 C C . THR A 1 334 ? -0.873 -8.591 26.445 1.00 98.75 334 THR A C 1
ATOM 2639 O O . THR A 1 334 ? -1.947 -8.054 26.709 1.00 98.75 334 THR A O 1
ATOM 2642 N N . VAL A 1 335 ? -0.610 -9.197 25.292 1.00 98.75 335 VAL A N 1
ATOM 2643 C CA . VAL A 1 335 ? -1.595 -9.460 24.244 1.00 98.75 335 VAL A CA 1
ATOM 2644 C C . VAL A 1 335 ? -1.761 -10.965 24.133 1.00 98.75 335 VAL A C 1
ATOM 2646 O O . VAL A 1 335 ? -0.788 -11.666 23.860 1.00 98.75 335 VAL A O 1
ATOM 2649 N N . LYS A 1 336 ? -2.984 -11.459 24.318 1.00 98.69 336 LYS A N 1
ATOM 2650 C CA . LYS A 1 336 ? -3.374 -12.790 23.847 1.00 98.69 336 LYS A CA 1
ATOM 2651 C C . LYS A 1 336 ? -4.049 -12.620 22.503 1.00 98.69 336 LYS A C 1
ATOM 2653 O O . LYS A 1 336 ? -5.063 -11.933 22.420 1.00 98.69 336 LYS A O 1
ATOM 2658 N N . PHE A 1 337 ? -3.486 -13.211 21.466 1.00 98.75 337 PHE A N 1
ATOM 2659 C CA . PHE A 1 337 ? -3.969 -13.104 20.098 1.00 98.75 337 PHE A CA 1
ATOM 2660 C C . PHE A 1 337 ? -4.716 -14.371 19.700 1.00 98.75 337 PHE A C 1
ATOM 2662 O O . PHE A 1 337 ? -4.260 -15.475 20.007 1.00 98.75 337 PHE A O 1
ATOM 2669 N N . ARG A 1 338 ? -5.853 -14.205 19.019 1.00 98.50 338 ARG A N 1
ATOM 2670 C CA . ARG A 1 338 ? -6.687 -15.293 18.497 1.00 98.50 338 ARG A CA 1
ATOM 2671 C C . ARG A 1 338 ? -7.134 -14.952 17.073 1.00 98.50 338 ARG A C 1
ATOM 2673 O O . ARG A 1 338 ? -8.091 -14.210 16.874 1.00 98.50 338 ARG A O 1
ATOM 2680 N N . GLY A 1 339 ? -6.461 -15.505 16.074 1.00 97.81 339 GLY A N 1
ATOM 2681 C CA . GLY A 1 339 ? -6.871 -15.457 14.674 1.00 97.81 339 GLY A CA 1
ATOM 2682 C C . GLY A 1 339 ? -8.144 -16.270 14.422 1.00 97.81 339 GLY A C 1
ATOM 2683 O O . GLY A 1 339 ? -8.408 -17.272 15.100 1.00 97.81 339 GLY A O 1
ATOM 2684 N N . ILE A 1 340 ? -8.937 -15.843 13.439 1.00 96.31 340 ILE A N 1
ATOM 2685 C CA . ILE A 1 340 ? -10.148 -16.541 12.999 1.00 96.31 340 ILE A CA 1
ATOM 2686 C C . ILE A 1 340 ? -9.846 -17.314 11.718 1.00 96.31 340 ILE A C 1
ATOM 2688 O O . ILE A 1 340 ? -9.559 -16.733 10.671 1.00 96.31 340 ILE A O 1
ATOM 2692 N N . ASN A 1 341 ? -9.945 -18.640 11.798 1.00 94.00 341 ASN A N 1
ATOM 2693 C CA . ASN A 1 341 ? -9.795 -19.508 10.639 1.00 94.00 341 ASN A CA 1
ATOM 2694 C C . ASN A 1 341 ? -11.163 -19.799 10.016 1.00 94.00 341 ASN A C 1
ATOM 2696 O O . ASN A 1 341 ? -11.902 -20.665 10.485 1.00 94.00 341 ASN A O 1
ATOM 2700 N N . GLN A 1 342 ? -11.504 -19.041 8.977 1.00 93.75 342 GLN A N 1
ATOM 2701 C CA . GLN A 1 342 ? -12.665 -19.321 8.136 1.00 93.75 342 GLN A CA 1
ATOM 2702 C C . GLN A 1 342 ? -12.372 -20.555 7.268 1.00 93.75 342 GLN A C 1
ATOM 2704 O O . GLN A 1 342 ? -11.241 -20.764 6.829 1.00 93.75 342 GLN A O 1
ATOM 2709 N N . ALA A 1 343 ? -13.379 -21.388 7.001 1.00 93.06 343 ALA A N 1
ATOM 2710 C CA . ALA A 1 343 ? -13.183 -22.573 6.168 1.00 93.06 343 ALA A CA 1
ATOM 2711 C C . ALA A 1 343 ? -12.652 -22.181 4.772 1.00 93.06 343 ALA A C 1
ATOM 2713 O O . ALA A 1 343 ? -13.279 -21.398 4.068 1.00 93.06 343 ALA A O 1
ATOM 2714 N N . GLY A 1 344 ? -11.494 -22.724 4.379 1.00 93.44 344 GLY A N 1
ATOM 2715 C CA . GLY A 1 344 ? -10.851 -22.454 3.083 1.00 93.44 344 GLY A CA 1
ATOM 2716 C C . GLY A 1 344 ? -9.952 -21.209 3.024 1.00 93.44 344 GLY A C 1
ATOM 2717 O O . GLY A 1 344 ? -9.295 -20.985 1.999 1.00 93.44 344 GLY A O 1
ATOM 2718 N N . SER A 1 345 ? -9.866 -20.414 4.099 1.00 95.69 345 SER A N 1
ATOM 2719 C CA . SER A 1 345 ? -9.010 -19.221 4.108 1.00 95.69 345 SER A CA 1
ATOM 2720 C C . SER A 1 345 ? -7.528 -19.536 4.335 1.00 95.69 345 SER A C 1
ATOM 2722 O O . SER A 1 345 ? -6.676 -18.739 3.935 1.00 95.69 345 SER A O 1
ATOM 2724 N N . ASP A 1 346 ? -7.219 -20.695 4.930 1.00 97.94 346 ASP A N 1
ATOM 2725 C CA . ASP A 1 346 ? -5.874 -21.102 5.367 1.00 97.94 346 ASP A CA 1
ATOM 2726 C C . ASP A 1 346 ? -5.225 -20.056 6.284 1.00 97.94 346 ASP A C 1
ATOM 2728 O O . ASP A 1 346 ? -4.036 -19.745 6.151 1.00 97.94 346 ASP A O 1
ATOM 2732 N N . ALA A 1 347 ? -6.025 -19.477 7.187 1.00 97.94 347 ALA A N 1
ATOM 2733 C CA . ALA A 1 347 ? -5.613 -18.363 8.029 1.00 97.94 347 ALA A CA 1
ATOM 2734 C C . ALA A 1 347 ? -4.328 -18.665 8.809 1.00 97.94 347 ALA A C 1
ATOM 2736 O O . ALA A 1 347 ? -4.219 -19.659 9.524 1.00 97.94 347 ALA A O 1
ATOM 2737 N N . ASP A 1 348 ? -3.372 -17.756 8.679 1.00 98.62 348 ASP A N 1
ATOM 2738 C CA . ASP A 1 348 ? -2.165 -17.663 9.486 1.00 98.62 348 ASP A CA 1
ATOM 2739 C C . ASP A 1 348 ? -1.767 -16.179 9.531 1.00 98.62 348 ASP A C 1
ATOM 2741 O O . ASP A 1 348 ? -2.200 -15.374 8.697 1.00 98.62 348 ASP A O 1
ATOM 2745 N N . PHE A 1 349 ? -1.006 -15.801 10.548 1.00 98.88 349 PHE A N 1
ATOM 2746 C CA . PHE A 1 349 ? -0.707 -14.414 10.872 1.00 98.88 349 PHE A CA 1
ATOM 2747 C C . PHE A 1 349 ? 0.757 -14.247 11.241 1.00 98.88 349 PHE A C 1
ATOM 2749 O O . PHE A 1 349 ? 1.394 -15.152 11.791 1.00 98.88 349 PHE A O 1
ATOM 2756 N N . ARG A 1 350 ? 1.268 -13.043 11.000 1.00 98.88 350 ARG A N 1
ATOM 2757 C CA . ARG A 1 350 ? 2.455 -12.520 11.668 1.00 98.88 350 ARG A CA 1
ATOM 2758 C C . ARG A 1 350 ? 2.080 -11.263 12.410 1.00 98.88 350 ARG A C 1
ATOM 2760 O O . ARG A 1 350 ? 1.434 -10.384 11.848 1.00 98.88 350 ARG A O 1
ATOM 2767 N N . TRP A 1 351 ? 2.459 -11.184 13.674 1.00 98.88 351 TRP A N 1
ATOM 2768 C CA . TRP A 1 351 ? 2.113 -10.034 14.492 1.00 98.88 351 TRP A CA 1
ATOM 2769 C C . TRP A 1 351 ? 3.170 -9.756 15.551 1.00 98.88 351 TRP A C 1
ATOM 2771 O O . TRP A 1 351 ? 3.970 -10.622 15.904 1.00 98.88 351 TRP A O 1
ATOM 2781 N N . GLY A 1 352 ? 3.183 -8.532 16.057 1.00 98.75 352 GLY A N 1
ATOM 2782 C CA . GLY A 1 352 ? 4.137 -8.110 17.071 1.00 98.75 352 GLY A CA 1
ATOM 2783 C C . GLY A 1 352 ? 3.782 -6.762 17.673 1.00 98.75 352 GLY A C 1
ATOM 2784 O O . GLY A 1 352 ? 2.834 -6.097 17.248 1.00 98.75 352 GLY A O 1
ATOM 2785 N N . LEU A 1 353 ? 4.552 -6.373 18.684 1.00 98.88 353 LEU A N 1
ATOM 2786 C CA . LEU A 1 353 ? 4.449 -5.083 19.348 1.00 98.88 353 LEU A CA 1
ATOM 2787 C C . LEU A 1 353 ? 5.618 -4.182 18.953 1.00 98.88 353 LEU A C 1
ATOM 2789 O O . LEU A 1 353 ? 6.763 -4.624 18.874 1.00 98.88 353 LEU A O 1
ATOM 2793 N N . VAL A 1 354 ? 5.315 -2.908 18.729 1.00 98.88 354 VAL A N 1
ATOM 2794 C CA . VAL A 1 354 ? 6.282 -1.868 18.379 1.00 98.88 354 VAL A CA 1
ATOM 2795 C C . VAL A 1 354 ? 6.125 -0.721 19.365 1.00 98.88 354 VAL A C 1
ATOM 2797 O O . VAL A 1 354 ? 5.106 -0.031 19.363 1.00 98.88 354 VAL A O 1
ATOM 2800 N N . ALA A 1 355 ? 7.119 -0.530 20.228 1.00 98.62 355 ALA A N 1
ATOM 2801 C CA . ALA A 1 355 ? 7.223 0.676 21.042 1.00 98.62 355 ALA A CA 1
ATOM 2802 C C . ALA A 1 355 ? 8.045 1.725 20.299 1.00 98.62 355 ALA A C 1
ATOM 2804 O O . ALA A 1 355 ? 9.056 1.380 19.690 1.00 98.62 355 ALA A O 1
ATOM 2805 N N . THR A 1 356 ? 7.652 2.993 20.368 1.00 98.00 356 THR A N 1
ATOM 2806 C CA . THR A 1 356 ? 8.378 4.092 19.717 1.00 98.00 356 THR A CA 1
ATOM 2807 C C . THR A 1 356 ? 8.873 5.110 20.734 1.00 98.00 356 THR A C 1
ATOM 2809 O O . THR A 1 356 ? 8.393 5.175 21.865 1.00 98.00 356 THR A O 1
ATOM 2812 N N . ASN A 1 357 ? 9.808 5.969 20.333 1.00 95.75 357 ASN A N 1
ATOM 2813 C CA . ASN A 1 357 ? 9.963 7.253 21.016 1.00 95.75 357 ASN A CA 1
ATOM 2814 C C . ASN A 1 357 ? 8.760 8.174 20.715 1.00 95.75 357 ASN A C 1
ATOM 2816 O O . ASN A 1 357 ? 7.948 7.905 19.825 1.00 95.75 357 ASN A O 1
ATOM 2820 N N . THR A 1 358 ? 8.629 9.283 21.445 1.00 94.50 358 THR A N 1
ATOM 2821 C CA . THR A 1 358 ? 7.500 10.219 21.279 1.00 94.50 358 THR A CA 1
ATOM 2822 C C . THR A 1 358 ? 7.539 10.993 19.956 1.00 94.50 358 THR A C 1
ATOM 2824 O O . THR A 1 358 ? 6.532 11.570 19.552 1.00 94.50 358 THR A O 1
ATOM 2827 N N . GLN A 1 359 ? 8.684 10.987 19.272 1.00 93.44 359 GLN A N 1
ATOM 2828 C CA . GLN A 1 359 ? 8.915 11.604 17.967 1.00 93.44 359 GLN A CA 1
ATOM 2829 C C . GLN A 1 359 ? 8.688 10.640 16.795 1.00 93.44 359 GLN A C 1
ATOM 2831 O O . GLN A 1 359 ? 8.743 11.086 15.656 1.00 93.44 359 GLN A O 1
ATOM 2836 N N . PHE A 1 360 ? 8.434 9.349 17.049 1.00 94.31 360 PHE A N 1
ATOM 2837 C CA . PHE A 1 360 ? 8.238 8.316 16.020 1.00 94.31 360 PHE A CA 1
ATOM 2838 C C . PHE A 1 360 ? 9.430 8.142 15.061 1.00 94.31 360 PHE A C 1
ATOM 2840 O O . PHE A 1 360 ? 9.263 7.764 13.905 1.00 94.31 360 PHE A O 1
ATOM 2847 N N . THR A 1 361 ? 10.649 8.405 15.538 1.00 93.56 361 THR A N 1
ATOM 2848 C CA . THR A 1 361 ? 11.890 8.282 14.754 1.00 93.56 361 THR A CA 1
ATOM 2849 C C . THR A 1 361 ? 12.721 7.053 15.107 1.00 93.56 361 THR A C 1
ATOM 2851 O O . THR A 1 361 ? 13.640 6.697 14.367 1.00 93.56 361 THR A O 1
ATOM 2854 N N . SER A 1 362 ? 12.410 6.386 16.218 1.00 94.75 362 SER A N 1
ATOM 2855 C CA . SER A 1 362 ? 13.017 5.117 16.604 1.00 94.75 362 SER A CA 1
ATOM 2856 C C . SER A 1 362 ? 11.977 4.172 17.185 1.00 94.75 362 SER A C 1
ATOM 2858 O O . SER A 1 362 ? 10.967 4.601 17.753 1.00 94.75 362 SER A O 1
ATOM 2860 N N . ALA A 1 363 ? 12.244 2.878 17.037 1.00 97.12 363 ALA A N 1
ATOM 2861 C CA . ALA A 1 363 ? 11.363 1.817 17.478 1.00 97.12 363 ALA A CA 1
ATOM 2862 C C . ALA A 1 363 ? 12.127 0.711 18.207 1.00 97.12 363 ALA A C 1
ATOM 2864 O O . ALA A 1 363 ? 13.331 0.513 18.026 1.00 97.12 363 ALA A O 1
ATOM 2865 N N . ARG A 1 364 ? 11.386 -0.015 19.039 1.00 97.88 364 ARG A N 1
ATOM 2866 C CA . ARG A 1 364 ? 11.809 -1.236 19.704 1.00 97.88 364 ARG A CA 1
ATOM 2867 C C . ARG A 1 364 ? 10.749 -2.301 19.428 1.00 97.88 364 ARG A C 1
ATOM 2869 O O . ARG A 1 364 ? 9.599 -2.169 19.846 1.00 97.88 364 ARG A O 1
ATOM 2876 N N . TYR A 1 365 ? 11.151 -3.328 18.696 1.00 98.62 365 TYR A N 1
ATOM 2877 C CA . TYR A 1 365 ? 10.297 -4.372 18.144 1.00 98.62 365 TYR A CA 1
ATOM 2878 C C . TYR A 1 365 ? 10.276 -5.588 19.068 1.00 98.62 365 TYR A C 1
ATOM 2880 O O . TYR A 1 365 ? 11.327 -6.005 19.556 1.00 98.62 365 TYR A O 1
ATOM 2888 N N . SER A 1 366 ? 9.112 -6.179 19.320 1.00 98.69 366 SER A N 1
ATOM 2889 C CA . SER A 1 366 ? 9.047 -7.512 19.926 1.00 98.69 366 SER A CA 1
ATOM 2890 C C . SER A 1 366 ? 9.588 -8.578 18.971 1.00 98.69 366 SER A C 1
ATOM 2892 O O . SER A 1 366 ? 9.690 -8.360 17.763 1.00 98.69 366 SER A O 1
ATOM 2894 N N . ALA A 1 367 ? 9.837 -9.780 19.484 1.00 97.75 367 ALA A N 1
ATOM 2895 C CA . ALA A 1 367 ? 9.930 -10.962 18.644 1.00 97.75 367 ALA A CA 1
ATOM 2896 C C . ALA A 1 367 ? 8.622 -11.154 17.856 1.00 97.75 367 ALA A C 1
ATOM 2898 O O . ALA A 1 367 ? 7.522 -11.001 18.405 1.00 97.75 367 ALA A O 1
ATOM 2899 N N . LEU A 1 368 ? 8.750 -11.503 16.573 1.00 98.25 368 LEU A N 1
ATOM 2900 C CA . LEU A 1 368 ? 7.615 -11.741 15.687 1.00 98.25 368 LEU A CA 1
ATOM 2901 C C . LEU A 1 368 ? 6.867 -13.013 16.108 1.00 98.25 368 LEU A C 1
ATOM 2903 O O . LEU A 1 368 ? 7.445 -14.101 16.162 1.00 98.25 368 LEU A O 1
ATOM 2907 N N . GLN A 1 369 ? 5.576 -12.871 16.386 1.00 98.62 369 GLN A N 1
ATOM 2908 C CA . GLN A 1 369 ? 4.668 -13.966 16.712 1.00 98.62 369 GLN A CA 1
ATOM 2909 C C . GLN A 1 369 ? 4.025 -14.533 15.442 1.00 98.62 369 GLN A C 1
ATOM 2911 O O . GLN A 1 369 ? 3.946 -13.856 14.412 1.00 98.62 369 GLN A O 1
ATOM 2916 N N . LYS A 1 370 ? 3.585 -15.794 15.507 1.00 98.06 370 LYS A N 1
ATOM 2917 C CA . LYS A 1 370 ? 3.107 -16.570 14.351 1.00 98.06 370 LYS A CA 1
ATOM 2918 C C . LYS A 1 370 ? 1.893 -17.415 14.724 1.00 98.06 370 LYS A C 1
ATOM 2920 O O . LYS A 1 370 ? 1.756 -17.794 15.885 1.00 98.06 370 LYS A O 1
ATOM 2925 N N . GLY A 1 371 ? 1.084 -17.792 13.738 1.00 97.88 371 GLY A N 1
ATOM 2926 C CA . GLY A 1 371 ? -0.023 -18.721 13.936 1.00 97.88 371 GLY A CA 1
ATOM 2927 C C . GLY A 1 371 ? -1.329 -18.055 14.357 1.00 97.88 371 GLY A C 1
ATOM 2928 O O . GLY A 1 371 ? -1.456 -16.834 14.443 1.00 97.88 371 GLY A O 1
ATOM 2929 N N . LEU A 1 372 ? -2.322 -18.905 14.615 1.00 97.88 372 LEU A N 1
ATOM 2930 C CA . LEU A 1 372 ? -3.661 -18.491 15.032 1.00 97.88 372 LEU A CA 1
ATOM 2931 C C . LEU A 1 372 ? -3.730 -18.103 16.507 1.00 97.88 372 LEU A C 1
ATOM 2933 O O . LEU A 1 372 ? -4.600 -17.327 16.877 1.00 97.88 372 LEU A O 1
ATOM 2937 N N . ASP A 1 373 ? -2.847 -18.634 17.346 1.00 97.69 373 ASP A N 1
ATOM 2938 C CA . ASP A 1 373 ? -2.935 -18.490 18.794 1.00 97.69 373 ASP A CA 1
ATOM 2939 C C . ASP A 1 373 ? -1.541 -18.260 19.368 1.00 97.69 373 ASP A C 1
ATOM 2941 O O . ASP A 1 373 ? -0.653 -19.099 19.220 1.00 97.69 373 ASP A O 1
ATOM 2945 N N . ALA A 1 374 ? -1.347 -17.115 20.014 1.00 97.19 374 ALA A N 1
ATOM 2946 C CA . ALA A 1 374 ? -0.107 -16.795 20.706 1.00 97.19 374 ALA A CA 1
ATOM 2947 C C . ALA A 1 374 ? -0.357 -15.739 21.783 1.00 97.19 374 ALA A C 1
ATOM 2949 O O . ALA A 1 374 ? -1.252 -14.903 21.654 1.00 97.19 374 ALA A O 1
ATOM 2950 N N . ASP A 1 375 ? 0.478 -15.756 22.816 1.00 97.38 375 ASP A N 1
ATOM 2951 C CA . ASP A 1 375 ? 0.456 -14.781 23.897 1.00 97.38 375 ASP A CA 1
ATOM 2952 C C . ASP A 1 375 ? 1.834 -14.107 23.970 1.00 97.38 375 ASP A C 1
ATOM 2954 O O . ASP A 1 375 ? 2.864 -14.782 24.029 1.00 97.38 375 ASP A O 1
ATOM 2958 N N . LEU A 1 376 ? 1.863 -12.775 23.989 1.00 98.50 376 LEU A N 1
ATOM 2959 C CA . LEU A 1 376 ? 3.086 -11.977 24.081 1.00 98.50 376 LEU A CA 1
ATOM 2960 C C . LEU A 1 376 ? 2.981 -11.015 25.259 1.00 98.50 376 LEU A C 1
ATOM 2962 O O . LEU A 1 376 ? 2.101 -10.158 25.283 1.00 98.50 376 LEU A O 1
ATOM 2966 N N . THR A 1 377 ? 3.913 -11.116 26.206 1.00 98.75 377 THR A N 1
ATOM 2967 C CA . THR A 1 377 ? 4.120 -10.101 27.245 1.00 98.75 377 THR A CA 1
ATOM 2968 C C . THR A 1 377 ? 5.346 -9.276 26.894 1.00 98.75 377 THR A C 1
ATOM 2970 O O . THR A 1 377 ? 6.450 -9.810 26.836 1.00 98.75 377 THR A O 1
ATOM 2973 N N . PHE A 1 378 ? 5.167 -7.975 26.707 1.00 98.75 378 PHE A N 1
ATOM 2974 C CA . PHE A 1 378 ? 6.205 -7.044 26.282 1.00 98.75 378 PHE A CA 1
ATOM 2975 C C . PHE A 1 378 ? 6.484 -6.009 27.364 1.00 98.75 378 PHE A C 1
ATOM 2977 O O . PHE A 1 378 ? 5.559 -5.486 27.991 1.00 98.75 378 PHE A O 1
ATOM 2984 N N . LYS A 1 379 ? 7.762 -5.713 27.596 1.00 98.44 379 LYS A N 1
ATOM 2985 C CA . LYS A 1 379 ? 8.185 -4.662 28.519 1.00 98.44 379 LYS A CA 1
ATOM 2986 C C . LYS A 1 379 ? 7.867 -3.299 27.920 1.00 98.44 379 LYS A C 1
ATOM 2988 O O . LYS A 1 379 ? 8.278 -3.031 26.792 1.00 98.44 379 LYS A O 1
ATOM 2993 N N . VAL A 1 380 ? 7.209 -2.443 28.699 1.00 97.25 380 VAL A N 1
ATOM 2994 C CA . VAL A 1 380 ? 6.942 -1.054 28.316 1.00 97.25 380 VAL A CA 1
ATOM 2995 C C . VAL A 1 380 ? 7.625 -0.067 29.253 1.00 97.25 380 VAL A C 1
ATOM 2997 O O . VAL A 1 380 ? 7.715 -0.298 30.461 1.00 97.25 380 VAL A O 1
ATOM 3000 N N . ASN A 1 381 ? 8.109 1.035 28.692 1.00 95.12 381 ASN A N 1
ATOM 3001 C CA . ASN A 1 381 ? 8.606 2.183 29.443 1.00 95.12 381 ASN A CA 1
ATOM 3002 C C . ASN A 1 381 ? 7.495 3.222 29.647 1.00 95.12 381 ASN A C 1
ATOM 3004 O O . ASN A 1 381 ? 6.552 3.323 28.863 1.00 95.12 381 ASN A O 1
ATOM 3008 N N . ALA A 1 382 ? 7.612 4.031 30.699 1.00 92.62 382 ALA A N 1
ATOM 3009 C CA . ALA A 1 382 ? 6.638 5.082 30.968 1.00 92.62 382 ALA A CA 1
ATOM 3010 C C . ALA A 1 382 ? 6.582 6.096 29.809 1.00 92.62 382 ALA A C 1
ATOM 3012 O O . ALA A 1 382 ? 7.601 6.670 29.430 1.00 92.62 382 ALA A O 1
ATOM 3013 N N . GLY A 1 383 ? 5.381 6.329 29.272 1.00 88.25 383 GLY A N 1
ATOM 3014 C CA . GLY A 1 383 ? 5.125 7.343 28.244 1.00 88.25 383 GLY A CA 1
ATOM 3015 C C . GLY A 1 383 ? 5.520 6.963 26.813 1.00 88.25 383 GLY A C 1
ATOM 3016 O O . GLY A 1 383 ? 5.322 7.783 25.918 1.00 88.25 383 GLY A O 1
ATOM 3017 N N . GLU A 1 384 ? 6.043 5.757 26.567 1.00 94.19 384 GLU A N 1
ATOM 3018 C CA . GLU A 1 384 ? 6.357 5.324 25.201 1.00 94.19 384 GLU A CA 1
ATOM 3019 C C . GLU A 1 384 ? 5.071 4.946 24.437 1.00 94.19 384 GLU A C 1
ATOM 3021 O O . GLU A 1 384 ? 4.248 4.184 24.961 1.00 94.19 384 GLU A O 1
ATOM 3026 N N . PRO A 1 385 ? 4.839 5.474 23.218 1.00 97.88 385 PRO A N 1
ATOM 3027 C CA . PRO A 1 385 ? 3.757 4.989 22.372 1.00 97.88 385 PRO A CA 1
ATOM 3028 C C . PRO A 1 385 ? 3.954 3.510 22.026 1.00 97.88 385 PRO A C 1
ATOM 3030 O O . PRO A 1 385 ? 5.068 3.083 21.727 1.00 97.88 385 PRO A O 1
ATOM 3033 N N . LEU A 1 386 ? 2.863 2.741 22.039 1.00 98.69 386 LEU A N 1
ATOM 3034 C CA . LEU A 1 386 ? 2.861 1.311 21.745 1.00 98.69 386 LEU A CA 1
ATOM 3035 C C . LEU A 1 386 ? 1.864 0.996 20.629 1.00 98.69 386 LEU A C 1
ATOM 3037 O O . LEU A 1 386 ? 0.733 1.486 20.629 1.00 98.69 386 LEU A O 1
ATOM 3041 N N . PHE A 1 387 ? 2.272 0.128 19.712 1.00 98.88 387 PHE A N 1
ATOM 3042 C CA . PHE A 1 387 ? 1.458 -0.341 18.600 1.00 98.88 387 PHE A CA 1
ATOM 3043 C C . PHE A 1 387 ? 1.493 -1.861 18.526 1.00 98.88 387 PHE A C 1
ATOM 3045 O O . PHE A 1 387 ? 2.531 -2.471 18.765 1.00 98.88 387 PHE A O 1
ATOM 3052 N N . MET A 1 388 ? 0.367 -2.465 18.172 1.00 98.88 388 MET A N 1
ATOM 3053 C CA . MET A 1 388 ? 0.292 -3.844 17.714 1.00 98.88 388 MET A CA 1
ATOM 3054 C C . MET A 1 388 ? 0.155 -3.840 16.199 1.00 98.88 388 MET A C 1
ATOM 3056 O O . MET A 1 388 ? -0.711 -3.157 15.658 1.00 98.88 388 MET A O 1
ATOM 3060 N N . VAL A 1 389 ? 0.993 -4.615 15.525 1.00 98.94 389 VAL A N 1
ATOM 3061 C CA . VAL A 1 389 ? 0.916 -4.807 14.078 1.00 98.94 389 VAL A CA 1
ATOM 3062 C C . VAL A 1 389 ? 0.476 -6.232 13.805 1.00 98.94 389 VAL A C 1
ATOM 3064 O O . VAL A 1 389 ? 1.025 -7.155 14.402 1.00 98.94 389 VAL A O 1
ATOM 3067 N N . VAL A 1 390 ? -0.510 -6.408 12.927 1.00 98.94 390 VAL A N 1
ATOM 3068 C CA . VAL A 1 390 ? -1.060 -7.720 12.558 1.00 98.94 390 VAL A CA 1
ATOM 3069 C C . VAL A 1 390 ? -1.118 -7.824 11.041 1.00 98.94 390 VAL A C 1
ATOM 3071 O O . VAL A 1 390 ? -1.920 -7.140 10.413 1.00 98.94 390 VAL A O 1
ATOM 3074 N N . ALA A 1 391 ? -0.290 -8.683 10.459 1.00 98.88 391 ALA A N 1
ATOM 3075 C CA . ALA A 1 391 ? -0.297 -9.014 9.041 1.00 98.88 391 ALA A CA 1
ATOM 3076 C C . ALA A 1 391 ? -1.004 -10.355 8.809 1.00 98.88 391 ALA A C 1
ATOM 3078 O O . ALA A 1 391 ? -0.721 -11.343 9.497 1.00 98.88 391 ALA A O 1
ATOM 3079 N N . ALA A 1 392 ? -1.897 -10.406 7.820 1.00 98.75 392 ALA A N 1
ATOM 3080 C CA . ALA A 1 392 ? -2.474 -11.667 7.372 1.00 98.75 392 ALA A CA 1
ATOM 3081 C C . ALA A 1 392 ? -1.489 -12.372 6.444 1.00 98.75 392 ALA A C 1
ATOM 3083 O O . ALA A 1 392 ? -1.144 -11.874 5.373 1.00 98.75 392 ALA A O 1
ATOM 3084 N N . THR A 1 393 ? -1.042 -13.553 6.839 1.00 98.62 393 THR A N 1
ATOM 3085 C CA . THR A 1 393 ? -0.001 -14.295 6.133 1.00 98.62 393 THR A CA 1
ATOM 3086 C C . THR A 1 393 ? -0.431 -15.751 6.002 1.00 98.62 393 THR A C 1
ATOM 3088 O O . THR A 1 393 ? 0.030 -16.581 6.784 1.00 98.62 393 THR A O 1
ATOM 3091 N N . PRO A 1 394 ? -1.346 -16.072 5.071 1.00 98.50 394 PRO A N 1
ATOM 3092 C CA . PRO A 1 394 ? -1.963 -17.392 4.997 1.00 98.50 394 PRO A CA 1
ATOM 3093 C C . PRO A 1 394 ? -0.931 -18.519 4.893 1.00 98.50 394 PRO A C 1
ATOM 3095 O O . PRO A 1 394 ? 0.145 -18.359 4.310 1.00 98.50 394 PRO A O 1
ATOM 3098 N N . SER A 1 395 ? -1.272 -19.669 5.467 1.00 98.25 395 SER A N 1
ATOM 3099 C CA . SER A 1 395 ? -0.402 -20.853 5.526 1.00 98.25 395 SER A CA 1
ATOM 3100 C C . SER A 1 395 ? -0.296 -21.595 4.189 1.00 98.25 395 SER A C 1
ATOM 3102 O O . SER A 1 395 ? 0.629 -22.382 3.989 1.00 98.25 395 SER A O 1
ATOM 3104 N N . ALA A 1 396 ? -1.198 -21.291 3.253 1.00 97.62 396 ALA A N 1
ATOM 3105 C CA . ALA A 1 396 ? -1.116 -21.656 1.847 1.00 97.62 396 ALA A CA 1
ATOM 3106 C C . ALA A 1 396 ? -1.026 -20.387 0.992 1.00 97.62 396 ALA A C 1
ATOM 3108 O O . ALA A 1 396 ? -1.690 -19.390 1.278 1.00 97.62 396 ALA A O 1
ATOM 3109 N N . PHE A 1 397 ? -0.222 -20.415 -0.074 1.00 96.50 397 PHE A N 1
ATOM 3110 C CA . PHE A 1 397 ? -0.053 -19.243 -0.928 1.00 96.50 397 PHE A CA 1
ATOM 3111 C C . PHE A 1 397 ? -1.372 -18.928 -1.642 1.00 96.50 397 PHE A C 1
ATOM 3113 O O . PHE A 1 397 ? -1.916 -19.766 -2.361 1.00 96.50 397 PHE A O 1
ATOM 3120 N N . LYS A 1 398 ? -1.885 -17.712 -1.436 1.00 94.38 398 LYS A N 1
ATOM 3121 C CA . LYS A 1 398 ? -3.091 -17.214 -2.100 1.00 94.38 398 LYS A CA 1
ATOM 3122 C C . LYS A 1 398 ? -2.673 -16.282 -3.232 1.00 94.38 398 LYS A C 1
ATOM 3124 O O . LYS A 1 398 ? -2.169 -15.182 -2.994 1.00 94.38 398 LYS A O 1
ATOM 3129 N N . THR A 1 399 ? -2.856 -16.738 -4.462 1.00 92.62 399 THR A N 1
ATOM 3130 C CA . THR A 1 399 ? -2.685 -15.895 -5.646 1.00 92.62 399 THR A CA 1
ATOM 3131 C C . THR A 1 399 ? -3.851 -14.918 -5.735 1.00 92.62 399 THR A C 1
ATOM 3133 O O . THR A 1 399 ? -4.999 -15.315 -5.544 1.00 92.62 399 THR A O 1
ATOM 3136 N N . VAL A 1 400 ? -3.542 -13.656 -6.031 1.00 92.19 400 VAL A N 1
ATOM 3137 C CA . VAL A 1 400 ? -4.533 -12.620 -6.335 1.00 92.19 400 VAL A CA 1
ATOM 3138 C C . VAL A 1 400 ? -4.259 -12.119 -7.745 1.00 92.19 400 VAL A C 1
ATOM 3140 O O . VAL A 1 400 ? -3.104 -11.882 -8.102 1.00 92.19 400 VAL A O 1
ATOM 3143 N N . VAL A 1 401 ? -5.307 -12.024 -8.555 1.00 91.69 401 VAL A N 1
ATOM 3144 C CA . VAL A 1 401 ? -5.220 -11.583 -9.953 1.00 91.69 401 VAL A CA 1
ATOM 3145 C C . VAL A 1 401 ? -5.567 -10.104 -10.098 1.00 91.69 401 VAL A C 1
ATOM 3147 O O . VAL A 1 401 ? -6.143 -9.492 -9.196 1.00 91.69 401 VAL A O 1
ATOM 3150 N N . TRP A 1 402 ? -5.209 -9.522 -11.240 1.00 88.94 402 TRP A N 1
ATOM 3151 C CA . TRP A 1 402 ? -5.550 -8.144 -11.579 1.00 88.94 402 TRP A CA 1
ATOM 3152 C C . TRP A 1 402 ? -7.059 -7.887 -11.485 1.00 88.94 402 TRP A C 1
ATOM 3154 O O . TRP A 1 402 ? -7.849 -8.619 -12.079 1.00 88.94 402 TRP A O 1
ATOM 3164 N N . ASP A 1 403 ? -7.438 -6.833 -10.755 1.00 85.81 403 ASP A N 1
ATOM 3165 C CA . ASP A 1 403 ? -8.830 -6.426 -10.515 1.00 85.81 403 ASP A CA 1
ATOM 3166 C C . ASP A 1 403 ? -9.742 -7.588 -10.078 1.00 85.81 403 ASP A C 1
ATOM 3168 O O . ASP A 1 403 ? -10.919 -7.656 -10.437 1.00 85.81 403 ASP A O 1
ATOM 3172 N N . GLN A 1 404 ? -9.197 -8.513 -9.278 1.00 88.44 404 GLN A N 1
ATOM 3173 C CA . GLN A 1 404 ? -9.986 -9.572 -8.665 1.00 88.44 404 GLN A CA 1
ATOM 3174 C C . GLN A 1 404 ? -11.133 -8.975 -7.838 1.00 88.44 404 GLN A C 1
ATOM 3176 O O . GLN A 1 404 ? -10.925 -8.070 -7.031 1.00 88.44 404 GLN A O 1
ATOM 3181 N N . ALA A 1 405 ? -12.341 -9.517 -8.016 1.00 87.44 405 ALA A N 1
ATOM 3182 C CA . ALA A 1 405 ? -13.526 -9.069 -7.291 1.00 87.44 405 ALA A CA 1
ATOM 3183 C C . ALA A 1 405 ? -13.313 -9.175 -5.774 1.00 87.44 405 ALA A C 1
ATOM 3185 O O . ALA A 1 405 ? -12.948 -10.243 -5.268 1.00 87.44 405 ALA A O 1
ATOM 3186 N N . TYR A 1 406 ? -13.571 -8.077 -5.064 1.00 89.75 406 TYR A N 1
ATOM 3187 C CA . TYR A 1 406 ? -13.303 -7.926 -3.634 1.00 89.75 406 TYR A CA 1
ATOM 3188 C C . TYR A 1 406 ? -13.943 -9.032 -2.789 1.00 89.75 406 TYR A C 1
ATOM 3190 O O . TYR A 1 406 ? -13.299 -9.608 -1.913 1.00 89.75 406 TYR A O 1
ATOM 3198 N N . GLU A 1 407 ? -15.182 -9.401 -3.111 1.00 90.62 407 GLU A N 1
ATOM 3199 C CA . GLU A 1 407 ? -15.958 -10.440 -2.430 1.00 90.62 407 GLU A CA 1
ATOM 3200 C C . GLU A 1 407 ? -15.310 -11.825 -2.509 1.00 90.62 407 GLU A C 1
ATOM 3202 O O . GLU A 1 407 ? -15.614 -12.694 -1.698 1.00 90.62 407 GLU A O 1
ATOM 3207 N N . THR A 1 408 ? -14.406 -12.047 -3.465 1.00 92.12 408 THR A N 1
ATOM 3208 C CA . THR A 1 408 ? -13.691 -13.320 -3.638 1.00 92.12 408 THR A CA 1
ATOM 3209 C C . THR A 1 408 ? -12.348 -13.359 -2.910 1.00 92.12 408 THR A C 1
ATOM 3211 O O . THR A 1 408 ? -11.676 -14.393 -2.906 1.00 92.12 408 THR A O 1
ATOM 3214 N N . ILE A 1 409 ? -11.940 -12.245 -2.294 1.00 94.25 409 ILE A N 1
ATOM 3215 C CA . ILE A 1 409 ? -10.682 -12.124 -1.563 1.00 94.25 409 ILE A CA 1
ATOM 3216 C C . ILE A 1 409 ? -10.945 -12.382 -0.078 1.00 94.25 409 ILE A C 1
ATOM 3218 O O . ILE A 1 409 ? -11.796 -11.757 0.560 1.00 94.25 409 ILE A O 1
ATOM 3222 N N . TRP A 1 410 ? -10.182 -13.311 0.496 1.00 97.00 410 TRP A N 1
ATOM 3223 C CA . TRP A 1 410 ? -10.237 -13.585 1.926 1.00 97.00 410 TRP A CA 1
ATOM 3224 C C . TRP A 1 410 ? -9.732 -12.392 2.739 1.00 97.00 410 TRP A C 1
ATOM 3226 O O . TRP A 1 410 ? -8.640 -11.867 2.512 1.00 97.00 410 TRP A O 1
ATOM 3236 N N . ARG A 1 411 ? -10.521 -12.033 3.744 1.00 96.81 411 ARG A N 1
ATOM 3237 C CA . ARG A 1 411 ? -10.160 -11.174 4.866 1.00 96.81 411 ARG A CA 1
ATOM 3238 C C . ARG A 1 411 ? -9.924 -12.061 6.078 1.00 96.81 411 ARG A C 1
ATOM 3240 O O . ARG A 1 411 ? -10.568 -13.101 6.232 1.00 96.81 411 ARG A O 1
ATOM 3247 N N . TYR A 1 412 ? -8.993 -11.663 6.933 1.00 98.12 412 TYR A N 1
ATOM 3248 C CA . TYR A 1 412 ? -8.501 -12.499 8.025 1.00 98.12 412 TYR A CA 1
ATOM 3249 C C . TYR A 1 412 ? -8.761 -11.825 9.380 1.00 98.12 412 TYR A C 1
ATOM 3251 O O . TYR A 1 412 ? -7.888 -11.123 9.894 1.00 98.12 412 TYR A O 1
ATOM 3259 N N . PRO A 1 413 ? -9.966 -11.995 9.966 1.00 97.88 413 PRO A N 1
ATOM 3260 C CA . PRO A 1 413 ? -10.298 -11.395 11.251 1.00 97.88 413 PRO A CA 1
ATOM 3261 C C . PRO A 1 413 ? -9.476 -11.987 12.393 1.00 97.88 413 PRO A C 1
ATOM 3263 O O . PRO A 1 413 ? -9.054 -13.147 12.356 1.00 97.88 413 PRO A O 1
ATOM 3266 N N . TYR A 1 414 ? -9.317 -11.205 13.453 1.00 98.38 414 TYR A N 1
ATOM 3267 C CA . TYR A 1 414 ? -8.663 -11.636 14.682 1.00 98.38 414 TYR A CA 1
ATOM 3268 C C . TYR A 1 414 ? -9.316 -11.003 15.912 1.00 98.38 414 TYR A C 1
ATOM 3270 O O . TYR A 1 414 ? -10.005 -9.987 15.831 1.00 98.38 414 TYR A O 1
ATOM 3278 N N . MET A 1 415 ? -9.076 -11.618 17.065 1.00 98.62 415 MET A N 1
ATOM 3279 C CA . MET A 1 415 ? -9.446 -11.124 18.384 1.00 98.62 415 MET A CA 1
ATOM 3280 C C . MET A 1 415 ? -8.200 -10.958 19.246 1.00 98.62 415 MET A C 1
ATOM 3282 O O . MET A 1 415 ? -7.200 -11.658 19.063 1.00 98.62 415 MET A O 1
ATOM 3286 N N . VAL A 1 416 ? -8.291 -10.071 20.231 1.00 98.69 416 VAL A N 1
ATOM 3287 C CA . VAL A 1 416 ? -7.269 -9.888 21.258 1.00 98.69 416 VAL A CA 1
ATOM 3288 C C . VAL A 1 416 ? -7.881 -9.782 22.647 1.00 98.69 416 VAL A C 1
ATOM 3290 O O . VAL A 1 416 ? -8.951 -9.203 22.815 1.00 98.69 416 VAL A O 1
ATOM 3293 N N . GLU A 1 417 ? -7.173 -10.303 23.644 1.00 98.75 417 GLU A N 1
ATOM 3294 C CA . GLU A 1 417 ? -7.381 -10.000 25.061 1.00 98.75 417 GLU A CA 1
ATOM 3295 C C . GLU A 1 417 ? -6.146 -9.251 25.560 1.00 98.75 417 GLU A C 1
ATOM 3297 O O . GLU A 1 417 ? -5.013 -9.702 25.365 1.00 98.75 417 GLU A O 1
ATOM 3302 N N . LEU A 1 418 ? -6.358 -8.089 26.174 1.00 98.62 418 LEU A N 1
ATOM 3303 C CA . LEU A 1 418 ? -5.276 -7.204 26.600 1.00 98.62 418 LEU A CA 1
ATOM 3304 C C . LEU A 1 418 ? -5.147 -7.191 28.121 1.00 98.62 418 LEU A C 1
ATOM 3306 O O . LEU A 1 418 ? -6.135 -7.043 28.832 1.00 98.62 418 LEU A O 1
ATOM 3310 N N . ALA A 1 419 ? -3.922 -7.238 28.635 1.00 98.31 419 ALA A N 1
ATOM 3311 C CA . ALA A 1 419 ? -3.626 -6.915 30.029 1.00 98.31 419 ALA A CA 1
ATOM 3312 C C . ALA A 1 419 ? -2.740 -5.668 30.101 1.00 98.31 419 ALA A C 1
ATOM 3314 O O . ALA A 1 419 ? -1.799 -5.524 29.320 1.00 98.31 419 ALA A O 1
ATOM 3315 N N . ASN A 1 420 ? -3.037 -4.781 31.058 1.00 97.44 420 ASN A N 1
ATOM 3316 C CA . ASN A 1 420 ? -2.323 -3.518 31.303 1.00 97.44 420 ASN A CA 1
ATOM 3317 C C . ASN A 1 420 ? -2.292 -2.536 30.118 1.00 97.44 420 ASN A C 1
ATOM 3319 O O . ASN A 1 420 ? -1.467 -1.626 30.093 1.00 97.44 420 ASN A O 1
ATOM 3323 N N . ALA A 1 421 ? -3.192 -2.680 29.147 1.00 97.81 421 ALA A N 1
ATOM 3324 C CA . ALA A 1 421 ? -3.374 -1.723 28.063 1.00 97.81 421 ALA A CA 1
ATOM 3325 C C . ALA A 1 421 ? -4.828 -1.683 27.590 1.00 97.81 421 ALA A C 1
ATOM 3327 O O . ALA A 1 421 ? -5.621 -2.581 27.894 1.00 97.81 421 ALA A O 1
ATOM 3328 N N . TRP A 1 422 ? -5.154 -0.640 26.837 1.00 98.25 422 TRP A N 1
ATOM 3329 C CA . TRP A 1 422 ? -6.390 -0.510 26.077 1.00 98.25 422 TRP A CA 1
ATOM 3330 C C . TRP A 1 422 ? -6.083 -0.222 24.604 1.00 98.25 422 TRP A C 1
ATOM 3332 O O . TRP A 1 422 ? -5.075 0.433 24.335 1.00 98.25 422 TRP A O 1
ATOM 3342 N N . PRO A 1 423 ? -6.895 -0.683 23.640 1.00 98.25 423 PRO A N 1
ATOM 3343 C CA . PRO A 1 423 ? -6.734 -0.279 22.252 1.00 98.25 423 PRO A CA 1
ATOM 3344 C C . PRO A 1 423 ? -7.330 1.116 22.030 1.00 98.25 423 PRO A C 1
ATOM 3346 O O . PRO A 1 423 ? -8.200 1.554 22.781 1.00 98.25 423 PRO A O 1
ATOM 3349 N N . GLN A 1 424 ? -6.880 1.813 20.987 1.00 96.44 424 GLN A N 1
ATOM 3350 C CA . GLN A 1 424 ? -7.462 3.091 20.566 1.00 96.44 424 GLN A CA 1
ATOM 3351 C C . GLN A 1 424 ? -8.991 3.033 20.489 1.00 96.44 424 GLN A C 1
ATOM 3353 O O . GLN A 1 424 ? -9.552 2.065 19.980 1.00 96.44 424 GLN A O 1
ATOM 3358 N N . GLY A 1 425 ? -9.652 4.078 20.995 1.00 95.69 425 GLY A N 1
ATOM 3359 C CA . GLY A 1 425 ? -11.105 4.129 21.135 1.00 95.69 425 GLY A CA 1
ATOM 3360 C C . GLY A 1 425 ? -11.597 3.713 22.523 1.00 95.69 425 GLY A C 1
ATOM 3361 O O . GLY A 1 425 ? -12.764 3.951 22.839 1.00 95.69 425 GLY A O 1
ATOM 3362 N N . PHE A 1 426 ? -10.732 3.146 23.368 1.00 97.44 426 PHE A N 1
ATOM 3363 C CA . PHE A 1 426 ? -11.060 2.716 24.724 1.00 97.44 426 PHE A CA 1
ATOM 3364 C C . PHE A 1 426 ? -9.931 3.070 25.680 1.00 97.44 426 PHE A C 1
ATOM 3366 O O . PHE A 1 426 ? -8.776 2.768 25.403 1.00 97.44 426 PHE A O 1
ATOM 3373 N N . GLN A 1 427 ? -10.250 3.638 26.841 1.00 94.00 427 GLN A N 1
ATOM 3374 C CA . GLN A 1 427 ? -9.298 3.871 27.925 1.00 94.00 427 GLN A CA 1
ATOM 3375 C C . GLN A 1 427 ? -10.027 3.868 29.268 1.00 94.00 427 GLN A C 1
ATOM 3377 O O . GLN A 1 427 ? -11.157 4.330 29.390 1.00 94.00 427 GLN A O 1
ATOM 3382 N N . ASN A 1 428 ? -9.368 3.360 30.311 1.00 91.44 428 ASN A N 1
ATOM 3383 C CA . ASN A 1 428 ? -9.867 3.407 31.693 1.00 91.44 428 ASN A CA 1
ATOM 3384 C C . ASN A 1 428 ? -11.282 2.817 31.881 1.00 91.44 428 ASN A C 1
ATOM 3386 O O . ASN A 1 428 ? -12.065 3.313 32.687 1.00 91.44 428 ASN A O 1
ATOM 3390 N N . GLY A 1 429 ? -11.615 1.757 31.136 1.00 92.56 429 GLY A N 1
ATOM 3391 C CA . GLY A 1 429 ? -12.929 1.107 31.205 1.00 92.56 429 GLY A CA 1
ATOM 3392 C C . GLY A 1 429 ? -14.058 1.917 30.566 1.00 92.56 429 GLY A C 1
ATOM 3393 O O . GLY A 1 429 ? -15.223 1.607 30.792 1.00 92.56 429 GLY A O 1
ATOM 3394 N N . GLN A 1 430 ? -13.726 2.949 29.790 1.00 95.12 430 GLN A N 1
ATOM 3395 C CA . GLN A 1 430 ? -14.658 3.796 29.049 1.00 95.12 430 GLN A CA 1
ATOM 3396 C C . GLN A 1 430 ? -14.251 3.853 27.573 1.00 95.12 430 GLN A C 1
ATOM 3398 O O . GLN A 1 430 ? -13.099 3.590 27.224 1.00 95.12 430 GLN A O 1
ATOM 3403 N N . ARG A 1 431 ? -15.203 4.179 26.695 1.00 95.56 431 ARG A N 1
ATOM 3404 C CA . ARG A 1 431 ? -14.862 4.577 25.323 1.00 95.56 431 ARG A CA 1
ATOM 3405 C C . ARG A 1 431 ? -14.242 5.970 25.354 1.00 95.56 431 ARG A C 1
ATOM 3407 O O . ARG A 1 431 ? -14.624 6.792 26.188 1.00 95.56 431 ARG A O 1
ATOM 3414 N N . ASP A 1 432 ? -13.339 6.240 24.421 1.00 94.75 432 ASP A N 1
ATOM 3415 C CA . ASP A 1 432 ? -12.734 7.560 24.266 1.00 94.75 432 ASP A CA 1
ATOM 3416 C C . ASP A 1 432 ? -13.808 8.636 24.030 1.00 94.75 432 ASP A C 1
ATOM 3418 O O . ASP A 1 432 ? -14.911 8.375 23.523 1.00 94.75 432 ASP A O 1
ATOM 3422 N N . ALA A 1 433 ? -13.482 9.871 24.409 1.00 96.00 433 ALA A N 1
ATOM 3423 C CA . ALA A 1 433 ? -14.313 11.019 24.084 1.00 96.00 433 ALA A CA 1
ATOM 3424 C C . ALA A 1 433 ? -14.447 11.164 22.562 1.00 96.00 433 ALA A C 1
ATOM 3426 O O . ALA A 1 433 ? -13.531 10.837 21.804 1.00 96.00 433 ALA A O 1
ATOM 3427 N N . CYS A 1 434 ? -15.593 11.675 22.119 1.00 97.19 434 CYS A N 1
ATOM 3428 C CA . CYS A 1 434 ? -15.771 11.989 20.711 1.00 97.19 434 CYS A CA 1
ATOM 3429 C C . CYS A 1 434 ? -14.794 13.093 20.261 1.00 97.19 434 CYS A C 1
ATOM 3431 O O . CYS A 1 434 ? -14.432 13.949 21.076 1.00 97.19 434 CYS A O 1
ATOM 3433 N N . PRO A 1 435 ? -14.367 13.095 18.982 1.00 95.38 435 PRO A N 1
ATOM 3434 C CA . PRO A 1 435 ? -13.516 14.146 18.434 1.00 95.38 435 PRO A CA 1
ATOM 3435 C C . PRO A 1 435 ? -14.077 15.553 18.674 1.00 95.38 435 PRO A C 1
ATOM 3437 O O . PRO A 1 435 ? -15.289 15.746 18.793 1.00 95.38 435 PRO A O 1
ATOM 3440 N N . SER A 1 436 ? -13.195 16.554 18.700 1.00 95.88 436 SER A N 1
ATOM 3441 C CA . SER A 1 436 ? -13.593 17.952 18.899 1.00 95.88 436 SER A CA 1
ATOM 3442 C C . SER A 1 436 ? -14.710 18.377 17.935 1.00 95.88 436 SER A C 1
ATOM 3444 O O . SER A 1 436 ? -14.674 18.060 16.746 1.00 95.88 436 SER A O 1
ATOM 3446 N N . GLY A 1 437 ? -15.712 19.088 18.459 1.00 96.31 437 GLY A N 1
ATOM 3447 C CA . GLY A 1 437 ? -16.897 19.506 17.702 1.00 96.31 437 GLY A CA 1
ATOM 3448 C C . GLY A 1 437 ? -17.968 18.421 17.527 1.00 96.31 437 GLY A C 1
ATOM 3449 O O . GLY A 1 437 ? -18.961 18.665 16.845 1.00 96.31 437 GLY A O 1
ATOM 3450 N N . THR A 1 438 ? -17.801 17.249 18.145 1.00 98.25 438 THR A N 1
ATOM 3451 C CA . THR A 1 438 ? -18.770 16.145 18.096 1.00 98.25 438 THR A CA 1
ATOM 3452 C C . THR A 1 438 ? -19.101 15.622 19.498 1.00 98.25 438 THR A C 1
ATOM 3454 O O . THR A 1 438 ? -18.364 15.845 20.457 1.00 98.25 438 THR A O 1
ATOM 3457 N N . ALA A 1 439 ? -20.233 14.936 19.629 1.00 98.25 439 ALA A N 1
ATOM 3458 C CA . ALA A 1 439 ? -20.711 14.304 20.852 1.00 98.25 439 ALA A CA 1
ATOM 3459 C C . ALA A 1 439 ? -21.334 12.938 20.535 1.00 98.25 439 ALA A C 1
ATOM 3461 O O . ALA A 1 439 ? -21.608 12.625 19.374 1.00 98.25 439 ALA A O 1
ATOM 3462 N N . ARG A 1 440 ? -21.563 12.125 21.574 1.00 98.00 440 ARG A N 1
ATOM 3463 C CA . ARG A 1 440 ? -22.255 10.838 21.430 1.00 98.00 440 ARG A CA 1
ATOM 3464 C C . ARG A 1 440 ? -23.687 11.075 20.947 1.00 98.00 440 ARG A C 1
ATOM 3466 O O . ARG A 1 440 ? -24.438 11.818 21.578 1.00 98.00 440 ARG A O 1
ATOM 3473 N N . HIS A 1 441 ? -24.045 10.472 19.820 1.00 98.56 441 HIS A N 1
ATOM 3474 C CA . HIS A 1 441 ? -25.356 10.619 19.204 1.00 98.56 441 HIS A CA 1
ATOM 3475 C C . HIS A 1 441 ? -26.385 9.731 19.912 1.00 98.56 441 HIS A C 1
ATOM 3477 O O . HIS A 1 441 ? -26.127 8.557 20.172 1.00 98.56 441 HIS A O 1
ATOM 3483 N N . SER A 1 442 ? -27.577 10.263 20.194 1.00 97.69 442 SER A N 1
ATOM 3484 C CA . SER A 1 442 ? -28.621 9.538 20.938 1.00 97.69 442 SER A CA 1
ATOM 3485 C C . SER A 1 442 ? -29.143 8.299 20.206 1.00 97.69 442 SER A C 1
ATOM 3487 O O . SER A 1 442 ? -29.611 7.354 20.837 1.00 97.69 442 SER A O 1
ATOM 3489 N N . ASN A 1 443 ? -29.046 8.291 18.877 1.00 98.38 443 ASN A N 1
ATOM 3490 C CA . ASN A 1 443 ? -29.429 7.171 18.032 1.00 98.38 443 ASN A CA 1
ATOM 3491 C C . ASN A 1 443 ? -28.175 6.477 17.479 1.00 98.38 443 ASN A C 1
ATOM 3493 O O . ASN A 1 443 ? -27.625 6.915 16.467 1.00 98.38 443 ASN A O 1
ATOM 3497 N N . GLY A 1 444 ? -27.723 5.423 18.166 1.00 97.81 444 GLY A N 1
ATOM 3498 C CA . GLY A 1 444 ? -26.609 4.555 17.757 1.00 97.81 444 GLY A CA 1
ATOM 3499 C C . GLY A 1 444 ? -25.289 4.744 18.516 1.00 97.81 444 GLY A C 1
ATOM 3500 O O . GLY A 1 444 ? -24.445 3.853 18.449 1.00 97.81 444 GLY A O 1
ATOM 3501 N N . ASP A 1 445 ? -25.144 5.820 19.301 1.00 97.44 445 ASP A N 1
ATOM 3502 C CA . ASP A 1 445 ? -24.037 6.034 20.251 1.00 97.44 445 ASP A CA 1
ATOM 3503 C C . ASP A 1 445 ? -22.648 6.317 19.614 1.00 97.44 445 ASP A C 1
ATOM 3505 O O . ASP A 1 445 ? -21.610 6.340 20.289 1.00 97.44 445 ASP A O 1
ATOM 3509 N N . GLY A 1 446 ? -22.619 6.577 18.303 1.00 98.31 446 GLY A N 1
ATOM 3510 C CA . GLY A 1 446 ? -21.454 7.084 17.569 1.00 98.31 446 GLY A CA 1
ATOM 3511 C C . GLY A 1 446 ? -21.176 8.565 17.802 1.00 98.31 446 GLY A C 1
ATOM 3512 O O . GLY A 1 446 ? -21.861 9.220 18.585 1.00 98.31 446 GLY A O 1
ATOM 3513 N N . CYS A 1 447 ? -20.169 9.115 17.126 1.00 98.69 447 CYS A N 1
ATOM 3514 C CA . CYS A 1 447 ? -19.773 10.516 17.291 1.00 98.69 447 CYS A CA 1
ATOM 3515 C C . CYS A 1 447 ? -20.322 11.396 16.166 1.00 98.69 447 CYS A C 1
ATOM 3517 O O . CYS A 1 447 ? -20.090 11.113 14.996 1.00 98.69 447 CYS A O 1
ATOM 3519 N N . ALA A 1 448 ? -21.025 12.478 16.495 1.00 98.69 448 ALA A N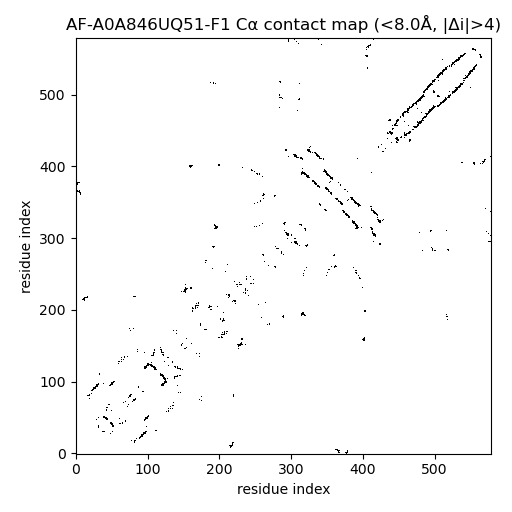 1
ATOM 3520 C CA . ALA A 1 448 ? -21.555 13.415 15.502 1.00 98.69 448 ALA A CA 1
ATOM 3521 C C . ALA A 1 448 ? -21.696 14.840 16.066 1.00 98.69 448 ALA A C 1
ATOM 3523 O O . ALA A 1 448 ? -21.762 15.002 17.288 1.00 98.69 448 ALA A O 1
ATOM 3524 N N . PRO A 1 449 ? -21.769 15.895 15.230 1.00 98.44 449 PRO A N 1
ATOM 3525 C CA . PRO A 1 449 ? -22.141 17.227 15.696 1.00 98.44 449 PRO A CA 1
ATOM 3526 C C . PRO A 1 449 ? -23.493 17.189 16.413 1.00 98.44 449 PRO A C 1
ATOM 3528 O O . PRO A 1 449 ? -24.399 16.467 15.995 1.00 98.44 449 PRO A O 1
ATOM 3531 N N . THR A 1 450 ? -23.662 17.997 17.459 1.00 97.38 450 THR A N 1
ATOM 3532 C CA . THR A 1 450 ? -24.906 18.039 18.256 1.00 97.38 450 THR A CA 1
ATOM 3533 C C . THR A 1 450 ? -26.130 18.505 17.462 1.00 97.38 450 THR A C 1
ATOM 3535 O O . THR A 1 450 ? -27.257 18.286 17.894 1.00 97.38 450 THR A O 1
ATOM 3538 N N . SER A 1 451 ? -25.918 19.125 16.299 1.00 97.00 451 SER A N 1
ATOM 3539 C CA . SER A 1 451 ? -26.955 19.508 15.338 1.00 97.00 451 SER A CA 1
ATOM 3540 C C . SER A 1 451 ? -27.455 18.355 14.461 1.00 97.00 451 SER A C 1
ATOM 3542 O O . SER A 1 451 ? -28.415 18.542 13.714 1.00 97.00 451 SER A O 1
ATOM 3544 N N . THR A 1 452 ? -26.821 17.179 14.517 1.00 98.56 452 THR A N 1
ATOM 3545 C CA . THR A 1 452 ? -27.241 16.008 13.735 1.00 98.56 452 THR A CA 1
ATOM 3546 C C . THR A 1 452 ? -28.645 15.572 14.174 1.00 98.56 452 THR A C 1
ATOM 3548 O O . THR A 1 452 ? -28.871 15.392 15.373 1.00 98.56 452 THR A O 1
ATOM 3551 N N . PRO A 1 453 ? -29.614 15.417 13.251 1.00 98.38 453 PRO A N 1
ATOM 3552 C CA . PRO A 1 453 ? -30.980 15.054 13.616 1.00 98.38 453 PRO A CA 1
ATOM 3553 C C . PRO A 1 453 ? -31.078 13.664 14.254 1.00 98.38 453 PRO A C 1
ATOM 3555 O O . PRO A 1 453 ? -30.501 12.705 13.750 1.00 98.38 453 PRO A O 1
ATOM 3558 N N . ALA A 1 454 ? -31.933 13.516 15.272 1.00 98.00 454 ALA A N 1
ATOM 3559 C CA . ALA A 1 454 ? -32.169 12.233 15.949 1.00 98.00 454 ALA A CA 1
ATOM 3560 C C . ALA A 1 454 ? -32.713 11.117 15.025 1.00 98.00 454 ALA A C 1
ATOM 3562 O O . ALA A 1 454 ? -32.660 9.939 15.377 1.00 98.00 454 ALA A O 1
ATOM 3563 N N . THR A 1 455 ? -33.231 11.474 13.843 1.00 98.00 455 THR A N 1
ATOM 3564 C CA . THR A 1 455 ? -33.675 10.524 12.811 1.00 98.00 455 THR A CA 1
ATOM 3565 C C . THR A 1 455 ? -32.517 9.802 12.121 1.00 98.00 455 THR A C 1
ATOM 3567 O O . THR A 1 455 ? -32.720 8.716 11.582 1.00 98.00 455 THR A O 1
ATOM 3570 N N . VAL A 1 456 ? -31.309 10.371 12.154 1.00 98.75 456 VAL A N 1
ATOM 3571 C CA . VAL A 1 456 ? -30.089 9.740 11.646 1.00 98.75 456 VAL A CA 1
ATOM 3572 C C . VAL A 1 456 ? -29.628 8.681 12.642 1.00 98.75 456 VAL A C 1
ATOM 3574 O O . VAL A 1 456 ? -29.620 8.919 13.848 1.00 98.75 456 VAL A O 1
ATOM 3577 N N . TYR A 1 457 ? -29.217 7.514 12.154 1.00 98.81 457 TYR A N 1
ATOM 3578 C CA . TYR A 1 457 ? -28.519 6.523 12.972 1.00 98.81 457 TYR A CA 1
ATOM 3579 C C . TYR A 1 457 ? -27.008 6.692 12.805 1.00 98.81 457 TYR A C 1
ATOM 3581 O O . TYR A 1 457 ? -26.514 6.660 11.680 1.00 98.81 457 TYR A O 1
ATOM 3589 N N . VAL A 1 458 ? -26.274 6.833 13.909 1.00 98.88 458 VAL A N 1
ATOM 3590 C CA . VAL A 1 458 ? -24.805 6.890 13.922 1.00 98.88 458 VAL A CA 1
ATOM 3591 C C . VAL A 1 458 ? -24.307 5.789 14.848 1.00 98.88 458 VAL A C 1
ATOM 3593 O O . VAL A 1 458 ? -24.392 5.927 16.065 1.00 98.88 458 VAL A O 1
ATOM 3596 N N . GLY A 1 459 ? -23.847 4.678 14.273 1.00 98.38 459 GLY A N 1
ATOM 3597 C CA . GLY A 1 459 ? -23.411 3.485 14.996 1.00 98.38 459 GLY A CA 1
ATOM 3598 C C . GLY A 1 459 ? -22.225 3.741 15.931 1.00 98.38 459 GLY A C 1
ATOM 3599 O O . GLY A 1 459 ? -21.514 4.728 15.766 1.00 98.38 459 GLY A O 1
ATOM 3600 N N . PRO A 1 460 ? -21.959 2.844 16.893 1.00 97.12 460 PRO A N 1
ATOM 3601 C CA . PRO A 1 460 ? -21.105 3.132 18.052 1.00 97.12 460 PRO A CA 1
ATOM 3602 C C . PRO A 1 460 ? -19.650 3.493 17.711 1.00 97.12 460 PRO A C 1
ATOM 3604 O O . PRO A 1 460 ? -18.988 4.170 18.503 1.00 97.12 460 PRO A O 1
ATOM 3607 N N . TYR A 1 461 ? -19.166 3.056 16.546 1.00 97.75 461 TYR A N 1
ATOM 3608 C CA . TYR A 1 461 ? -17.821 3.343 16.038 1.00 97.75 461 TYR A CA 1
ATOM 3609 C C . TYR A 1 461 ? -17.811 4.319 14.850 1.00 97.75 461 TYR A C 1
ATOM 3611 O O . TYR A 1 461 ? -16.750 4.788 14.444 1.00 97.75 461 TYR A O 1
ATOM 3619 N N . ALA A 1 462 ? -18.984 4.681 14.332 1.00 98.56 462 ALA A N 1
ATOM 3620 C CA . ALA A 1 462 ? -19.119 5.612 13.227 1.00 98.56 462 ALA A CA 1
ATOM 3621 C C . ALA A 1 462 ? -18.913 7.058 13.691 1.00 98.56 462 ALA A C 1
ATOM 3623 O O . ALA A 1 462 ? -19.236 7.430 14.828 1.00 98.56 462 ALA A O 1
ATOM 3624 N N . THR A 1 463 ? -18.402 7.891 12.783 1.00 98.50 463 THR A N 1
ATOM 3625 C CA . THR A 1 463 ? -18.141 9.305 13.061 1.00 98.50 463 THR A CA 1
ATOM 3626 C C . THR A 1 463 ? -18.650 10.212 11.944 1.00 98.50 463 THR A C 1
ATOM 3628 O O . THR A 1 463 ? -18.347 10.022 10.772 1.00 98.50 463 THR A O 1
ATOM 3631 N N . ILE A 1 464 ? -19.374 11.267 12.301 1.00 98.56 464 ILE A N 1
ATOM 3632 C CA . ILE A 1 464 ? -19.613 12.427 11.440 1.00 98.56 464 ILE A CA 1
ATOM 3633 C C . ILE A 1 464 ? -18.714 13.541 11.972 1.00 98.56 464 ILE A C 1
ATOM 3635 O O . ILE A 1 464 ? -18.859 13.956 13.120 1.00 98.56 464 ILE A O 1
ATOM 3639 N N . LEU A 1 465 ? -17.752 13.997 11.172 1.00 97.38 465 LEU A N 1
ATOM 3640 C CA . LEU A 1 465 ? -16.876 15.108 11.549 1.00 97.38 465 LEU A CA 1
ATOM 3641 C C . LEU A 1 465 ? -17.588 16.451 11.321 1.00 97.38 465 LEU A C 1
ATOM 3643 O O . LEU A 1 465 ? -18.517 16.512 10.518 1.00 97.38 465 LEU A O 1
ATOM 3647 N N . PRO A 1 466 ? -17.143 17.558 11.950 1.00 94.62 466 PRO A N 1
ATOM 3648 C CA . PRO A 1 466 ? -17.773 18.873 11.775 1.00 94.62 466 PRO A CA 1
ATOM 3649 C C . PRO A 1 466 ? -17.837 19.387 10.326 1.00 94.62 466 PRO A C 1
ATOM 3651 O O . PRO A 1 466 ? -18.631 20.276 10.034 1.00 94.62 466 PRO A O 1
ATOM 3654 N N . GLY A 1 467 ? -17.001 18.859 9.424 1.00 92.06 467 GLY A N 1
ATOM 3655 C CA . GLY A 1 467 ? -17.040 19.177 7.993 1.00 92.06 467 GLY A CA 1
ATOM 3656 C C . GLY A 1 467 ? -18.076 18.383 7.189 1.00 92.06 467 GLY A C 1
ATOM 3657 O O . GLY A 1 467 ? -18.315 18.719 6.032 1.00 92.06 467 GLY A O 1
ATOM 3658 N N . GLY A 1 468 ? -18.671 17.341 7.772 1.00 95.62 468 GLY A N 1
ATOM 3659 C CA . GLY A 1 468 ? -19.654 16.466 7.145 1.00 95.62 468 GLY A CA 1
ATOM 3660 C C . GLY A 1 468 ? -21.063 16.679 7.693 1.00 95.62 468 GLY A C 1
ATOM 3661 O O . GLY A 1 468 ? -21.263 17.292 8.743 1.00 95.62 468 GLY A O 1
ATOM 3662 N N . SER A 1 469 ? -22.063 16.152 6.988 1.00 97.31 469 SER A N 1
ATOM 3663 C CA . SER A 1 469 ? -23.457 16.225 7.428 1.00 97.31 469 SER A CA 1
ATOM 3664 C C . SER A 1 469 ? -24.245 14.962 7.102 1.00 97.31 469 SER A C 1
ATOM 3666 O O . SER A 1 469 ? -24.019 14.296 6.089 1.00 97.31 469 SER A O 1
ATOM 3668 N N . ALA A 1 470 ? -25.207 14.645 7.967 1.00 98.38 470 ALA A N 1
ATOM 3669 C CA . ALA A 1 470 ? -26.195 13.610 7.717 1.00 98.38 470 ALA A CA 1
ATOM 3670 C C . ALA A 1 470 ? -27.596 14.094 8.104 1.00 98.38 470 ALA A C 1
ATOM 3672 O O . ALA A 1 470 ? -27.756 14.868 9.051 1.00 98.38 470 ALA A O 1
ATOM 3673 N N . SER A 1 471 ? -28.613 13.657 7.366 1.00 98.38 471 SER A N 1
ATOM 3674 C CA . SER A 1 471 ? -30.012 14.028 7.589 1.00 98.38 471 SER A CA 1
ATOM 3675 C C . SER A 1 471 ? -30.973 12.943 7.087 1.00 98.38 471 SER A C 1
ATOM 3677 O O . SER A 1 471 ? -30.552 11.876 6.639 1.00 98.38 471 SER A O 1
ATOM 3679 N N . GLY A 1 472 ? -32.282 13.190 7.206 1.00 97.12 472 GLY A N 1
ATOM 3680 C CA . GLY A 1 472 ? -33.308 12.246 6.765 1.00 97.12 472 GLY A CA 1
ATOM 3681 C C . GLY A 1 472 ? -33.248 10.937 7.550 1.00 97.12 472 GLY A C 1
ATOM 3682 O O . GLY A 1 472 ? -33.207 10.952 8.781 1.00 97.12 472 GLY A O 1
ATOM 3683 N N . SER A 1 473 ? -33.247 9.815 6.830 1.00 95.94 473 SER A N 1
ATOM 3684 C CA . SER A 1 473 ? -33.161 8.457 7.385 1.00 95.94 473 SER A CA 1
ATOM 3685 C C . SER A 1 473 ? -31.777 7.822 7.199 1.00 95.94 473 SER A C 1
ATOM 3687 O O . SER A 1 473 ? -31.672 6.597 7.120 1.00 95.94 473 SER A O 1
ATOM 3689 N N . ALA A 1 474 ? -30.731 8.639 7.050 1.00 98.62 474 ALA A N 1
ATOM 3690 C CA . ALA A 1 474 ? -29.366 8.166 6.859 1.00 98.62 474 ALA A CA 1
ATOM 3691 C C . ALA A 1 474 ? -28.896 7.255 8.006 1.00 98.62 474 ALA A C 1
ATOM 3693 O O . ALA A 1 474 ? -29.200 7.489 9.181 1.00 98.62 474 ALA A O 1
ATOM 3694 N N . ARG A 1 475 ? -28.108 6.236 7.657 1.00 98.75 475 ARG A N 1
ATOM 3695 C CA . ARG A 1 475 ? -27.442 5.338 8.604 1.00 98.75 475 ARG A CA 1
ATOM 3696 C C . ARG A 1 475 ? -25.938 5.363 8.369 1.00 98.75 475 ARG A C 1
ATOM 3698 O O . ARG A 1 475 ? -25.490 5.042 7.275 1.00 98.75 475 ARG A O 1
ATOM 3705 N N . ILE A 1 476 ? -25.169 5.721 9.389 1.00 98.81 476 ILE A N 1
ATOM 3706 C CA . ILE A 1 476 ? -23.708 5.626 9.387 1.00 98.81 476 ILE A CA 1
ATOM 3707 C C . ILE A 1 476 ? -23.335 4.473 10.319 1.00 98.81 476 ILE A C 1
ATOM 3709 O O . ILE A 1 476 ? -23.690 4.491 11.496 1.00 98.81 476 ILE A O 1
ATOM 3713 N N . GLU A 1 477 ? -22.703 3.434 9.789 1.00 98.38 477 GLU A N 1
ATOM 3714 C CA . GLU A 1 477 ? -22.496 2.140 10.446 1.00 98.38 477 GLU A CA 1
ATOM 3715 C C . GLU A 1 477 ? -21.016 1.731 10.450 1.00 98.38 477 GLU A C 1
ATOM 3717 O O . GLU A 1 477 ? -20.185 2.332 9.771 1.00 98.38 477 GLU A O 1
ATOM 3722 N N . ASP A 1 478 ? -20.697 0.673 11.204 1.00 97.50 478 ASP A N 1
ATOM 3723 C CA . ASP A 1 478 ? -19.337 0.143 11.361 1.00 97.50 478 ASP A CA 1
ATOM 3724 C C . ASP A 1 478 ? -18.331 1.270 11.707 1.00 97.50 478 ASP A C 1
ATOM 3726 O O . ASP A 1 478 ? -18.601 2.058 12.614 1.00 97.50 478 ASP A O 1
ATOM 3730 N N . GLN A 1 479 ? -17.201 1.364 11.000 1.00 97.69 479 GLN A N 1
ATOM 3731 C CA . GLN A 1 479 ? -16.155 2.373 11.207 1.00 97.69 479 GLN A CA 1
ATOM 3732 C C . GLN A 1 479 ? -16.283 3.564 10.245 1.00 97.69 479 GLN A C 1
ATOM 3734 O O . GLN A 1 479 ? -15.329 4.317 10.079 1.00 97.69 479 GLN A O 1
ATOM 3739 N N . ALA A 1 480 ? -17.425 3.741 9.574 1.00 98.38 480 ALA A N 1
ATOM 3740 C CA . ALA A 1 480 ? -17.554 4.770 8.550 1.00 98.38 480 ALA A CA 1
ATOM 3741 C C . ALA A 1 480 ? -17.392 6.195 9.107 1.00 98.38 480 ALA A C 1
ATOM 3743 O O . ALA A 1 480 ? -17.882 6.531 10.192 1.00 98.38 480 ALA A O 1
ATOM 3744 N N . ILE A 1 481 ? -16.750 7.053 8.308 1.00 98.19 481 ILE A N 1
ATOM 3745 C CA . ILE A 1 481 ? -16.490 8.452 8.633 1.00 98.19 481 ILE A CA 1
ATOM 3746 C C . ILE A 1 481 ? -17.051 9.381 7.554 1.00 98.19 481 ILE A C 1
ATOM 3748 O O . ILE A 1 481 ? -16.623 9.367 6.400 1.00 98.19 481 ILE A O 1
ATOM 3752 N N . VAL A 1 482 ? -17.965 10.273 7.936 1.00 98.06 482 VAL A N 1
ATOM 3753 C CA . VAL A 1 482 ? -18.403 11.384 7.080 1.00 98.06 482 VAL A CA 1
ATOM 3754 C C . VAL A 1 482 ? -17.507 12.587 7.367 1.00 98.06 482 VAL A C 1
ATOM 3756 O O . VAL A 1 482 ? -17.693 13.281 8.366 1.00 98.06 482 VAL A O 1
ATOM 3759 N N . SER A 1 483 ? -16.502 12.809 6.515 1.00 95.88 483 SER A N 1
ATOM 3760 C CA . SER A 1 483 ? -15.477 13.840 6.732 1.00 95.88 483 SER A CA 1
ATOM 3761 C C . SER A 1 483 ? -15.884 15.198 6.161 1.00 95.88 483 SER A C 1
ATOM 3763 O O . SER A 1 483 ? -15.910 16.195 6.885 1.00 95.88 483 SER A O 1
ATOM 3765 N N . ARG A 1 484 ? -16.227 15.228 4.864 1.00 91.00 484 ARG A N 1
ATOM 3766 C CA . ARG A 1 484 ? -16.632 16.435 4.111 1.00 91.00 484 ARG A CA 1
ATOM 3767 C C . ARG A 1 484 ? -17.828 16.213 3.177 1.00 91.00 484 ARG A C 1
ATOM 3769 O O . ARG A 1 484 ? -18.120 17.048 2.327 1.00 91.00 484 ARG A O 1
ATOM 3776 N N . GLY A 1 485 ? -18.489 15.064 3.289 1.00 93.19 485 GLY A N 1
ATOM 3777 C CA . GLY A 1 485 ? -19.642 14.707 2.467 1.00 93.19 485 GLY A CA 1
ATOM 3778 C C . GLY A 1 485 ? -20.996 14.968 3.113 1.00 93.19 485 GLY A C 1
ATOM 3779 O O . GLY A 1 485 ? -21.098 15.411 4.259 1.00 93.19 485 GLY A O 1
ATOM 3780 N N . THR A 1 486 ? -22.045 14.630 2.367 1.00 96.31 486 THR A N 1
ATOM 3781 C CA . THR A 1 486 ? -23.439 14.744 2.810 1.00 96.31 486 THR A CA 1
ATOM 3782 C C . THR A 1 486 ? -24.171 13.428 2.603 1.00 96.31 486 THR A C 1
ATOM 3784 O O . THR A 1 486 ? -24.160 12.889 1.500 1.00 96.31 486 THR A O 1
ATOM 3787 N N . VAL A 1 487 ? -24.843 12.937 3.646 1.00 98.31 487 VAL A N 1
ATOM 3788 C CA . VAL A 1 487 ? -25.646 11.706 3.610 1.00 98.31 487 VAL A CA 1
ATOM 3789 C C . VAL A 1 487 ? -27.100 12.031 3.962 1.00 98.31 487 VAL A C 1
ATOM 3791 O O . VAL A 1 487 ? -27.422 12.272 5.120 1.00 98.31 487 VAL A O 1
ATOM 3794 N N . THR A 1 488 ? -28.000 12.070 2.981 1.00 97.88 488 THR A N 1
ATOM 3795 C CA . THR A 1 488 ? -29.422 12.440 3.195 1.00 97.88 488 THR A CA 1
ATOM 3796 C C . THR A 1 488 ? -30.364 11.237 3.283 1.00 97.88 488 THR A C 1
ATOM 3798 O O . THR A 1 488 ? -31.531 11.376 3.650 1.00 97.88 488 THR A O 1
ATOM 3801 N N . GLY A 1 489 ? -29.862 10.049 2.952 1.00 95.25 489 GLY A N 1
ATOM 3802 C CA . GLY A 1 489 ? -30.569 8.773 2.982 1.00 95.25 489 GLY A CA 1
ATOM 3803 C C . GLY A 1 489 ? -29.603 7.624 2.693 1.00 95.25 489 GLY A C 1
ATOM 3804 O O . GLY A 1 489 ? -28.450 7.863 2.333 1.00 95.25 489 GLY A O 1
ATOM 3805 N N . GLY A 1 490 ? -30.068 6.387 2.864 1.00 96.75 490 GLY A N 1
ATOM 3806 C CA . GLY A 1 490 ? -29.254 5.193 2.642 1.00 96.75 490 GLY A CA 1
ATOM 3807 C C . GLY A 1 490 ? -28.325 4.844 3.808 1.00 96.75 490 GLY A C 1
ATOM 3808 O O . GLY A 1 490 ? -28.508 5.323 4.932 1.00 96.75 490 GLY A O 1
ATOM 3809 N N . THR A 1 491 ? -27.339 3.991 3.531 1.00 98.19 491 THR A N 1
ATOM 3810 C CA . THR A 1 491 ? -26.384 3.475 4.521 1.00 98.19 491 THR A CA 1
ATOM 3811 C C . THR A 1 491 ? -24.947 3.709 4.069 1.00 98.19 491 THR A C 1
ATOM 3813 O O . THR A 1 491 ? -24.567 3.328 2.968 1.00 98.19 491 THR A O 1
ATOM 3816 N N . VAL A 1 492 ? -24.111 4.259 4.942 1.00 98.31 492 VAL A N 1
ATOM 3817 C CA . VAL A 1 492 ? -22.655 4.300 4.772 1.00 98.31 492 VAL A CA 1
ATOM 3818 C C . VAL A 1 492 ? -22.037 3.445 5.872 1.00 98.31 492 VAL A C 1
ATOM 3820 O O . VAL A 1 492 ? -22.282 3.703 7.044 1.00 98.31 492 VAL A O 1
ATOM 3823 N N . GLY A 1 493 ? -21.265 2.420 5.518 1.00 97.31 493 GLY A N 1
ATOM 3824 C CA . GLY A 1 493 ? -20.685 1.471 6.477 1.00 97.31 493 GLY A CA 1
ATOM 3825 C C . GLY A 1 493 ? -19.270 1.028 6.114 1.00 97.31 493 GLY A C 1
ATOM 3826 O O . GLY A 1 493 ? -18.585 1.676 5.318 1.00 97.31 493 GLY A O 1
ATOM 3827 N N . GLY A 1 494 ? -18.825 -0.097 6.674 1.00 96.12 494 GLY A N 1
ATOM 3828 C CA . GLY A 1 494 ? -17.463 -0.597 6.477 1.00 96.12 494 GLY A CA 1
ATOM 3829 C C . GLY A 1 494 ? -16.387 0.373 6.958 1.00 96.12 494 GLY A C 1
ATOM 3830 O O . GLY A 1 494 ? -16.467 0.869 8.080 1.00 96.12 494 GLY A O 1
ATOM 3831 N N . LEU A 1 495 ? -15.388 0.617 6.106 1.00 96.44 495 LEU A N 1
ATOM 3832 C CA . LEU A 1 495 ? -14.314 1.595 6.323 1.00 96.44 495 LEU A CA 1
ATOM 3833 C C . LEU A 1 495 ? -14.502 2.855 5.464 1.00 96.44 495 LEU A C 1
ATOM 3835 O O . LEU A 1 495 ? -13.538 3.512 5.073 1.00 96.44 495 LEU A O 1
ATOM 3839 N N . SER A 1 496 ? -15.745 3.174 5.098 1.00 97.31 496 SER A N 1
ATOM 3840 C CA . SER A 1 496 ? -15.982 4.270 4.163 1.00 97.31 496 SER A CA 1
ATOM 3841 C C . SER A 1 496 ? -15.582 5.612 4.755 1.00 97.31 496 SER A C 1
ATOM 3843 O O . SER A 1 496 ? -16.091 5.995 5.805 1.00 97.31 496 SER A O 1
ATOM 3845 N N . VAL A 1 497 ? -14.777 6.378 4.018 1.00 97.00 497 VAL A N 1
ATOM 3846 C CA . VAL A 1 497 ? -14.563 7.805 4.280 1.00 97.00 497 VAL A CA 1
ATOM 3847 C C . VAL A 1 497 ? -15.245 8.619 3.186 1.00 97.00 497 VAL A C 1
ATOM 3849 O O . VAL A 1 497 ? -14.936 8.465 2.005 1.00 97.00 497 VAL A O 1
ATOM 3852 N N . ILE A 1 498 ? -16.190 9.478 3.568 1.00 96.81 498 ILE A N 1
ATOM 3853 C CA . ILE A 1 498 ? -16.988 10.269 2.623 1.00 96.81 498 ILE A CA 1
ATOM 3854 C C . ILE A 1 498 ? -16.460 11.708 2.547 1.00 96.81 498 ILE A C 1
ATOM 3856 O O . ILE A 1 498 ? -16.576 12.484 3.508 1.00 96.81 498 ILE A O 1
ATOM 3860 N N . GLY A 1 499 ? -15.930 12.063 1.373 1.00 92.00 499 GLY A N 1
ATOM 3861 C CA . GLY A 1 499 ? -15.320 13.355 1.060 1.00 92.00 499 GLY A CA 1
ATOM 3862 C C . GLY A 1 499 ? -13.855 13.465 1.501 1.00 92.00 499 GLY A C 1
ATOM 3863 O O . GLY A 1 499 ? -13.448 12.884 2.509 1.00 92.00 499 GLY A O 1
ATOM 3864 N N . SER A 1 500 ? -13.068 14.258 0.767 1.00 89.12 500 SER A N 1
ATOM 3865 C CA . SER A 1 500 ? -11.652 14.552 1.053 1.00 89.12 500 SER A CA 1
ATOM 3866 C C . SER A 1 500 ? -11.352 16.059 0.963 1.00 89.12 500 SER A C 1
ATOM 3868 O O . SER A 1 500 ? -12.250 16.850 0.679 1.00 89.12 500 SER A O 1
ATOM 3870 N N . GLY A 1 501 ? -10.115 16.479 1.274 1.00 66.19 501 GLY A N 1
ATOM 3871 C CA . GLY A 1 501 ? -9.645 17.872 1.413 1.00 66.19 501 GLY A CA 1
ATOM 3872 C C . GLY A 1 501 ? -9.721 18.751 0.153 1.00 66.19 501 GLY A C 1
ATOM 3873 O O . GLY A 1 501 ? -8.705 19.263 -0.300 1.00 66.19 501 GLY A O 1
ATOM 3874 N N . GLY A 1 502 ? -10.930 18.947 -0.372 1.00 69.19 502 GLY A N 1
ATOM 3875 C CA . GLY A 1 502 ? -11.269 19.740 -1.556 1.00 69.19 502 GLY A CA 1
ATOM 3876 C C . GLY A 1 502 ? -12.596 19.309 -2.194 1.00 69.19 502 GLY A C 1
ATOM 3877 O O . GLY A 1 502 ? -13.303 20.142 -2.753 1.00 69.19 502 GLY A O 1
ATOM 3878 N N . ASN A 1 503 ? -12.984 18.041 -2.022 1.00 86.94 503 ASN A N 1
ATOM 3879 C CA . ASN A 1 503 ? -14.082 17.417 -2.756 1.00 86.94 503 ASN A CA 1
ATOM 3880 C C . ASN A 1 503 ? -15.120 16.815 -1.803 1.00 86.94 503 ASN A C 1
ATOM 3882 O O . ASN A 1 503 ? -14.825 15.922 -1.002 1.00 86.94 503 ASN A O 1
ATOM 3886 N N . ALA A 1 504 ? -16.359 17.291 -1.909 1.00 88.75 504 ALA A N 1
ATOM 3887 C CA . ALA A 1 504 ? -17.498 16.661 -1.257 1.00 88.75 504 ALA A CA 1
ATOM 3888 C C . ALA A 1 504 ? -17.954 15.428 -2.052 1.00 88.75 504 ALA A C 1
ATOM 3890 O O . ALA A 1 504 ? -17.874 15.404 -3.281 1.00 88.75 504 ALA A O 1
ATOM 3891 N N . PHE A 1 505 ? -18.489 14.435 -1.344 1.00 94.12 505 PHE A N 1
ATOM 3892 C CA . PHE A 1 505 ? -19.188 13.299 -1.938 1.00 94.12 505 PHE A CA 1
ATOM 3893 C C . PHE A 1 505 ? -20.579 13.196 -1.317 1.00 94.12 505 PHE A C 1
ATOM 3895 O O . PHE A 1 505 ? -20.727 13.307 -0.095 1.00 94.12 505 PHE A O 1
ATOM 3902 N N . SER A 1 506 ? -21.602 13.021 -2.152 1.00 95.25 506 SER A N 1
ATOM 3903 C CA . SER A 1 506 ? -22.993 12.942 -1.695 1.00 95.25 506 SER A CA 1
ATOM 3904 C C . SER A 1 506 ? -23.521 11.509 -1.715 1.00 95.25 506 SER A C 1
ATOM 3906 O O . SER A 1 506 ? -23.260 10.752 -2.644 1.00 95.25 506 SER A O 1
ATOM 3908 N N . VAL A 1 507 ? -24.274 11.132 -0.684 1.00 97.44 507 VAL A N 1
ATOM 3909 C CA . VAL A 1 507 ? -24.991 9.856 -0.594 1.00 97.44 507 VAL A CA 1
ATOM 3910 C C . VAL A 1 507 ? -26.467 10.149 -0.336 1.00 97.44 507 VAL A C 1
ATOM 3912 O O . VAL A 1 507 ? -26.808 10.911 0.572 1.00 97.44 507 VAL A O 1
ATOM 3915 N N . SER A 1 508 ? -27.357 9.585 -1.152 1.00 97.56 508 SER A N 1
ATOM 3916 C CA . SER A 1 508 ? -28.798 9.857 -1.078 1.00 97.56 508 SER A CA 1
ATOM 3917 C C . SER A 1 508 ? -29.660 8.671 -1.521 1.00 97.56 508 SER A C 1
ATOM 3919 O O . SER A 1 508 ? -29.165 7.666 -2.032 1.00 97.56 508 SER A O 1
ATOM 3921 N N . GLY A 1 509 ? -30.978 8.789 -1.339 1.00 96.44 509 GLY A N 1
ATOM 3922 C CA . GLY A 1 509 ? -31.927 7.730 -1.686 1.00 96.44 509 GLY A CA 1
ATOM 3923 C C . GLY A 1 509 ? -31.822 6.544 -0.730 1.00 96.44 509 GLY A C 1
ATOM 3924 O O . GLY A 1 509 ? -31.792 6.722 0.486 1.00 96.44 509 GLY A O 1
ATOM 3925 N N . SER A 1 510 ? -31.778 5.337 -1.286 1.00 96.56 510 SER A N 1
ATOM 3926 C CA . SER A 1 510 ? -31.546 4.081 -0.572 1.00 96.56 510 SER A CA 1
ATOM 3927 C C . SER A 1 510 ? -30.151 3.508 -0.844 1.00 96.56 510 SER A C 1
ATOM 3929 O O . SER A 1 510 ? -29.966 2.302 -0.684 1.00 96.56 510 SER A O 1
ATOM 3931 N N . ALA A 1 511 ? -29.196 4.330 -1.292 1.00 95.25 511 ALA A N 1
ATOM 3932 C CA . ALA A 1 511 ? -27.875 3.841 -1.660 1.00 95.25 511 ALA A CA 1
ATOM 3933 C C . ALA A 1 511 ? -27.160 3.201 -0.453 1.00 95.25 511 ALA A C 1
ATOM 3935 O O . ALA A 1 511 ? -27.313 3.687 0.670 1.00 95.25 511 ALA A O 1
ATOM 3936 N N . GLN A 1 512 ? -26.378 2.135 -0.644 1.00 87.94 512 GLN A N 1
ATOM 3937 C CA . GLN A 1 512 ? -25.532 1.573 0.420 1.00 87.94 512 GLN A CA 1
ATOM 3938 C C . GLN A 1 512 ? -24.064 1.551 -0.009 1.00 87.94 512 GLN A C 1
ATOM 3940 O O . GLN A 1 512 ? -23.749 1.055 -1.077 1.00 87.94 512 GLN A O 1
ATOM 3945 N N . VAL A 1 513 ? -23.154 2.116 0.786 1.00 81.50 513 VAL A N 1
ATOM 3946 C CA . VAL A 1 513 ? -21.729 2.230 0.430 1.00 81.50 513 VAL A CA 1
ATOM 3947 C C . VAL A 1 513 ? -20.862 1.703 1.576 1.00 81.50 513 VAL A C 1
ATOM 3949 O O . VAL A 1 513 ? -20.980 2.193 2.697 1.00 81.50 513 VAL A O 1
ATOM 3952 N N . ARG A 1 514 ? -19.994 0.713 1.342 1.00 82.81 514 ARG A N 1
ATOM 3953 C CA . ARG A 1 514 ? -19.029 0.179 2.327 1.00 82.81 514 ARG A CA 1
ATOM 3954 C C . ARG A 1 514 ? -17.653 -0.049 1.675 1.00 82.81 514 ARG A C 1
ATOM 3956 O O . ARG A 1 514 ? -17.252 -1.187 1.457 1.00 82.81 514 ARG A O 1
ATOM 3963 N N . THR A 1 515 ? -16.968 1.036 1.300 1.00 80.38 515 THR A N 1
ATOM 3964 C CA . THR A 1 515 ? -15.683 1.011 0.565 1.00 80.38 515 THR A CA 1
ATOM 3965 C C . THR A 1 515 ? -14.501 0.619 1.466 1.00 80.38 515 THR A C 1
ATOM 3967 O O . THR A 1 515 ? -14.562 0.803 2.682 1.00 80.38 515 THR A O 1
ATOM 3970 N N . THR A 1 516 ? -13.424 0.084 0.885 1.00 84.62 516 THR A N 1
ATOM 3971 C CA . THR A 1 516 ? -12.193 -0.321 1.599 1.00 84.62 516 THR A CA 1
ATOM 3972 C C . THR A 1 516 ? -10.908 0.144 0.911 1.00 84.62 516 THR A C 1
ATOM 3974 O O . THR A 1 516 ? -9.826 -0.308 1.254 1.00 84.62 516 THR A O 1
ATOM 3977 N N . PHE A 1 517 ? -11.012 1.141 0.028 1.00 92.62 517 PHE A N 1
ATOM 3978 C CA . PHE A 1 517 ? -9.875 1.968 -0.381 1.00 92.62 517 PHE A CA 1
ATOM 3979 C C . PHE A 1 517 ? -10.174 3.451 -0.087 1.00 92.62 517 PHE A C 1
ATOM 3981 O O . PHE A 1 517 ? -11.168 3.755 0.572 1.00 92.62 517 PHE A O 1
ATOM 3988 N N . TYR A 1 518 ? -9.283 4.351 -0.510 1.00 93.81 518 TYR A N 1
ATOM 3989 C CA . TYR A 1 518 ? -9.268 5.803 -0.287 1.00 93.81 518 TYR A CA 1
ATOM 3990 C C . TYR A 1 518 ? -10.642 6.516 -0.251 1.00 93.81 518 TYR A C 1
ATOM 3992 O O . TYR A 1 518 ? -11.615 6.044 -0.842 1.00 93.81 518 TYR A O 1
ATOM 4000 N N . PRO A 1 519 ? -10.729 7.704 0.390 1.00 94.94 519 PRO A N 1
ATOM 4001 C CA . PRO A 1 519 ? -11.986 8.431 0.536 1.00 94.94 519 PRO A CA 1
ATOM 4002 C C . PRO A 1 519 ? -12.735 8.621 -0.785 1.00 94.94 519 PRO A C 1
ATOM 4004 O O . PRO A 1 519 ? -12.154 8.989 -1.807 1.00 94.94 519 PRO A O 1
ATOM 4007 N N . LEU A 1 520 ? -14.054 8.452 -0.758 1.00 93.69 520 LEU A N 1
ATOM 4008 C CA . LEU A 1 520 ? -14.878 8.747 -1.926 1.00 93.69 520 LEU A CA 1
ATOM 4009 C C . LEU A 1 520 ? -14.898 10.254 -2.185 1.00 93.69 520 LEU A C 1
ATOM 4011 O O . LEU A 1 520 ? -15.117 11.049 -1.267 1.00 93.69 520 LEU A O 1
ATOM 4015 N N . GLY A 1 521 ? -14.649 10.628 -3.441 1.00 89.44 521 GLY A N 1
ATOM 4016 C CA . GLY A 1 521 ? -14.359 12.001 -3.856 1.00 89.44 521 GLY A CA 1
ATOM 4017 C C . GLY A 1 521 ? -12.875 12.382 -3.779 1.00 89.44 521 GLY A C 1
ATOM 4018 O O . GLY A 1 521 ? -12.539 13.522 -4.080 1.00 89.44 521 GLY A O 1
ATOM 4019 N N . PHE A 1 522 ? -11.962 11.477 -3.398 1.00 91.75 522 PHE A N 1
ATOM 4020 C CA . PHE A 1 522 ? -10.535 11.815 -3.327 1.00 91.75 522 PHE A CA 1
ATOM 4021 C C . PHE A 1 522 ? -9.944 12.209 -4.682 1.00 91.75 522 PHE A C 1
ATOM 4023 O O . PHE A 1 522 ? -9.283 13.239 -4.777 1.00 91.75 522 PHE A O 1
ATOM 4030 N N . PHE A 1 523 ? -10.207 11.413 -5.717 1.00 87.88 523 PHE A N 1
ATOM 4031 C CA . PHE A 1 523 ? -9.549 11.557 -7.015 1.00 87.88 523 PHE A CA 1
ATOM 4032 C C . PHE A 1 523 ? -10.190 12.622 -7.905 1.00 87.88 523 PHE A C 1
ATOM 4034 O O . PHE A 1 523 ? -9.496 13.250 -8.694 1.00 87.88 523 PHE A O 1
ATOM 4041 N N . GLU A 1 524 ? -11.499 12.845 -7.773 1.00 87.38 524 GLU A N 1
ATOM 4042 C CA . GLU A 1 524 ? -12.277 13.712 -8.660 1.00 87.38 524 GLU A CA 1
ATOM 4043 C C . GLU A 1 524 ? -13.396 14.428 -7.895 1.00 87.38 524 GLU A C 1
ATOM 4045 O O . GLU A 1 524 ? -13.972 13.894 -6.944 1.00 87.38 524 GLU A O 1
ATOM 4050 N N . ALA A 1 525 ? -13.721 15.650 -8.320 1.00 87.31 525 ALA A N 1
ATOM 4051 C CA . ALA A 1 525 ? -14.752 16.478 -7.694 1.00 87.31 525 ALA A CA 1
ATOM 4052 C C . ALA A 1 525 ? -16.172 16.168 -8.216 1.00 87.31 525 ALA A C 1
ATOM 4054 O O . ALA A 1 525 ? -16.354 15.567 -9.275 1.00 87.31 525 ALA A O 1
ATOM 4055 N N . ASN A 1 526 ? -17.191 16.677 -7.509 1.00 85.50 526 ASN A N 1
ATOM 4056 C CA . ASN A 1 526 ? -18.605 16.683 -7.929 1.00 85.50 526 ASN A CA 1
ATOM 4057 C C . ASN A 1 526 ? -19.233 15.290 -8.138 1.00 85.50 526 ASN A C 1
ATOM 4059 O O . ASN A 1 526 ? -19.926 15.050 -9.129 1.00 85.50 526 ASN A O 1
ATOM 4063 N N . GLN A 1 527 ? -19.005 14.374 -7.196 1.00 90.44 527 GLN A N 1
ATOM 4064 C CA . GLN A 1 527 ? -19.463 12.985 -7.289 1.00 90.44 527 GLN A CA 1
ATOM 4065 C C . GLN A 1 527 ? -20.516 12.619 -6.235 1.00 90.44 527 GLN A C 1
ATOM 4067 O O . GLN A 1 527 ? -20.644 13.257 -5.181 1.00 90.44 527 GLN A O 1
ATOM 4072 N N . GLY A 1 528 ? -21.255 11.543 -6.509 1.00 92.88 528 GLY A N 1
ATOM 4073 C CA . GLY A 1 528 ? -22.256 11.029 -5.587 1.00 92.88 528 GLY A CA 1
ATOM 4074 C C . GLY A 1 528 ? -22.764 9.623 -5.893 1.00 92.88 528 GLY A C 1
ATOM 4075 O O . GLY A 1 528 ? -22.689 9.115 -7.014 1.00 92.88 528 GLY A O 1
ATOM 4076 N N . ALA A 1 529 ? -23.315 9.009 -4.850 1.00 94.81 529 ALA A N 1
ATOM 4077 C CA . ALA A 1 529 ? -24.082 7.774 -4.874 1.00 94.81 529 ALA A CA 1
ATOM 4078 C C . ALA A 1 529 ? -25.546 8.092 -4.541 1.00 94.81 529 ALA A C 1
ATOM 4080 O O . ALA A 1 529 ? -25.846 8.777 -3.562 1.00 94.81 529 ALA A O 1
ATOM 4081 N N . SER A 1 530 ? -26.483 7.614 -5.354 1.00 95.94 530 SER A N 1
ATOM 4082 C CA . SER A 1 530 ? -27.903 7.940 -5.193 1.00 95.94 530 SER A CA 1
ATOM 4083 C C . SER A 1 530 ? -28.812 6.751 -5.500 1.00 95.94 530 SER A C 1
ATOM 4085 O O . SER A 1 530 ? -28.341 5.665 -5.842 1.00 95.94 530 SER A O 1
ATOM 4087 N N . GLY A 1 531 ? -30.126 6.961 -5.382 1.00 96.06 531 GLY A N 1
ATOM 4088 C CA . GLY A 1 531 ? -31.133 5.972 -5.762 1.00 96.06 531 GLY A CA 1
ATOM 4089 C C . GLY A 1 531 ? -30.938 4.647 -5.029 1.00 96.06 531 GLY A C 1
ATOM 4090 O O . GLY A 1 531 ? -30.843 4.636 -3.808 1.00 96.06 531 GLY A O 1
ATOM 4091 N N . SER A 1 532 ? -30.885 3.545 -5.769 1.00 94.62 532 SER A N 1
ATOM 4092 C CA . SER A 1 532 ? -30.675 2.190 -5.255 1.00 94.62 532 SER A CA 1
ATOM 4093 C C . SER A 1 532 ? -29.274 1.651 -5.570 1.00 94.62 532 SER A C 1
ATOM 4095 O O . SER A 1 532 ? -29.120 0.447 -5.778 1.00 94.62 532 SER A O 1
ATOM 4097 N N . LEU A 1 533 ? -28.274 2.527 -5.706 1.00 93.19 533 LEU A N 1
ATOM 4098 C CA . LEU A 1 533 ? -26.885 2.112 -5.910 1.00 93.19 533 LEU A CA 1
ATOM 4099 C C . LEU A 1 533 ? -26.342 1.400 -4.663 1.00 93.19 533 LEU A C 1
ATOM 4101 O O . LEU A 1 533 ? -26.512 1.881 -3.548 1.00 93.19 533 LEU A O 1
ATOM 4105 N N . ASP A 1 534 ? -25.627 0.304 -4.855 1.00 91.12 534 ASP A N 1
ATOM 4106 C CA . ASP A 1 534 ? -24.928 -0.434 -3.805 1.00 91.12 534 ASP A CA 1
ATOM 4107 C C . ASP A 1 534 ? -23.439 -0.530 -4.183 1.00 91.12 534 ASP A C 1
ATOM 4109 O O . ASP A 1 534 ? -23.122 -1.061 -5.246 1.00 91.12 534 ASP A O 1
ATOM 4113 N N . LEU A 1 535 ? -22.527 0.038 -3.385 1.00 83.38 535 LEU A N 1
ATOM 4114 C CA . LEU A 1 535 ? -21.077 -0.047 -3.609 1.00 83.38 535 LEU A CA 1
ATOM 4115 C C . LEU A 1 535 ? -20.371 -0.679 -2.409 1.00 83.38 535 LEU A C 1
ATOM 4117 O O . LEU A 1 535 ? -20.370 -0.126 -1.310 1.00 83.38 535 LEU A O 1
ATOM 4121 N N . HIS A 1 536 ? -19.699 -1.802 -2.617 1.00 81.50 536 HIS A N 1
ATOM 4122 C CA . HIS A 1 536 ? -18.992 -2.553 -1.573 1.00 81.50 536 HIS A CA 1
ATOM 4123 C C . HIS A 1 536 ? -17.586 -2.964 -2.069 1.00 81.50 536 HIS A C 1
ATOM 4125 O O . HIS A 1 536 ? -17.292 -2.777 -3.235 1.00 81.50 536 HIS A O 1
ATOM 4131 N N . GLY A 1 537 ? -16.683 -3.405 -1.194 1.00 82.12 537 GLY A N 1
ATOM 4132 C CA . GLY A 1 537 ? -15.240 -3.061 -1.125 1.00 82.12 537 GLY A CA 1
ATOM 4133 C C . GLY A 1 537 ? -14.295 -2.964 -2.354 1.00 82.12 537 GLY A C 1
ATOM 4134 O O . GLY A 1 537 ? -14.492 -3.538 -3.419 1.00 82.12 537 GLY A O 1
ATOM 4135 N N . ASP A 1 538 ? -13.206 -2.219 -2.099 1.00 77.88 538 ASP A N 1
ATOM 4136 C CA . ASP A 1 538 ? -12.108 -1.682 -2.941 1.00 77.88 538 ASP A CA 1
ATOM 4137 C C . ASP A 1 538 ? -12.465 -0.885 -4.186 1.00 77.88 538 ASP A C 1
ATOM 4139 O O . ASP A 1 538 ? -12.019 -1.175 -5.295 1.00 77.88 538 ASP A O 1
ATOM 4143 N N . VAL A 1 539 ? -13.201 0.203 -3.972 1.00 81.38 539 VAL A N 1
ATOM 4144 C CA . VAL A 1 539 ? -13.678 1.075 -5.039 1.00 81.38 539 VAL A CA 1
ATOM 4145 C C . VAL A 1 539 ? -12.960 2.422 -5.041 1.00 81.38 539 VAL A C 1
ATOM 4147 O O . VAL A 1 539 ? -12.913 3.117 -4.029 1.00 81.38 539 VAL A O 1
ATOM 4150 N N . GLU A 1 540 ? -12.477 2.832 -6.213 1.00 76.38 540 GLU A N 1
ATOM 4151 C CA . GLU A 1 540 ? -11.879 4.140 -6.474 1.00 76.38 540 GLU A CA 1
ATOM 4152 C C . GLU A 1 540 ? -12.577 4.804 -7.663 1.00 76.38 540 GLU A C 1
ATOM 4154 O O . GLU A 1 540 ? -12.307 4.509 -8.826 1.00 76.38 540 GLU A O 1
ATOM 4159 N N . TYR A 1 541 ? -13.561 5.644 -7.369 1.00 75.88 541 TYR A N 1
ATOM 4160 C CA . TYR A 1 541 ? -14.616 5.962 -8.322 1.00 75.88 541 TYR A CA 1
ATOM 4161 C C . TYR A 1 541 ? -14.311 7.277 -9.072 1.00 75.88 541 TYR A C 1
ATOM 4163 O O . TYR A 1 541 ? -14.600 8.350 -8.563 1.00 75.88 541 TYR A O 1
ATOM 4171 N N . ARG A 1 542 ? -13.650 7.198 -10.239 1.00 70.88 542 ARG A N 1
ATOM 4172 C CA . ARG A 1 542 ? -13.055 8.307 -11.050 1.00 70.88 542 ARG A CA 1
ATOM 4173 C C . ARG A 1 542 ? -14.024 8.998 -12.060 1.00 70.88 542 ARG A C 1
ATOM 4175 O O . ARG A 1 542 ? -15.182 8.610 -12.154 1.00 70.88 542 ARG A O 1
ATOM 4182 N N . GLY A 1 543 ? -13.594 10.053 -12.776 1.00 70.25 543 GLY A N 1
ATOM 4183 C CA . GLY A 1 543 ? -14.415 11.219 -13.218 1.00 70.25 543 GLY A CA 1
ATOM 4184 C C . GLY A 1 543 ? -14.807 11.347 -14.709 1.00 70.25 543 GLY A C 1
ATOM 4185 O O . GLY A 1 543 ? -14.594 10.426 -15.488 1.00 70.25 543 GLY A O 1
ATOM 4186 N N . ALA A 1 544 ? -15.426 12.442 -15.194 1.00 62.12 544 ALA A N 1
ATOM 4187 C CA . ALA A 1 544 ? -15.609 13.810 -14.664 1.00 62.12 544 ALA A CA 1
ATOM 4188 C C . ALA A 1 544 ? -17.037 14.101 -14.128 1.00 62.12 544 ALA A C 1
ATOM 4190 O O . ALA A 1 544 ? -17.918 14.562 -14.854 1.00 62.12 544 ALA A O 1
ATOM 4191 N N . GLY A 1 545 ? -17.256 13.857 -12.830 1.00 71.00 545 GLY A N 1
ATOM 4192 C CA . GLY A 1 545 ? -18.534 14.109 -12.140 1.00 71.00 545 GLY A CA 1
ATOM 4193 C C . GLY A 1 545 ? -19.495 12.915 -12.113 1.00 71.00 545 GLY A C 1
ATOM 4194 O O . GLY A 1 545 ? -20.707 13.071 -12.259 1.00 71.00 545 GLY A O 1
ATOM 4195 N N . LEU A 1 546 ? -18.962 11.700 -11.980 1.00 74.94 546 LEU A N 1
ATOM 4196 C CA . LEU A 1 546 ? -19.751 10.471 -11.990 1.00 74.94 546 LEU A CA 1
ATOM 4197 C C . LEU A 1 546 ? -20.771 10.419 -10.832 1.00 74.94 546 LEU A C 1
ATOM 4199 O O . LEU A 1 546 ? -20.415 10.517 -9.658 1.00 74.94 546 LEU A O 1
ATOM 4203 N N . ASN A 1 547 ? -22.046 10.229 -11.186 1.00 87.31 547 ASN A N 1
ATOM 4204 C CA . ASN A 1 547 ? -23.198 10.172 -10.284 1.00 87.31 547 ASN A CA 1
ATOM 4205 C C . ASN A 1 547 ? -24.072 8.972 -10.666 1.00 87.31 547 ASN A C 1
ATOM 4207 O O . ASN A 1 547 ? -24.885 9.052 -11.587 1.00 87.31 547 ASN A O 1
ATOM 4211 N N . LEU A 1 548 ? -23.881 7.842 -9.989 1.00 89.25 548 LEU A N 1
ATOM 4212 C CA . LEU A 1 548 ? -24.672 6.637 -10.247 1.00 89.25 548 LEU A CA 1
ATOM 4213 C C . LEU A 1 548 ? -25.867 6.552 -9.304 1.00 89.25 548 LEU A C 1
ATOM 4215 O O . LEU A 1 548 ? -25.829 7.034 -8.168 1.00 89.25 548 LEU A O 1
ATOM 4219 N N . SER A 1 549 ? -26.928 5.910 -9.789 1.00 92.44 549 SER A N 1
ATOM 4220 C CA . SER A 1 549 ? -28.207 5.828 -9.082 1.00 92.44 549 SER A CA 1
ATOM 4221 C C . SER A 1 549 ? -28.755 4.410 -8.898 1.00 92.44 549 SER A C 1
ATOM 4223 O O . SER A 1 549 ? -29.772 4.246 -8.229 1.00 92.44 549 SER A O 1
ATOM 4225 N N . ALA A 1 550 ? -28.126 3.382 -9.478 1.00 91.00 550 ALA A N 1
ATOM 4226 C CA . ALA A 1 550 ? -28.580 1.996 -9.370 1.00 91.00 550 ALA A CA 1
ATOM 4227 C C . ALA A 1 550 ? -27.476 0.981 -9.714 1.00 91.00 550 ALA A C 1
ATOM 4229 O O . ALA A 1 550 ? -26.502 1.305 -10.400 1.00 91.00 550 ALA A O 1
ATOM 4230 N N . GLY A 1 551 ? -27.692 -0.267 -9.290 1.00 87.94 551 GLY A N 1
ATOM 4231 C CA . GLY A 1 551 ? -26.810 -1.415 -9.524 1.00 87.94 551 GLY A CA 1
ATOM 4232 C C . GLY A 1 551 ? -25.968 -1.761 -8.296 1.00 87.94 551 GLY A C 1
ATOM 4233 O O . GLY A 1 551 ? -25.776 -0.914 -7.432 1.00 87.94 551 GLY A O 1
ATOM 4234 N N . SER A 1 552 ? -25.480 -2.999 -8.228 1.00 87.56 552 SER A N 1
ATOM 4235 C CA . SER A 1 552 ? -24.493 -3.423 -7.228 1.00 87.56 552 SER A CA 1
ATOM 4236 C C . SER A 1 552 ? -23.123 -3.471 -7.892 1.00 87.56 552 SER A C 1
ATOM 4238 O O . SER A 1 552 ? -22.999 -4.065 -8.970 1.00 87.56 552 SER A O 1
ATOM 4240 N N . ARG A 1 553 ? -22.136 -2.769 -7.320 1.00 86.75 553 ARG A N 1
ATOM 4241 C CA . ARG A 1 553 ? -20.774 -2.707 -7.866 1.00 86.75 553 ARG A CA 1
ATOM 4242 C C . ARG A 1 553 ? -19.690 -2.864 -6.791 1.00 86.75 553 ARG A C 1
ATOM 4244 O O . ARG A 1 553 ? -19.863 -2.388 -5.672 1.00 86.75 553 ARG A O 1
ATOM 4251 N N . SER A 1 554 ? -18.564 -3.474 -7.154 1.00 87.81 554 SER A N 1
ATOM 4252 C CA . SER A 1 554 ? -17.391 -3.676 -6.292 1.00 87.81 554 SER A CA 1
ATOM 4253 C C . SER A 1 554 ? -16.078 -3.686 -7.075 1.00 87.81 554 SER A C 1
ATOM 4255 O O . SER A 1 554 ? -16.076 -3.687 -8.311 1.00 87.81 554 SER A O 1
ATOM 4257 N N . GLY A 1 555 ? -14.951 -3.671 -6.359 1.00 84.25 555 GLY A N 1
ATOM 4258 C CA . GLY A 1 555 ? -13.627 -3.551 -6.964 1.00 84.25 555 GLY A CA 1
ATOM 4259 C C . GLY A 1 555 ? -13.482 -2.232 -7.725 1.00 84.25 555 GLY A C 1
ATOM 4260 O O . GLY A 1 555 ? -14.012 -1.197 -7.328 1.00 84.25 555 GLY A O 1
ATOM 4261 N N . PHE A 1 556 ? -12.786 -2.234 -8.861 1.00 84.94 556 PHE A N 1
ATOM 4262 C CA . PHE A 1 556 ? -12.617 -0.999 -9.617 1.00 84.94 556 PHE A CA 1
ATOM 4263 C C . PHE A 1 556 ? -13.902 -0.552 -10.337 1.00 84.94 556 PHE A C 1
ATOM 4265 O O . PHE A 1 556 ? -14.350 -1.180 -11.303 1.00 84.94 556 PHE A O 1
ATOM 4272 N N . VAL A 1 557 ? -14.471 0.578 -9.909 1.00 83.12 557 VAL A N 1
ATOM 4273 C CA . VAL A 1 557 ? -15.707 1.121 -10.485 1.00 83.12 557 VAL A CA 1
ATOM 4274 C C . VAL A 1 557 ? -15.425 2.376 -11.314 1.00 83.12 557 VAL A C 1
ATOM 4276 O O . VAL A 1 557 ? -14.826 3.332 -10.831 1.00 83.12 557 VAL A O 1
ATOM 4279 N N . ASP A 1 558 ? -15.924 2.398 -12.550 1.00 80.06 558 ASP A N 1
ATOM 4280 C CA . ASP A 1 558 ? -16.100 3.584 -13.387 1.00 80.06 558 ASP A CA 1
ATOM 4281 C C . ASP A 1 558 ? -17.465 3.561 -14.108 1.00 80.06 558 ASP A C 1
ATOM 4283 O O . ASP A 1 558 ? -18.360 2.781 -13.760 1.00 80.06 558 ASP A O 1
ATOM 4287 N N . ALA A 1 559 ? -17.654 4.440 -15.098 1.00 74.56 559 ALA A N 1
ATOM 4288 C CA . ALA A 1 559 ? -18.902 4.569 -15.852 1.00 74.56 559 ALA A CA 1
ATOM 4289 C C . ALA A 1 559 ? -19.351 3.250 -16.506 1.00 74.56 559 ALA A C 1
ATOM 4291 O O . ALA A 1 559 ? -20.549 3.008 -16.653 1.00 74.56 559 ALA A O 1
ATOM 4292 N N . THR A 1 560 ? -18.392 2.399 -16.870 1.00 73.06 560 THR A N 1
ATOM 4293 C CA . THR A 1 560 ? -18.592 1.156 -17.619 1.00 73.06 560 THR A CA 1
ATOM 4294 C C . THR A 1 560 ? -18.531 -0.098 -16.748 1.00 73.06 560 THR A C 1
ATOM 4296 O O . THR A 1 560 ? -18.936 -1.168 -17.201 1.00 73.06 560 THR A O 1
ATOM 4299 N N . SER A 1 561 ? -18.076 0.013 -15.495 1.00 70.94 561 SER A N 1
ATOM 4300 C CA . SER A 1 561 ? -17.938 -1.142 -14.604 1.00 70.94 561 SER A CA 1
ATOM 4301 C C . SER A 1 561 ? -19.273 -1.835 -14.312 1.00 70.94 561 SER A C 1
ATOM 4303 O O . SER A 1 561 ? -20.222 -1.216 -13.830 1.00 70.94 561 SER A O 1
ATOM 4305 N N . ALA A 1 562 ? -19.297 -3.153 -14.521 1.00 61.66 562 ALA A N 1
ATOM 4306 C CA . ALA A 1 562 ? -20.373 -4.066 -14.115 1.00 61.66 562 ALA A CA 1
ATOM 4307 C C . ALA A 1 562 ? -19.923 -5.086 -13.042 1.00 61.66 562 ALA A C 1
ATOM 4309 O O . ALA A 1 562 ? -20.640 -6.039 -12.747 1.00 61.66 562 ALA A O 1
ATOM 4310 N N . VAL A 1 563 ? -18.716 -4.916 -12.490 1.00 59.44 563 VAL A N 1
ATOM 4311 C CA . VAL A 1 563 ? -18.122 -5.779 -11.454 1.00 59.44 563 VAL A CA 1
ATOM 4312 C C . VAL A 1 563 ? -18.877 -5.559 -10.140 1.00 59.44 563 VAL A C 1
ATOM 4314 O O . VAL A 1 563 ? -19.052 -4.401 -9.782 1.00 59.44 563 VAL A O 1
ATOM 4317 N N . GLY A 1 564 ? -19.345 -6.615 -9.451 1.00 59.34 564 GLY A N 1
ATOM 4318 C CA . GLY A 1 564 ? -20.024 -6.485 -8.143 1.00 59.34 564 GLY A CA 1
ATOM 4319 C C . GLY A 1 564 ? -21.074 -7.526 -7.745 1.00 59.34 564 GLY A C 1
ATOM 4320 O O . GLY A 1 564 ? -21.681 -7.392 -6.693 1.00 59.34 564 GLY A O 1
ATOM 4321 N N . SER A 1 565 ? -21.331 -8.563 -8.549 1.00 62.88 565 SER A N 1
ATOM 4322 C CA . SER A 1 565 ? -22.375 -9.557 -8.230 1.00 62.88 565 SER A CA 1
ATOM 4323 C C . SER A 1 565 ? -21.864 -10.819 -7.522 1.00 62.88 565 SER A C 1
ATOM 4325 O O . SER A 1 565 ? -22.594 -11.810 -7.443 1.00 62.88 565 SER A O 1
ATOM 4327 N N . ALA A 1 566 ? -20.596 -10.855 -7.104 1.00 73.19 566 ALA A N 1
ATOM 4328 C CA . ALA A 1 566 ? -20.015 -12.048 -6.500 1.00 73.19 566 ALA A CA 1
ATOM 4329 C C . ALA A 1 566 ? -20.522 -12.233 -5.062 1.00 73.19 566 ALA A C 1
ATOM 4331 O O . ALA A 1 566 ? -20.717 -11.277 -4.320 1.00 73.19 566 ALA A O 1
ATOM 4332 N N . THR A 1 567 ? -20.743 -13.484 -4.659 1.00 86.88 567 THR A N 1
ATOM 4333 C CA . THR A 1 567 ? -21.038 -13.798 -3.258 1.00 86.88 567 THR A CA 1
ATOM 4334 C C . THR A 1 567 ? -19.776 -13.622 -2.422 1.00 86.88 567 THR A C 1
ATOM 4336 O O . THR A 1 567 ? -18.734 -14.178 -2.767 1.00 86.88 567 THR A O 1
ATOM 4339 N N . ASP A 1 568 ? -19.886 -12.881 -1.319 1.00 90.81 568 ASP A N 1
ATOM 4340 C CA . ASP A 1 568 ? -18.794 -12.690 -0.364 1.00 90.81 568 ASP A CA 1
ATOM 4341 C C . ASP A 1 568 ? -18.371 -14.027 0.249 1.00 90.81 568 ASP A C 1
ATOM 4343 O O . ASP A 1 568 ? -19.164 -14.705 0.905 1.00 90.81 568 ASP A O 1
ATOM 4347 N N . VAL A 1 569 ? -17.114 -14.417 0.021 1.00 94.00 569 VAL A N 1
ATOM 4348 C CA . VAL A 1 569 ? -16.533 -15.643 0.592 1.00 94.00 569 VAL A CA 1
ATOM 4349 C C . VAL A 1 569 ? -16.340 -15.520 2.101 1.00 94.00 569 VAL A C 1
ATOM 4351 O O . VAL A 1 569 ? -16.206 -16.523 2.800 1.00 94.00 569 VAL A O 1
ATOM 4354 N N . ASN A 1 570 ? -16.336 -14.292 2.621 1.00 94.19 570 ASN A N 1
ATOM 4355 C CA . ASN A 1 570 ? -16.155 -14.013 4.033 1.00 94.19 570 ASN A CA 1
ATOM 4356 C C . ASN A 1 570 ? -17.503 -13.969 4.743 1.00 94.19 570 ASN A C 1
ATOM 4358 O O . ASN A 1 570 ? -18.463 -13.364 4.269 1.00 94.19 570 ASN A O 1
ATOM 4362 N N . THR A 1 571 ? -17.562 -14.536 5.944 1.00 89.44 571 THR A N 1
ATOM 4363 C CA . THR A 1 571 ? -18.792 -14.533 6.741 1.00 89.44 571 THR A CA 1
ATOM 4364 C C . THR A 1 571 ? -18.668 -13.565 7.914 1.00 89.44 571 THR A C 1
ATOM 4366 O O . THR A 1 571 ? -17.795 -13.720 8.768 1.00 89.44 571 THR A O 1
ATOM 4369 N N . LYS A 1 572 ? -19.574 -12.582 8.006 1.00 89.06 572 LYS A N 1
ATOM 4370 C CA . LYS A 1 572 ? -19.694 -11.711 9.188 1.00 89.06 572 LYS A CA 1
ATOM 4371 C C . LYS A 1 572 ? -20.428 -12.468 10.300 1.00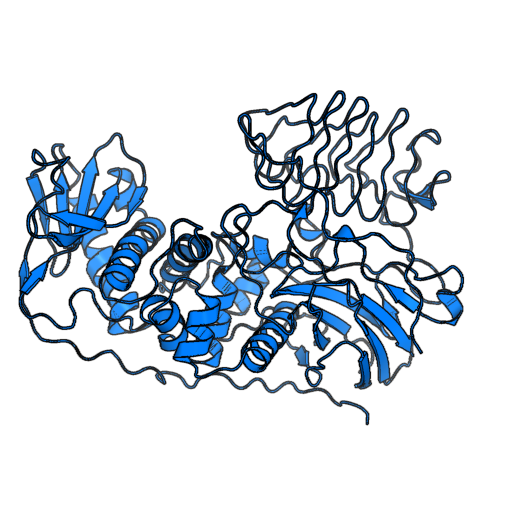 89.06 572 LYS A C 1
ATOM 4373 O O . LYS A 1 572 ? -21.644 -12.369 10.432 1.00 89.06 572 LYS A O 1
ATOM 4378 N N . THR A 1 573 ? -19.698 -13.267 11.076 1.00 84.19 573 THR A N 1
ATOM 4379 C CA . THR A 1 573 ? -20.241 -14.021 12.220 1.00 84.19 573 THR A CA 1
ATOM 4380 C C . THR A 1 573 ? -19.999 -13.310 13.544 1.00 84.19 573 THR A C 1
ATOM 4382 O O . THR A 1 573 ? -18.988 -12.628 13.710 1.00 84.19 573 THR A O 1
ATOM 4385 N N . THR A 1 574 ? -20.862 -13.553 14.532 1.00 87.94 574 THR A N 1
ATOM 4386 C CA . THR A 1 574 ? -20.562 -13.212 15.927 1.00 87.94 574 THR A CA 1
ATOM 4387 C C . THR A 1 574 ? -19.320 -13.970 16.381 1.00 87.94 574 THR A C 1
ATOM 4389 O O . THR A 1 574 ? -19.304 -15.201 16.425 1.00 87.94 574 THR A O 1
ATOM 4392 N N . LEU A 1 575 ? -18.266 -13.227 16.703 1.00 92.62 575 LEU A N 1
ATOM 4393 C CA . LEU A 1 575 ? -17.019 -13.800 17.183 1.00 92.62 575 LEU A CA 1
ATOM 4394 C C . LEU A 1 575 ? -17.171 -14.223 18.645 1.00 92.62 575 LEU A C 1
ATOM 4396 O O . LEU A 1 575 ? -17.769 -13.517 19.452 1.00 92.62 575 LEU A O 1
ATOM 4400 N N . THR A 1 576 ? -16.627 -15.389 18.982 1.00 92.94 576 THR A N 1
ATOM 4401 C CA . THR A 1 576 ? -16.603 -15.906 20.354 1.00 92.94 576 THR A CA 1
ATOM 4402 C C . THR A 1 576 ? -15.159 -16.106 20.775 1.00 92.94 576 THR A C 1
ATOM 4404 O O . THR A 1 576 ? -14.381 -16.731 20.052 1.00 92.94 576 THR A O 1
ATOM 4407 N N . TRP A 1 577 ? -14.802 -15.583 21.949 1.00 96.19 577 TRP A N 1
ATOM 4408 C CA . TRP A 1 577 ? -13.455 -15.733 22.488 1.00 96.19 577 TRP A CA 1
ATOM 4409 C C . TRP A 1 577 ? -13.079 -17.209 22.652 1.00 96.19 577 TRP A C 1
ATOM 4411 O O . TRP A 1 577 ? -13.849 -17.996 23.208 1.00 96.19 577 TRP A O 1
ATOM 4421 N N . ARG A 1 578 ? -11.866 -17.563 22.218 1.00 92.25 578 ARG A N 1
ATOM 4422 C CA . ARG A 1 578 ? -11.263 -18.883 22.429 1.00 92.25 578 ARG A CA 1
ATOM 4423 C C . ARG A 1 578 ? -10.210 -18.754 23.540 1.00 92.25 578 ARG A C 1
ATOM 4425 O O . ARG A 1 578 ? -9.256 -18.004 23.326 1.00 92.25 578 ARG A O 1
ATOM 4432 N N . PRO A 1 579 ? -10.401 -19.395 24.712 1.00 79.81 579 PRO A N 1
ATOM 4433 C CA . PRO A 1 579 ? -9.485 -19.300 25.851 1.00 79.81 579 PRO A CA 1
ATOM 4434 C C . PRO A 1 579 ? -8.022 -19.557 25.499 1.00 79.81 579 PRO A C 1
ATOM 4436 O O . PRO A 1 579 ? -7.759 -20.475 24.695 1.00 79.81 579 PRO A O 1
#

Radius of gyration: 25.46 Å; Cα contacts (8 Å, |Δi|>4): 1448; chains: 1; bounding box: 65×44×77 Å

Nearest PDB structures (foldseek):
  8a28-assembly1_A  TM=2.010E-01  e=5.104E-04  Limulus polyphemus
  6ooy-assembly1_B  TM=3.475E-01  e=4.293E-02  Homo sapiens
  7yrs-assembly6_F  TM=3.134E-01  e=6.422E-01  Lacticaseibacillus rhamnosus
  6tr3-assembly1_A  TM=2.397E-01  e=3.219E-01  Mediterraneibacter gnavus E1
  6tr4-assembly2_B  TM=2.113E-01  e=2.869E-01  Mediterraneibacter gnavus E1

Secondary structure (DSSP, 8-state):
-EE--B----PPPTT-SPPPP----EEEE----GGGTT-EEEEE-SS-EEEESS---HHHHHHHHHIIIIIIHIIIIIISS-PPPTTTT-SEEEEPEEEE-TT--EEEEEEE-TT--EEEEEEE-GGGGG-HHHHHHHHHHHHHHHHHHTTSB---TT-SSHHHHHHHHHHHHHTSTTTTT--TTTTHHHHSTTSPTT-SSSTTT-THHHHHHHHHH-HHHHHHHHHSSBS-HHHHHHHHHT--HHHHHHHHHHHHHHTTTT--SS-HHHHHHHH--TT--SSGGGTTSS---EESSTTHHHH-EEE--TTTSPBTT-EEEEEEEEPTT-SEEEEEEEE---TTT---EEEEEEEE-TTSS-EEEPPPEESSEEEEEEE--TT--EEEEEEE--SS-----TT--GGGSPB--EEEEEESEEETTEETTEEPPPPTT-EE-TTTS-EE-TTS-TTSEE-TT-EE-TT-EE-TT-EE-TT-EESS-EESSSEE-TT-EE-BTTB-EEE-TT-EEE--SS-BTSSSSSEEEEEEEEEESS----SSS-EEEEEEE-SS--TT-----PPPSS--PPP----

Solvent-accessible surface area (backbone atoms only — not comparable to full-atom values): 29483 Å² total; per-residue (Å²): 124,75,40,77,48,40,75,81,76,84,58,41,60,86,80,70,49,73,66,60,84,64,46,78,60,52,60,39,78,71,66,60,60,79,97,43,66,79,37,38,84,76,49,72,55,82,61,40,27,29,28,29,76,69,92,71,60,66,68,46,52,49,50,32,45,48,46,47,57,70,46,44,46,35,38,43,37,67,74,65,41,29,33,75,52,85,59,28,88,31,46,78,32,67,22,39,28,39,38,43,42,81,93,45,62,79,46,40,22,61,52,66,48,100,85,68,47,79,42,34,30,33,46,24,15,70,76,49,41,74,35,66,56,56,52,39,21,26,50,38,36,13,51,51,46,49,31,26,74,71,59,6,34,40,67,47,95,68,26,46,30,61,31,48,56,47,9,50,21,46,40,56,29,33,70,35,87,91,28,52,74,48,58,79,63,35,60,50,33,63,29,43,34,25,45,35,67,68,35,74,88,36,18,64,13,51,30,63,61,50,52,48,44,22,40,48,61,19,39,48,52,51,47,32,26,39,58,28,64,42,41,38,48,68,60,12,43,26,62,73,68,71,41,54,71,71,54,51,34,50,52,54,28,52,55,56,53,42,61,60,46,37,67,47,78,90,48,29,66,30,44,38,71,71,61,47,57,62,83,51,61,91,47,54,54,30,62,56,31,42,44,62,58,40,69,58,51,96,56,28,64,79,63,35,31,29,24,46,40,81,68,59,19,13,14,60,63,3,27,37,38,28,48,40,45,67,40,92,90,38,56,44,36,34,43,38,41,39,50,49,72,54,92,90,56,44,57,23,30,19,33,37,43,38,36,28,48,89,81,39,78,48,58,30,36,40,78,79,42,58,54,44,64,50,75,49,36,34,55,45,62,86,86,48,47,35,32,40,29,43,25,21,33,43,78,53,91,80,89,63,43,64,76,53,55,43,37,74,51,59,56,44,40,37,35,38,34,41,41,49,42,31,48,50,64,36,50,95,68,38,68,54,81,50,60,87,72,33,34,73,34,93,34,50,53,4,26,23,35,86,83,53,48,76,64,25,37,28,22,65,63,8,37,36,38,76,64,23,50,56,31,62,64,13,33,34,27,56,56,10,32,30,43,35,13,41,28,50,16,21,37,38,19,35,51,23,32,28,5,24,102,87,14,43,20,38,34,24,55,61,14,34,38,27,28,54,38,65,26,44,23,58,89,32,53,68,27,35,43,21,41,59,18,32,39,38,36,46,37,63,73,50,68,96,42,50,67,51,43,60,54,56,33,24,14,71,36,50,100,81,54,78,46,42,83,67,72,59,74,60,78,97,64,89,75,73,91,77,133

Mean predicted aligned error: 4.56 Å

Foldseek 3Di:
DAFAFALDDAWDDPPPDDQDQFDAAAEDAPADDPVPNQWDFDDDDRQATETENDDADPVLVVLLRCLCPVFLCCCCCNDPLSFQDQPRVDRYHYHAYEYEDQPDDWAWAWDADPVRDIHTYIYHYSVCSPVSLRSNLRSLRSVLNRLCVLQWAPADPLGLCPLQSLLVSNVSSCSTPVNVLPLDQQLQCLLQLLEAQSAPLCSNHSNVLVLLQCGHPNSVLVSQLRNAHDHHSLVSSCVVVVHDLVVSQVSLLVSQLCVQQCPRPSRSVSCCVVNPHLPDPPWLSSVVSAFFWAQLDPCCLPFVKTKGFQLSFHFASGKHKWWKAFAPPDQKKKKWKAKDDDVPRQWKKKKWKWWAAPRSNGIGTGPIDMGRTDMHIYTDDPPIIMIMMMTTRGPDDDRDGHLPFPLPTDGIMMMIGMDRIHIQQDDPSDGDAAPPQWHQQPAARPIEHPPADNLEHAHNQEYEDPLFHEADNEYEEANEYADNEYEDEAYEYADEYADIDPAGEYEEANEYEHESGGYDRPAEHQEYEAAHEYEHYQEDEDDDNYYDHDAAAYGYDYPPDNHGPDHRPDDPDSDDDDD

Sequence (579 aa):
MVDPGSTLTTWAAPGATPKPAVTPGTWRAGGPNPDQANFRLVKESAHFAFYSDEAVSDADLTLAADTLENTVWQNLFNTNLVMPEPFFDKADKIKPAIHIHSDWGLTGGAWVDNQRGLHLGMWIAPAALKDHWGLTHEFTHGWQSWAGNNGGLACNQSNTCGWLFESHANFTPHQLPEYQGNAHCSEMLPNAPHLYLGSTRDRYCNWQFMEFLKDKYGPGAVTQIWTTSGADPLTNIQKSRGWTLPQLNDFIGEWAMHNVVWDYKATPDTFRSTYGNITLTDKAERLHRLMPLEALDTSWASNRRFASPFYGAPQRFGYNVVRLYPTNGASTVTVKFRGINQAGSDADFRWGLVATNTQFTSARYSALQKGLDADLTFKVNAGEPLFMVVAATPSAFKTVVWDQAYETIWRYPYMVELANAWPQGFQNGQRDACPSGTARHSNGDGCAPTSTPATVYVGPYATILPGGSASGSARIEDQAIVSRGTVTGGTVGGLSVIGSGGNAFSVSGSAQVRTTFYPLGFFEANQGASGSLDLHGDVEYRGAGLNLSAGSRSGFVDATSAVGSATDVNTKTTLTWRP

pLDDT: mean 94.21, std 6.13, range [59.34, 98.94]